Protein AF-0000000072974641 (afdb_homodimer)

Foldseek 3Di:
DPDDCDPVNVVVVVVVVVVVVCVVCVVVLVLQQLLQDAPVCCPDPDDDSDDPRGHNVLLVCLCVLQVLLVLQLVLLQVLLVLLLVLLLVLQLVLLVCLQPPDDPCSVVVLVVLLVVLVPDCVVCLVVLLVVCVVVVNFQHSCLLNVVLSSNLNSVLSVQLNVLLNPPDCVQVVVCVVVVDDPVCCSVPPRCLLCVLSSLVSSLVSSVSSSVPRQVSCVRRHDDQSNHHNVNSLCSCVDPVDRPSSSSSSSVVVSCVVVVVVVVVSVVVSVVSVVVVVPPD/DPDDCDPVNVVVVVVVVVVVVCVVCVVVLVLQQLLQDDPVCCPDPDDDSDDPRGDNVLLVCLCVLQVLLVLQLVLLQVLLVLLLVLLLVLLLVLLVCLQPPDDPCSVVVLVVLLVVLVPDCVVCLVVLLVVCVVVVNFQHSCLLNVVLSSNLNSVLSVQLSVLLNPDDCVQVVVCVVVVDDPVCCSVPPRCLLCVLSSLVSSLVSSVSSSVPRQVSCVRRHDDQSNHHNVNSLCSCVDPVDRPSSSSSSSVVVSCVVVVVVVVVSVVVSVVSVVVVVPPD

pLDDT: mean 79.86, std 13.86, range [29.36, 97.5]

Secondary structure (DSSP, 8-state):
------HHHHHHHHHHHHHHHHHHHHHHHHHHHHHHS-HHHHTPSS--SS-TT--SHHHHHHHHHSTTHHHHHHHHHHHHHHHHHHHHHHHHHHHHHHHH---TTHHHHHHHHHHHHHS-HHHHHHHHHHHHHHTT-TTSTHHHHHHHHHHHHHHHHHHHHHHHTTS-HHHHHHHHHTT--HHHHIIIIIHHHTHHHHHHHHHHHHHHHHHHHHHHHHHH---GGG--HHHHGGGGB-SS-B-HHHHHHHHHHHHHHHHHHHHHHHHHHHHHHHHHHHT-/------HHHHHHHHHHHHHHHHHHHHHHHHHHHHHHS-HHHHTPSS--SS-TT--SHHHHHHHHHSTTHHHHHHHHHHHHHHHHHHHHHHHHHHHHHHHH---TTHHHHHHHHHHHHHS-HHHHHHHHHHHHHHTT-TTSTHHHHHHHHHHHHHHHHHHHHHHHTTS-HHHHHHHHHTT--HHHHIIIIIHHHTHHHHHHHHHHHHHHHHHHHHHHHHHH---GGG--HHHHGGGGB-SS-B-HHHHHHHHHHHHHHHHHHHHHHHHHHHHHHHHHHHT-

Structure (mmCIF, N/CA/C/O backbone):
data_AF-0000000072974641-model_v1
#
loop_
_entity.id
_entity.type
_entity.pdbx_description
1 polymer 'ABC transporter permease protein'
#
loop_
_atom_site.group_PDB
_atom_site.id
_atom_site.type_symbol
_atom_site.label_atom_id
_atom_site.label_alt_id
_atom_site.label_comp_id
_atom_site.label_asym_id
_atom_site.label_entity_id
_atom_site.label_seq_id
_atom_site.pdbx_PDB_ins_code
_atom_site.Cartn_x
_atom_site.Cartn_y
_atom_site.Cartn_z
_atom_site.occupancy
_atom_site.B_iso_or_equiv
_atom_site.auth_seq_id
_atom_site.auth_comp_id
_atom_site.auth_asym_id
_atom_site.auth_atom_id
_atom_site.pdbx_PDB_model_num
ATOM 1 N N . MET A 1 1 ? 22.328 -34.312 -6.199 1 29.36 1 MET A N 1
ATOM 2 C CA . MET A 1 1 ? 23.156 -33.562 -5.27 1 29.36 1 MET A CA 1
ATOM 3 C C . MET A 1 1 ? 23.016 -32.062 -5.516 1 29.36 1 MET A C 1
ATOM 5 O O . MET A 1 1 ? 23.391 -31.578 -6.586 1 29.36 1 MET A O 1
ATOM 9 N N . MET A 1 2 ? 21.906 -31.359 -5.348 1 41.19 2 MET A N 1
ATOM 10 C CA . MET A 1 2 ? 21.422 -29.984 -5.48 1 41.19 2 MET A CA 1
ATOM 11 C C . MET A 1 2 ? 22.531 -28.984 -5.16 1 41.19 2 MET A C 1
ATOM 13 O O . MET A 1 2 ? 23.062 -28.969 -4.051 1 41.19 2 MET A O 1
ATOM 17 N N . ASP A 1 3 ? 23.344 -28.75 -6.031 1 47.78 3 ASP A N 1
ATOM 18 C CA . ASP A 1 3 ? 24.656 -28.141 -5.91 1 47.78 3 ASP A CA 1
ATOM 19 C C . ASP A 1 3 ? 24.625 -26.891 -5.039 1 47.78 3 ASP A C 1
ATOM 21 O O . ASP A 1 3 ? 23.734 -26.062 -5.184 1 47.78 3 ASP A O 1
ATOM 25 N N . ARG A 1 4 ? 25.109 -26.984 -3.738 1 53.5 4 ARG A N 1
ATOM 26 C CA . ARG A 1 4 ? 25.484 -26.312 -2.504 1 53.5 4 ARG A CA 1
ATOM 27 C C . ARG A 1 4 ? 26.109 -24.953 -2.795 1 53.5 4 ARG A C 1
ATOM 29 O O . ARG A 1 4 ? 26.938 -24.828 -3.697 1 53.5 4 ARG A O 1
ATOM 36 N N . TYR A 1 5 ? 25.312 -23.922 -2.74 1 58.34 5 TYR A N 1
ATOM 37 C CA . TYR A 1 5 ? 26.031 -22.656 -2.678 1 58.34 5 TYR A CA 1
ATOM 38 C C . TYR A 1 5 ? 27.453 -22.859 -2.18 1 58.34 5 TYR A C 1
ATOM 40 O O . TYR A 1 5 ? 27.703 -23.719 -1.328 1 58.34 5 TYR A O 1
ATOM 48 N N . THR A 1 6 ? 28.422 -22.578 -3.172 1 62.91 6 THR A N 1
ATOM 49 C CA . THR A 1 6 ? 29.75 -22.594 -2.566 1 62.91 6 THR A CA 1
ATOM 50 C C . THR A 1 6 ? 29.75 -21.844 -1.234 1 62.91 6 THR A C 1
ATOM 52 O O . THR A 1 6 ? 28.844 -21.062 -0.96 1 62.91 6 THR A O 1
ATOM 55 N N . LYS A 1 7 ? 30.469 -22.266 -0.329 1 69.69 7 LYS A N 1
ATOM 56 C CA . LYS A 1 7 ? 30.578 -21.641 0.982 1 69.69 7 LYS A CA 1
ATOM 57 C C . LYS A 1 7 ? 30.656 -20.125 0.854 1 69.69 7 LYS A C 1
ATOM 59 O O . LYS A 1 7 ? 30.047 -19.391 1.643 1 69.69 7 LYS A O 1
ATOM 64 N N . LEU A 1 8 ? 31.375 -19.688 -0.207 1 69.94 8 LEU A N 1
ATOM 65 C CA . LEU A 1 8 ? 31.547 -18.25 -0.391 1 69.94 8 LEU A CA 1
ATOM 66 C C . LEU A 1 8 ? 30.25 -17.594 -0.853 1 69.94 8 LEU A C 1
ATOM 68 O O . LEU A 1 8 ? 29.922 -16.484 -0.418 1 69.94 8 LEU A O 1
ATOM 72 N N . GLN A 1 9 ? 29.562 -18.297 -1.72 1 69.25 9 GLN A N 1
ATOM 73 C CA . GLN A 1 9 ? 28.297 -17.75 -2.203 1 69.25 9 GLN A CA 1
ATOM 74 C C . GLN A 1 9 ? 27.25 -17.734 -1.092 1 69.25 9 GLN A C 1
ATOM 76 O O . GLN A 1 9 ? 26.469 -16.781 -0.992 1 69.25 9 GLN A O 1
ATOM 81 N N . THR A 1 10 ? 27.344 -18.734 -0.339 1 69.12 10 THR A N 1
ATOM 82 C CA . THR A 1 10 ? 26.422 -18.797 0.79 1 69.12 10 THR A CA 1
ATOM 83 C C . THR A 1 10 ? 26.719 -17.688 1.79 1 69.12 10 THR A C 1
ATOM 85 O O . THR A 1 10 ? 25.812 -17.016 2.277 1 69.12 10 THR A O 1
ATOM 88 N N . VAL A 1 11 ? 28 -17.5 2.029 1 73.88 11 VAL A N 1
ATOM 89 C CA . VAL A 1 11 ? 28.406 -16.438 2.955 1 73.88 11 VAL A CA 1
ATOM 90 C C . VAL A 1 11 ? 28.016 -15.078 2.385 1 73.88 11 VAL A C 1
ATOM 92 O O . VAL A 1 11 ? 27.547 -14.203 3.115 1 73.88 11 VAL A O 1
ATOM 95 N N . GLY A 1 12 ? 28.266 -14.961 1.11 1 70.19 12 GLY A N 1
ATOM 96 C CA . GLY A 1 12 ? 27.891 -13.711 0.462 1 70.19 12 GLY A CA 1
ATOM 97 C C . GLY A 1 12 ? 26.406 -13.438 0.509 1 70.19 12 GLY A C 1
ATOM 98 O O . GLY A 1 12 ? 25.984 -12.305 0.76 1 70.19 12 GLY A O 1
ATOM 99 N N . LEU A 1 13 ? 25.734 -14.461 0.334 1 68.19 13 LEU A N 1
ATOM 100 C CA . LEU A 1 13 ? 24.281 -14.32 0.364 1 68.19 13 LEU A CA 1
ATOM 101 C C . LEU A 1 13 ? 23.797 -13.984 1.769 1 68.19 13 LEU A C 1
ATOM 103 O O . LEU A 1 13 ? 22.953 -13.102 1.943 1 68.19 13 LEU A O 1
ATOM 107 N N . TYR A 1 14 ? 24.344 -14.672 2.662 1 70.81 14 TYR A N 1
ATOM 108 C CA . TYR A 1 14 ? 23.969 -14.398 4.043 1 70.81 14 TYR A CA 1
ATOM 109 C C . TYR A 1 14 ? 24.391 -12.992 4.453 1 70.81 14 TYR A C 1
ATOM 111 O O . TYR A 1 14 ? 23.672 -12.305 5.18 1 70.81 14 TYR A O 1
ATOM 119 N N . ALA A 1 15 ? 25.484 -12.609 3.945 1 74.19 15 ALA A N 1
ATOM 120 C CA . ALA A 1 15 ? 25.953 -11.266 4.238 1 74.19 15 ALA A CA 1
ATOM 121 C C . ALA A 1 15 ? 25.047 -10.211 3.609 1 74.19 15 ALA A C 1
ATOM 123 O O . ALA A 1 15 ? 24.719 -9.203 4.242 1 74.19 15 ALA A O 1
ATOM 124 N N . ALA A 1 16 ? 24.625 -10.539 2.477 1 68.5 16 ALA A N 1
ATOM 125 C CA . ALA A 1 16 ? 23.734 -9.609 1.785 1 68.5 16 ALA A CA 1
ATOM 126 C C . ALA A 1 16 ? 22.391 -9.508 2.492 1 68.5 16 ALA A C 1
ATOM 128 O O . ALA A 1 16 ? 21.859 -8.414 2.678 1 68.5 16 ALA A O 1
ATOM 129 N N . ILE A 1 17 ? 21.938 -10.586 2.904 1 68.62 17 ILE A N 1
ATOM 130 C CA . ILE A 1 17 ? 20.672 -10.625 3.625 1 68.62 17 ILE A CA 1
ATOM 131 C C . ILE A 1 17 ? 20.812 -9.898 4.957 1 68.62 17 ILE A C 1
ATOM 133 O O . ILE A 1 17 ? 19.922 -9.148 5.359 1 68.62 17 ILE A O 1
ATOM 137 N N . ALA A 1 18 ? 21.969 -10.102 5.539 1 71.56 18 ALA A N 1
ATOM 138 C CA . ALA A 1 18 ? 22.219 -9.461 6.828 1 71.56 18 ALA A CA 1
ATOM 139 C C . ALA A 1 18 ? 22.281 -7.941 6.68 1 71.56 18 ALA A C 1
ATOM 141 O O . ALA A 1 18 ? 21.688 -7.207 7.473 1 71.56 18 ALA A O 1
ATOM 142 N N . VAL A 1 19 ? 22.969 -7.484 5.707 1 71 19 VAL A N 1
ATOM 143 C CA . VAL A 1 19 ? 23.094 -6.051 5.457 1 71 19 VAL A CA 1
ATOM 144 C C . VAL A 1 19 ? 21.719 -5.461 5.141 1 71 19 VAL A C 1
ATOM 146 O O . VAL A 1 19 ? 21.375 -4.383 5.629 1 71 19 VAL A O 1
ATOM 149 N N . PHE A 1 20 ? 21.062 -6.258 4.43 1 66.56 20 PHE A N 1
ATOM 150 C CA . PHE A 1 20 ? 19.719 -5.82 4.047 1 66.56 20 PHE A CA 1
ATOM 151 C C . PHE A 1 20 ? 18.812 -5.738 5.266 1 66.56 20 PHE A C 1
ATOM 153 O O . PHE A 1 20 ? 18.078 -4.762 5.434 1 66.56 20 PHE A O 1
ATOM 160 N N . LEU A 1 21 ? 18.953 -6.746 6.047 1 67.44 21 LEU A N 1
ATOM 161 C CA . LEU A 1 21 ? 18.156 -6.797 7.27 1 67.44 21 LEU A CA 1
ATOM 162 C C . LEU A 1 21 ? 18.516 -5.641 8.195 1 67.44 21 LEU A C 1
ATOM 164 O O . LEU A 1 21 ? 17.641 -5.027 8.805 1 67.44 21 LEU A O 1
ATOM 168 N N . LEU A 1 22 ? 19.766 -5.395 8.234 1 69.12 22 LEU A N 1
ATOM 169 C CA . LEU A 1 22 ? 20.219 -4.324 9.109 1 69.12 22 LEU A CA 1
ATOM 170 C C . LEU A 1 22 ? 19.719 -2.969 8.625 1 69.12 22 LEU A C 1
ATOM 172 O O . LEU A 1 22 ? 19.281 -2.141 9.43 1 69.12 22 LEU A O 1
ATOM 176 N N . PHE A 1 23 ? 19.797 -2.807 7.391 1 66.88 23 PHE A N 1
ATOM 177 C CA . PHE A 1 23 ? 19.344 -1.539 6.824 1 66.88 23 PHE A CA 1
ATOM 178 C C . PHE A 1 23 ? 17.844 -1.349 7.031 1 66.88 23 PHE A C 1
ATOM 180 O O . PHE A 1 23 ? 17.391 -0.257 7.387 1 66.88 23 PHE A O 1
ATOM 187 N N . MET A 1 24 ? 17.156 -2.381 6.898 1 64.19 24 MET A N 1
ATOM 188 C CA . MET A 1 24 ? 15.703 -2.311 7.012 1 64.19 24 MET A CA 1
ATOM 189 C C . MET A 1 24 ? 15.281 -2.15 8.469 1 64.19 24 MET A C 1
ATOM 191 O O . MET A 1 24 ? 14.258 -1.521 8.758 1 64.19 24 MET A O 1
ATOM 195 N N . LEU A 1 25 ? 16.141 -2.684 9.281 1 69.75 25 LEU A N 1
ATOM 196 C CA . LEU A 1 25 ? 15.766 -2.691 10.695 1 69.75 25 LEU A CA 1
ATOM 197 C C . LEU A 1 25 ? 16.359 -1.484 11.414 1 69.75 25 LEU A C 1
ATOM 199 O O . LEU A 1 25 ? 16.031 -1.235 12.578 1 69.75 25 LEU A O 1
ATOM 203 N N . LEU A 1 26 ? 17.094 -0.744 10.68 1 73.12 26 LEU A N 1
ATOM 204 C CA . LEU A 1 26 ? 17.781 0.377 11.297 1 73.12 26 LEU A CA 1
ATOM 205 C C . LEU A 1 26 ? 16.797 1.336 11.953 1 73.12 26 LEU A C 1
ATOM 207 O O . LEU A 1 26 ? 17.016 1.763 13.094 1 73.12 26 LEU A O 1
ATOM 211 N N . PRO A 1 27 ? 15.742 1.713 11.203 1 69.75 27 PRO A N 1
ATOM 212 C CA . PRO A 1 27 ? 14.789 2.607 11.859 1 69.75 27 PRO A CA 1
ATOM 213 C C . PRO A 1 27 ? 14.164 1.988 13.109 1 69.75 27 PRO A C 1
ATOM 215 O O . PRO A 1 27 ? 13.898 2.695 14.078 1 69.75 27 PRO A O 1
ATOM 218 N N . PHE A 1 28 ? 14.031 0.776 13.07 1 74.38 28 PHE A N 1
ATOM 219 C CA . PHE A 1 28 ? 13.453 0.086 14.219 1 74.38 28 PHE A CA 1
ATOM 220 C C . PHE A 1 28 ? 14.453 0.009 15.367 1 74.38 28 PHE A C 1
ATOM 222 O O . PHE A 1 28 ? 14.078 0.105 16.531 1 74.38 28 PHE A O 1
ATOM 229 N N . LEU A 1 29 ? 15.625 -0.211 14.906 1 76.06 29 LEU A N 1
ATOM 230 C CA . LEU A 1 29 ? 16.672 -0.192 15.922 1 76.06 29 LEU A CA 1
ATOM 231 C C . LEU A 1 29 ? 16.766 1.182 16.578 1 76.06 29 LEU A C 1
ATOM 233 O O . LEU A 1 29 ? 16.922 1.285 17.797 1 76.06 29 LEU A O 1
ATOM 237 N N . GLU A 1 30 ? 16.703 2.145 15.773 1 74.44 30 GLU A N 1
ATOM 238 C CA . GLU A 1 30 ? 16.719 3.506 16.297 1 74.44 30 GLU A CA 1
ATOM 239 C C . GLU A 1 30 ? 15.508 3.766 17.203 1 74.44 30 GLU A C 1
ATOM 241 O O . GLU A 1 30 ? 15.617 4.465 18.203 1 74.44 30 GLU A O 1
ATOM 246 N N . MET A 1 31 ? 14.352 3.285 16.75 1 79.25 31 MET A N 1
ATOM 247 C CA . MET A 1 31 ? 13.156 3.424 17.578 1 79.25 31 MET A CA 1
ATOM 248 C C . MET A 1 31 ? 13.336 2.748 18.922 1 79.25 31 MET A C 1
ATOM 250 O O . MET A 1 31 ? 12.945 3.299 19.953 1 79.25 31 MET A O 1
ATOM 254 N N . PHE A 1 32 ? 13.922 1.623 18.891 1 83.75 32 PHE A N 1
ATOM 255 C CA . PHE A 1 32 ? 14.141 0.865 20.109 1 83.75 32 PHE A CA 1
ATOM 256 C C . PHE A 1 32 ? 15.133 1.578 21.016 1 83.75 32 PHE A C 1
ATOM 258 O O . PHE A 1 32 ? 14.898 1.716 22.219 1 83.75 32 PHE A O 1
ATOM 265 N N . LEU A 1 33 ? 16.203 2.033 20.469 1 82.75 33 LEU A N 1
ATOM 266 C CA . LEU A 1 33 ? 17.203 2.74 21.25 1 82.75 33 LEU A CA 1
ATOM 267 C C . LEU A 1 33 ? 16.641 4.035 21.812 1 82.75 33 LEU A C 1
ATOM 269 O O . LEU A 1 33 ? 16.938 4.395 22.969 1 82.75 33 LEU A O 1
ATOM 273 N N . THR A 1 34 ? 15.875 4.695 21.062 1 81 34 THR A N 1
ATOM 274 C CA . THR A 1 34 ? 15.242 5.93 21.516 1 81 34 THR A CA 1
ATOM 275 C C . THR A 1 34 ? 14.273 5.648 22.656 1 81 34 THR A C 1
ATOM 277 O O . THR A 1 34 ? 14.125 6.461 23.578 1 81 34 THR A O 1
ATOM 280 N N . SER A 1 35 ? 13.602 4.547 22.562 1 87 35 SER A N 1
ATOM 281 C CA . SER A 1 35 ? 12.648 4.199 23.594 1 87 35 SER A CA 1
ATOM 282 C C . SER A 1 35 ? 13.352 3.904 24.922 1 87 35 SER A C 1
ATOM 284 O O . SER A 1 35 ? 12.727 3.934 25.984 1 87 35 SER A O 1
ATOM 286 N N . LEU A 1 36 ? 14.648 3.635 24.844 1 88.56 36 LEU A N 1
ATOM 287 C CA . LEU A 1 36 ? 15.406 3.291 26.047 1 88.56 36 LEU A CA 1
ATOM 288 C C . LEU A 1 36 ? 16.062 4.527 26.656 1 88.56 36 LEU A C 1
ATOM 290 O O . LEU A 1 36 ? 16.578 4.484 27.766 1 88.56 36 LEU A O 1
ATOM 294 N N . ARG A 1 37 ? 16 5.586 25.938 1 82.88 37 ARG A N 1
ATOM 295 C CA . ARG A 1 37 ? 16.688 6.801 26.375 1 82.88 37 ARG A CA 1
ATOM 296 C C . ARG A 1 37 ? 15.727 7.707 27.156 1 82.88 37 ARG A C 1
ATOM 298 O O . ARG A 1 37 ? 14.57 7.863 26.766 1 82.88 37 ARG A O 1
ATOM 305 N N . PRO A 1 38 ? 16.344 8.227 28.297 1 76.94 38 PRO A N 1
ATOM 306 C CA . PRO A 1 38 ? 15.531 9.242 28.969 1 76.94 38 PRO A CA 1
ATOM 307 C C . PRO A 1 38 ? 15.312 10.484 28.094 1 76.94 38 PRO A C 1
ATOM 309 O O . PRO A 1 38 ? 16.141 10.797 27.234 1 76.94 38 PRO A O 1
ATOM 312 N N . LEU A 1 39 ? 14.219 11.078 28.266 1 69.62 39 LEU A N 1
ATOM 313 C CA . LEU A 1 39 ? 13.797 12.211 27.453 1 69.62 39 LEU A CA 1
ATOM 314 C C . LEU A 1 39 ? 14.852 13.312 27.469 1 69.62 39 LEU A C 1
ATOM 316 O O . LEU A 1 39 ? 15.094 13.961 26.453 1 69.62 39 LEU A O 1
ATOM 320 N N . GLN A 1 40 ? 15.445 13.516 28.578 1 64.44 40 GLN A N 1
ATOM 321 C CA . GLN A 1 40 ? 16.406 14.609 28.75 1 64.44 40 GLN A CA 1
ATOM 322 C C . GLN A 1 40 ? 17.641 14.398 27.891 1 64.44 40 GLN A C 1
ATOM 324 O O . GLN A 1 40 ? 18.312 15.367 27.516 1 64.44 40 GLN A O 1
ATOM 329 N N . HIS A 1 41 ? 17.906 13.164 27.516 1 57.97 41 HIS A N 1
ATOM 330 C CA . HIS A 1 41 ? 19.125 12.867 26.797 1 57.97 41 HIS A CA 1
ATOM 331 C C . HIS A 1 41 ? 18.859 12.672 25.312 1 57.97 41 HIS A C 1
ATOM 333 O O . HIS A 1 41 ? 19.781 12.438 24.531 1 57.97 41 HIS A O 1
ATOM 339 N N . LEU A 1 42 ? 17.641 12.648 24.891 1 55.75 42 LEU A N 1
ATOM 340 C CA . LEU A 1 42 ? 17.312 12.375 23.484 1 55.75 42 LEU A CA 1
ATOM 341 C C . LEU A 1 42 ? 17.797 13.508 22.594 1 55.75 42 LEU A C 1
ATOM 343 O O . LEU A 1 42 ? 18.109 13.281 21.422 1 55.75 42 LEU A O 1
ATOM 347 N N . PHE A 1 43 ? 17.922 14.703 23.234 1 54.75 43 PHE A N 1
ATOM 348 C CA . PHE A 1 43 ? 18.328 15.836 22.406 1 54.75 43 PHE A CA 1
ATOM 349 C C . PHE A 1 43 ? 19.766 16.234 22.719 1 54.75 43 PHE A C 1
ATOM 351 O O . PHE A 1 43 ? 20.172 17.375 22.469 1 54.75 43 PHE A O 1
ATOM 358 N N . ARG A 1 44 ? 20.484 15.375 23.453 1 51.75 44 ARG A N 1
ATOM 359 C CA . ARG A 1 44 ? 21.891 15.695 23.688 1 51.75 44 ARG A CA 1
ATOM 360 C C . ARG A 1 44 ? 22.719 15.57 22.406 1 51.75 44 ARG A C 1
ATOM 362 O O . ARG A 1 44 ? 22.453 14.688 21.594 1 51.75 44 ARG A O 1
ATOM 369 N N . ARG A 1 45 ? 23.328 16.672 22 1 53.38 45 ARG A N 1
ATOM 370 C CA . ARG A 1 45 ? 24.344 16.734 20.953 1 53.38 45 ARG A CA 1
ATOM 371 C C . ARG A 1 45 ? 25.656 16.125 21.406 1 53.38 45 ARG A C 1
ATOM 373 O O . ARG A 1 45 ? 26.109 16.375 22.531 1 53.38 45 ARG A O 1
ATOM 380 N N . PRO A 1 46 ? 26.359 15.141 20.688 1 51.69 46 PRO A N 1
ATOM 381 C CA . PRO A 1 46 ? 26.234 14.328 19.484 1 51.69 46 PRO A CA 1
ATOM 382 C C . PRO A 1 46 ? 25.328 13.109 19.672 1 51.69 46 PRO A C 1
ATOM 384 O O . PRO A 1 46 ? 25.141 12.656 20.797 1 51.69 46 PRO A O 1
ATOM 387 N N . TYR A 1 47 ? 24.734 12.789 18.672 1 53.34 47 TYR A N 1
ATOM 388 C CA . TYR A 1 47 ? 23.859 11.617 18.625 1 53.34 47 TYR A CA 1
ATOM 389 C C . TYR A 1 47 ? 24.594 10.383 19.156 1 53.34 47 TYR A C 1
ATOM 391 O O . TYR A 1 47 ? 25.672 10.039 18.672 1 53.34 47 TYR A O 1
ATOM 399 N N . GLN A 1 48 ? 24.484 9.969 20.422 1 57 48 GLN A N 1
ATOM 400 C CA . GLN A 1 48 ? 25.109 8.75 20.953 1 57 48 GLN A CA 1
ATOM 401 C C . GLN A 1 48 ? 24.156 7.559 20.828 1 57 48 GLN A C 1
ATOM 403 O O . GLN A 1 48 ? 23.016 7.617 21.266 1 57 48 GLN A O 1
ATOM 408 N N . PHE A 1 49 ? 24.453 6.676 20.047 1 59.66 49 PHE A N 1
ATOM 409 C CA . PHE A 1 49 ? 23.734 5.43 19.844 1 59.66 49 PHE A CA 1
ATOM 410 C C . PHE A 1 49 ? 23.578 4.676 21.156 1 59.66 49 PHE A C 1
ATOM 412 O O . PHE A 1 49 ? 22.531 4.055 21.391 1 59.66 49 PHE A O 1
ATOM 419 N N . TRP A 1 50 ? 24.562 4.684 22 1 61.12 50 TRP A N 1
ATOM 420 C CA . TRP A 1 50 ? 24.562 3.982 23.281 1 61.12 50 TRP A CA 1
ATOM 421 C C . TRP A 1 50 ? 24.688 4.965 24.438 1 61.12 50 TRP A C 1
ATOM 423 O O . TRP A 1 50 ? 25.453 5.93 24.375 1 61.12 50 TRP A O 1
ATOM 433 N N . SER A 1 51 ? 23.656 5.047 25.219 1 65.44 51 SER A N 1
ATOM 434 C CA . SER A 1 51 ? 23.812 5.906 26.391 1 65.44 51 SER A CA 1
ATOM 435 C C . SER A 1 51 ? 23.766 5.098 27.672 1 65.44 51 SER A C 1
ATOM 437 O O . SER A 1 51 ? 23.156 4.027 27.719 1 65.44 51 SER A O 1
ATOM 439 N N . GLU A 1 52 ? 24.516 5.402 28.594 1 68.31 52 GLU A N 1
ATOM 440 C CA . GLU A 1 52 ? 24.609 4.738 29.891 1 68.31 52 GLU A CA 1
ATOM 441 C C . GLU A 1 52 ? 23.297 4.82 30.656 1 68.31 52 GLU A C 1
ATOM 443 O O . GLU A 1 52 ? 23.047 4.023 31.562 1 68.31 52 GLU A O 1
ATOM 448 N N . ASP A 1 53 ? 22.406 5.543 30.156 1 77.44 53 ASP A N 1
ATOM 449 C CA . ASP A 1 53 ? 21.188 5.73 30.953 1 77.44 53 ASP A CA 1
ATOM 450 C C . ASP A 1 53 ? 20 5.027 30.297 1 77.44 53 ASP A C 1
ATOM 452 O O . ASP A 1 53 ? 18.844 5.457 30.469 1 77.44 53 ASP A O 1
ATOM 456 N N . PHE A 1 54 ? 20.328 3.998 29.719 1 83.38 54 PHE A N 1
ATOM 457 C CA . PHE A 1 54 ? 19.266 3.203 29.125 1 83.38 54 PHE A CA 1
ATOM 458 C C . PHE A 1 54 ? 18.359 2.629 30.203 1 83.38 54 PHE A C 1
ATOM 460 O O . PHE A 1 54 ? 18.828 2.207 31.266 1 83.38 54 PHE A O 1
ATOM 467 N N . SER A 1 55 ? 17.078 2.863 30.047 1 85.88 55 SER A N 1
ATOM 468 C CA . SER A 1 55 ? 16.094 2.285 30.953 1 85.88 55 SER A CA 1
ATOM 469 C C . SER A 1 55 ? 14.828 1.871 30.203 1 85.88 55 SER A C 1
ATOM 471 O O . SER A 1 55 ? 14.602 2.289 29.062 1 85.88 55 SER A O 1
ATOM 473 N N . PHE A 1 56 ? 14.07 0.971 30.859 1 91.12 56 PHE A N 1
ATOM 474 C CA . PHE A 1 56 ? 12.805 0.523 30.297 1 91.12 56 PHE A CA 1
ATOM 475 C C . PHE A 1 56 ? 11.641 1.309 30.875 1 91.12 56 PHE A C 1
ATOM 477 O O . PHE A 1 56 ? 10.484 0.895 30.75 1 91.12 56 PHE A O 1
ATOM 484 N N . ASP A 1 57 ? 11.852 2.459 31.422 1 91.25 57 ASP A N 1
ATOM 485 C CA . ASP A 1 57 ? 10.836 3.271 32.094 1 91.25 57 ASP A CA 1
ATOM 486 C C . ASP A 1 57 ? 9.758 3.711 31.094 1 91.25 57 ASP A C 1
ATOM 488 O O . ASP A 1 57 ? 8.578 3.799 31.453 1 91.25 57 ASP A O 1
ATOM 492 N N . ALA A 1 58 ? 10.234 3.926 29.906 1 91.44 58 ALA A N 1
ATOM 493 C CA . ALA A 1 58 ? 9.297 4.367 28.875 1 91.44 58 ALA A CA 1
ATOM 494 C C . ALA A 1 58 ? 8.203 3.33 28.656 1 91.44 58 ALA A C 1
ATOM 496 O O . ALA A 1 58 ? 7.055 3.686 28.375 1 91.44 58 ALA A O 1
ATOM 497 N N . TYR A 1 59 ? 8.523 2.041 28.875 1 93.81 59 TYR A N 1
ATOM 498 C CA . TYR A 1 59 ? 7.586 0.953 28.625 1 93.81 59 TYR A CA 1
ATOM 499 C C . TYR A 1 59 ? 6.547 0.855 29.734 1 93.81 59 TYR A C 1
ATOM 501 O O . TYR A 1 59 ? 5.488 0.245 29.547 1 93.81 59 TYR A O 1
ATOM 509 N N . SER A 1 60 ? 6.797 1.454 30.797 1 93.25 60 SER A N 1
ATOM 510 C CA . SER A 1 60 ? 5.82 1.531 31.875 1 93.25 60 SER A CA 1
ATOM 511 C C . SER A 1 60 ? 5.07 2.859 31.844 1 93.25 60 SER A C 1
ATOM 513 O O . SER A 1 60 ? 3.85 2.891 32 1 93.25 60 SER A O 1
ATOM 515 N N . ASP A 1 61 ? 5.738 3.936 31.625 1 93.31 61 ASP A N 1
ATOM 516 C CA . ASP A 1 61 ? 5.203 5.293 31.688 1 93.31 61 ASP A CA 1
ATOM 517 C C . ASP A 1 61 ? 4.223 5.559 30.547 1 93.31 61 ASP A C 1
ATOM 519 O O . ASP A 1 61 ? 3.301 6.363 30.703 1 93.31 61 ASP A O 1
ATOM 523 N N . MET A 1 62 ? 4.438 4.852 29.438 1 93.06 62 MET A N 1
ATOM 524 C CA . MET A 1 62 ? 3.631 5.129 28.25 1 93.06 62 MET A CA 1
ATOM 525 C C . MET A 1 62 ? 2.154 4.871 28.516 1 93.06 62 MET A C 1
ATOM 527 O O . MET A 1 62 ? 1.286 5.559 27.984 1 93.06 62 MET A O 1
ATOM 531 N N . TRP A 1 63 ? 1.881 3.932 29.469 1 94.56 63 TRP A N 1
ATOM 532 C CA . TRP A 1 63 ? 0.498 3.574 29.766 1 94.56 63 TRP A CA 1
ATOM 533 C C . TRP A 1 63 ? -0.161 4.633 30.656 1 94.56 63 TRP A C 1
ATOM 535 O O . TRP A 1 63 ? -1.39 4.73 30.703 1 94.56 63 TRP A O 1
ATOM 545 N N . VAL A 1 64 ? 0.62 5.398 31.375 1 93.62 64 VAL A N 1
ATOM 546 C CA . VAL A 1 64 ? 0.128 6.461 32.25 1 93.62 64 VAL A CA 1
ATOM 547 C C . VAL A 1 64 ? -0.02 7.754 31.438 1 93.62 64 VAL A C 1
ATOM 549 O O . VAL A 1 64 ? -1.01 8.477 31.594 1 93.62 64 VAL A O 1
ATOM 552 N N . THR A 1 65 ? 0.946 8.047 30.641 1 91.12 65 THR A N 1
ATOM 553 C CA . THR A 1 65 ? 0.943 9.258 29.828 1 91.12 65 THR A CA 1
ATOM 554 C C . THR A 1 65 ? -0.247 9.266 28.875 1 91.12 65 THR A C 1
ATOM 556 O O . THR A 1 65 ? -0.882 10.297 28.672 1 91.12 65 THR A O 1
ATOM 559 N N . VAL A 1 66 ? -0.507 8.125 28.297 1 93.75 66 VAL A N 1
ATOM 560 C CA . VAL A 1 66 ? -1.651 7.965 27.391 1 93.75 66 VAL A CA 1
ATOM 561 C C . VAL A 1 66 ? -2.52 6.801 27.875 1 93.75 66 VAL A C 1
ATOM 563 O O . VAL A 1 66 ? -2.344 5.664 27.422 1 93.75 66 VAL A O 1
ATOM 566 N N . PRO A 1 67 ? -3.447 7.109 28.641 1 94.75 67 PRO A N 1
ATOM 567 C CA . PRO A 1 67 ? -4.254 6.055 29.266 1 94.75 67 PRO A CA 1
ATOM 568 C C . PRO A 1 67 ? -5.051 5.242 28.234 1 94.75 67 PRO A C 1
ATOM 570 O O . PRO A 1 67 ? -5.367 4.074 28.5 1 94.75 67 PRO A O 1
ATOM 573 N N . LEU A 1 68 ? -5.352 5.754 27.125 1 95.88 68 LEU A N 1
ATOM 574 C CA . LEU A 1 68 ? -6.168 5.078 26.125 1 95.88 68 LEU A CA 1
ATOM 575 C C . LEU A 1 68 ? -5.297 4.262 25.188 1 95.88 68 LEU A C 1
ATOM 577 O O . LEU A 1 68 ? -5.793 3.719 24.188 1 95.88 68 LEU A O 1
ATOM 581 N N . LEU A 1 69 ? -4.094 4.082 25.5 1 94.94 69 LEU A N 1
ATOM 582 C CA . LEU A 1 69 ? -3.148 3.408 24.625 1 94.94 69 LEU A CA 1
ATOM 583 C C . LEU A 1 69 ? -3.621 1.994 24.297 1 94.94 69 LEU A C 1
ATOM 585 O O . LEU A 1 69 ? -3.586 1.573 23.141 1 94.94 69 LEU A O 1
ATOM 589 N N . GLY A 1 70 ? -4.082 1.291 25.297 1 95.06 70 GLY A N 1
ATOM 590 C CA . GLY A 1 70 ? -4.602 -0.046 25.062 1 95.06 70 GLY A CA 1
ATOM 591 C C . GLY A 1 70 ? -5.766 -0.072 24.094 1 95.06 70 GLY A C 1
ATOM 592 O O . GLY A 1 70 ? -5.859 -0.967 23.25 1 95.06 70 GLY A O 1
ATOM 593 N N . ARG A 1 71 ? -6.594 0.86 24.266 1 96 71 ARG A N 1
ATOM 594 C CA . ARG A 1 71 ? -7.738 0.964 23.359 1 96 71 ARG A CA 1
ATOM 595 C C . ARG A 1 71 ? -7.293 1.301 21.953 1 96 71 ARG A C 1
ATOM 597 O O . ARG A 1 71 ? -7.855 0.792 20.969 1 96 71 ARG A O 1
ATOM 604 N N . TYR A 1 72 ? -6.301 2.105 21.812 1 94.94 72 TYR A N 1
ATOM 605 C CA . TYR A 1 72 ? -5.781 2.469 20.5 1 94.94 72 TYR A CA 1
ATOM 606 C C . TYR A 1 72 ? -5.195 1.254 19.797 1 94.94 72 TYR A C 1
ATOM 608 O O . TYR A 1 72 ? -5.379 1.082 18.594 1 94.94 72 TYR A O 1
ATOM 616 N N . ILE A 1 73 ? -4.574 0.433 20.562 1 93.44 73 ILE A N 1
ATOM 617 C CA . ILE A 1 73 ? -4.012 -0.794 20.016 1 93.44 73 ILE A CA 1
ATOM 618 C C . ILE A 1 73 ? -5.137 -1.715 19.547 1 93.44 73 ILE A C 1
ATOM 620 O O . ILE A 1 73 ? -5.094 -2.242 18.438 1 93.44 73 ILE A O 1
ATOM 624 N N . PHE A 1 74 ? -6.102 -1.809 20.328 1 95.25 74 PHE A N 1
ATOM 625 C CA . PHE A 1 74 ? -7.25 -2.637 19.984 1 95.25 74 PHE A CA 1
ATOM 626 C C . PHE A 1 74 ? -7.957 -2.09 18.734 1 95.25 74 PHE A C 1
ATOM 628 O O . PHE A 1 74 ? -8.312 -2.848 17.844 1 95.25 74 PHE A O 1
ATOM 635 N N . ASN A 1 75 ? -8.164 -0.807 18.734 1 96.19 75 ASN A N 1
ATOM 636 C CA . ASN A 1 75 ? -8.812 -0.171 17.594 1 96.19 75 ASN A CA 1
ATOM 637 C C . ASN A 1 75 ? -8.062 -0.439 16.281 1 96.19 75 ASN A C 1
ATOM 639 O O . ASN A 1 75 ? -8.68 -0.686 15.25 1 96.19 75 ASN A O 1
ATOM 643 N N . SER A 1 76 ? -6.809 -0.376 16.344 1 93.25 76 SER A N 1
ATOM 644 C CA . SER A 1 76 ? -5.996 -0.608 15.156 1 93.25 76 SER A CA 1
ATOM 645 C C . SER A 1 76 ? -6.199 -2.02 14.609 1 93.25 76 SER A C 1
ATOM 647 O O . SER A 1 76 ? -6.355 -2.209 13.406 1 93.25 76 SER A O 1
ATOM 649 N N . ILE A 1 77 ? -6.195 -2.957 15.516 1 92.81 77 ILE A N 1
ATOM 650 C CA . ILE A 1 77 ? -6.363 -4.352 15.117 1 92.81 77 ILE A CA 1
ATOM 651 C C . ILE A 1 77 ? -7.785 -4.574 14.609 1 92.81 77 ILE A C 1
ATOM 653 O O . ILE A 1 77 ? -7.988 -5.234 13.586 1 92.81 77 ILE A O 1
ATOM 657 N N . PHE A 1 78 ? -8.719 -4.008 15.289 1 96.25 78 PHE A N 1
ATOM 658 C CA . PHE A 1 78 ? -10.117 -4.156 14.922 1 96.25 78 PHE A CA 1
ATOM 659 C C . PHE A 1 78 ? -10.383 -3.561 13.539 1 96.25 78 PHE A C 1
ATOM 661 O O . PHE A 1 78 ? -10.992 -4.203 12.688 1 96.25 78 PHE A O 1
ATOM 668 N N . ILE A 1 79 ? -9.906 -2.365 13.305 1 96.31 79 ILE A N 1
ATOM 669 C CA . ILE A 1 79 ? -10.125 -1.673 12.039 1 96.31 79 ILE A CA 1
ATOM 670 C C . ILE A 1 79 ? -9.438 -2.436 10.906 1 96.31 79 ILE A C 1
ATOM 672 O O . ILE A 1 79 ? -10.047 -2.701 9.867 1 96.31 79 ILE A O 1
ATOM 676 N N . ALA A 1 80 ? -8.188 -2.789 11.102 1 93.88 80 ALA A N 1
ATOM 677 C CA . ALA A 1 80 ? -7.438 -3.488 10.062 1 93.88 80 ALA A CA 1
ATOM 678 C C . ALA A 1 80 ? -8.078 -4.832 9.734 1 93.88 80 ALA A C 1
ATOM 680 O O . ALA A 1 80 ? -8.156 -5.223 8.57 1 93.88 80 ALA A O 1
ATOM 681 N N . THR A 1 81 ? -8.523 -5.547 10.773 1 94.94 81 THR A N 1
ATOM 682 C CA . THR A 1 81 ? -9.164 -6.836 10.578 1 94.94 81 THR A CA 1
ATOM 683 C C . THR A 1 81 ? -10.492 -6.672 9.844 1 94.94 81 THR A C 1
ATOM 685 O O . THR A 1 81 ? -10.805 -7.441 8.93 1 94.94 81 THR A O 1
ATOM 688 N N . SER A 1 82 ? -11.25 -5.715 10.266 1 97.5 82 SER A N 1
ATOM 689 C CA . SER A 1 82 ? -12.539 -5.453 9.625 1 97.5 82 SER A CA 1
ATOM 690 C C . SER A 1 82 ? -12.352 -5.07 8.156 1 97.5 82 SER A C 1
ATOM 692 O O . SER A 1 82 ? -13.062 -5.578 7.285 1 97.5 82 SER A O 1
ATOM 694 N N . VAL A 1 83 ? -11.391 -4.176 7.906 1 96.31 83 VAL A N 1
ATOM 695 C CA . VAL A 1 83 ? -11.102 -3.756 6.535 1 96.31 83 VAL A CA 1
ATOM 696 C C . VAL A 1 83 ? -10.68 -4.961 5.703 1 96.31 83 VAL A C 1
ATOM 698 O O . VAL A 1 83 ? -11.133 -5.133 4.57 1 96.31 83 VAL A O 1
ATOM 701 N N . THR A 1 84 ? -9.836 -5.781 6.266 1 95.56 84 THR A N 1
ATOM 702 C CA . THR A 1 84 ? -9.344 -6.953 5.551 1 95.56 84 THR A CA 1
ATOM 703 C C . THR A 1 84 ? -10.492 -7.906 5.223 1 95.56 84 THR A C 1
ATOM 705 O O . THR A 1 84 ? -10.625 -8.344 4.078 1 95.56 84 THR A O 1
ATOM 708 N N . PHE A 1 85 ? -11.266 -8.195 6.199 1 96.88 85 PHE A N 1
ATOM 709 C CA . PHE A 1 85 ? -12.375 -9.125 6.035 1 96.88 85 PHE A CA 1
ATOM 710 C C . PHE A 1 85 ? -13.344 -8.625 4.969 1 96.88 85 PHE A C 1
ATOM 712 O O . PHE A 1 85 ? -13.703 -9.367 4.055 1 96.88 85 PHE A O 1
ATOM 719 N N . LEU A 1 86 ? -13.773 -7.434 5.066 1 95.81 86 LEU A N 1
ATOM 720 C CA . LEU A 1 86 ? -14.727 -6.859 4.125 1 95.81 86 LEU A CA 1
ATOM 721 C C . LEU A 1 86 ? -14.117 -6.754 2.73 1 95.81 86 LEU A C 1
ATOM 723 O O . LEU A 1 86 ? -14.797 -7.008 1.731 1 95.81 86 LEU A O 1
ATOM 727 N N . THR A 1 87 ? -12.852 -6.328 2.672 1 94.81 87 THR A N 1
ATOM 728 C CA . THR A 1 87 ? -12.172 -6.238 1.383 1 94.81 87 THR A CA 1
ATOM 729 C C . THR A 1 87 ? -12.141 -7.598 0.691 1 94.81 87 THR A C 1
ATOM 731 O O . THR A 1 87 ? -12.461 -7.707 -0.494 1 94.81 87 THR A O 1
ATOM 734 N N . MET A 1 88 ? -11.836 -8.641 1.501 1 94.12 88 MET A N 1
ATOM 735 C CA . MET A 1 88 ? -11.711 -9.977 0.918 1 94.12 88 MET A CA 1
ATOM 736 C C . MET A 1 88 ? -13.062 -10.492 0.44 1 94.12 88 MET A C 1
ATOM 738 O O . MET A 1 88 ? -13.141 -11.211 -0.554 1 94.12 88 MET A O 1
ATOM 742 N N . ILE A 1 89 ? -14.102 -10.109 1.082 1 92.06 89 ILE A N 1
ATOM 743 C CA . ILE A 1 89 ? -15.453 -10.516 0.688 1 92.06 89 ILE A CA 1
ATOM 744 C C . ILE A 1 89 ? -15.758 -9.984 -0.712 1 92.06 89 ILE A C 1
ATOM 746 O O . ILE A 1 89 ? -16.391 -10.68 -1.518 1 92.06 89 ILE A O 1
ATOM 750 N N . PHE A 1 90 ? -15.273 -8.836 -1.009 1 88.5 90 PHE A N 1
ATOM 751 C CA . PHE A 1 90 ? -15.539 -8.242 -2.311 1 88.5 90 PHE A CA 1
ATOM 752 C C . PHE A 1 90 ? -14.484 -8.656 -3.324 1 88.5 90 PHE A C 1
ATOM 754 O O . PHE A 1 90 ? -14.781 -8.828 -4.508 1 88.5 90 PHE A O 1
ATOM 761 N N . VAL A 1 91 ? -13.289 -8.797 -2.895 1 91.56 91 VAL A N 1
ATOM 762 C CA . VAL A 1 91 ? -12.156 -9.055 -3.779 1 91.56 91 VAL A CA 1
ATOM 763 C C . VAL A 1 91 ? -12.25 -10.469 -4.352 1 91.56 91 VAL A C 1
ATOM 765 O O . VAL A 1 91 ? -11.969 -10.688 -5.531 1 91.56 91 VAL A O 1
ATOM 768 N N . VAL A 1 92 ? -12.664 -11.445 -3.551 1 90.38 92 VAL A N 1
ATOM 769 C CA . VAL A 1 92 ? -12.648 -12.844 -3.963 1 90.38 92 VAL A CA 1
ATOM 770 C C . VAL A 1 92 ? -13.562 -13.039 -5.172 1 90.38 92 VAL A C 1
ATOM 772 O O . VAL A 1 92 ? -13.117 -13.492 -6.23 1 90.38 92 VAL A O 1
ATOM 775 N N . PRO A 1 93 ? -14.812 -12.641 -5.066 1 85.5 93 PRO A N 1
ATOM 776 C CA . PRO A 1 93 ? -15.656 -12.82 -6.25 1 85.5 93 PRO A CA 1
ATOM 777 C C . PRO A 1 93 ? -15.227 -11.938 -7.418 1 85.5 93 PRO A C 1
ATOM 779 O O . PRO A 1 93 ? -15.328 -12.344 -8.578 1 85.5 93 PRO A O 1
ATOM 782 N N . ALA A 1 94 ? -14.781 -10.727 -7.152 1 85.94 94 ALA A N 1
ATOM 783 C CA . ALA A 1 94 ? -14.359 -9.828 -8.219 1 85.94 94 ALA A CA 1
ATOM 784 C C . ALA A 1 94 ? -13.125 -10.367 -8.938 1 85.94 94 ALA A C 1
ATOM 786 O O . ALA A 1 94 ? -13.047 -10.328 -10.164 1 85.94 94 ALA A O 1
ATOM 787 N N . ALA A 1 95 ? -12.18 -10.797 -8.172 1 89.25 95 ALA A N 1
ATOM 788 C CA . ALA A 1 95 ? -10.969 -11.359 -8.758 1 89.25 95 ALA A CA 1
ATOM 789 C C . ALA A 1 95 ? -11.297 -12.594 -9.602 1 89.25 95 ALA A C 1
ATOM 791 O O . ALA A 1 95 ? -10.672 -12.828 -10.641 1 89.25 95 ALA A O 1
ATOM 792 N N . TYR A 1 96 ? -12.227 -13.414 -9.125 1 86.94 96 TYR A N 1
ATOM 793 C CA . TYR A 1 96 ? -12.664 -14.578 -9.883 1 86.94 96 TYR A CA 1
ATOM 794 C C . TYR A 1 96 ? -13.273 -14.156 -11.219 1 86.94 96 TYR A C 1
ATOM 796 O O . TYR A 1 96 ? -12.992 -14.758 -12.258 1 86.94 96 TYR A O 1
ATOM 804 N N . ALA A 1 97 ? -14.133 -13.18 -11.141 1 82.31 97 ALA A N 1
ATOM 805 C CA . ALA A 1 97 ? -14.75 -12.672 -12.367 1 82.31 97 ALA A CA 1
ATOM 806 C C . ALA A 1 97 ? -13.695 -12.164 -13.344 1 82.31 97 ALA A C 1
ATOM 808 O O . ALA A 1 97 ? -13.75 -12.453 -14.539 1 82.31 97 ALA A O 1
ATOM 809 N N . TYR A 1 98 ? -12.734 -11.477 -12.867 1 84.12 98 TYR A N 1
ATOM 810 C CA . TYR A 1 98 ? -11.688 -10.914 -13.719 1 84.12 98 TYR A CA 1
ATOM 811 C C . TYR A 1 98 ? -10.781 -12.016 -14.266 1 84.12 98 TYR A C 1
ATOM 813 O O . TYR A 1 98 ? -10.219 -11.875 -15.352 1 84.12 98 TYR A O 1
ATOM 821 N N . ALA A 1 99 ? -10.68 -13.086 -13.555 1 85.06 99 ALA A N 1
ATOM 822 C CA . ALA A 1 99 ? -9.797 -14.18 -13.969 1 85.06 99 ALA A CA 1
ATOM 823 C C . ALA A 1 99 ? -10.484 -15.094 -14.977 1 85.06 99 ALA A C 1
ATOM 825 O O . ALA A 1 99 ? -9.836 -15.664 -15.852 1 85.06 99 ALA A O 1
ATOM 826 N N . ARG A 1 100 ? -11.766 -15.219 -14.844 1 81.75 100 ARG A N 1
ATOM 827 C CA . ARG A 1 100 ? -12.43 -16.297 -15.594 1 81.75 100 ARG A CA 1
ATOM 828 C C . ARG A 1 100 ? -13.391 -15.719 -16.625 1 81.75 100 ARG A C 1
ATOM 830 O O . ARG A 1 100 ? -13.672 -16.359 -17.641 1 81.75 100 ARG A O 1
ATOM 837 N N . LEU A 1 101 ? -13.859 -14.594 -16.328 1 78.25 101 LEU A N 1
ATOM 838 C CA . LEU A 1 101 ? -14.867 -14.055 -17.234 1 78.25 101 LEU A CA 1
ATOM 839 C C . LEU A 1 101 ? -14.234 -13.094 -18.234 1 78.25 101 LEU A C 1
ATOM 841 O O . LEU A 1 101 ? -13.227 -12.453 -17.938 1 78.25 101 LEU A O 1
ATOM 845 N N . ASP A 1 102 ? -14.836 -13.188 -19.422 1 75.12 102 ASP A N 1
ATOM 846 C CA . ASP A 1 102 ? -14.422 -12.242 -20.453 1 75.12 102 ASP A CA 1
ATOM 847 C C . ASP A 1 102 ? -15.484 -11.172 -20.688 1 75.12 102 ASP A C 1
ATOM 849 O O . ASP A 1 102 ? -16.594 -11.477 -21.125 1 75.12 102 ASP A O 1
ATOM 853 N N . PHE A 1 103 ? -15.273 -10.062 -20.109 1 74.12 103 PHE A N 1
ATOM 854 C CA . PHE A 1 103 ? -16.219 -8.969 -20.312 1 74.12 103 PHE A CA 1
ATOM 855 C C . PHE A 1 103 ? -15.531 -7.758 -20.922 1 74.12 103 PHE A C 1
ATOM 857 O O . PHE A 1 103 ? -14.297 -7.652 -20.891 1 74.12 103 PHE A O 1
ATOM 864 N N . PRO A 1 104 ? -16.359 -6.922 -21.547 1 73.5 104 PRO A N 1
ATOM 865 C CA . PRO A 1 104 ? -15.75 -5.766 -22.219 1 73.5 104 PRO A CA 1
ATOM 866 C C . PRO A 1 104 ? -15.039 -4.824 -21.25 1 73.5 104 PRO A C 1
ATOM 868 O O . PRO A 1 104 ? -15.5 -4.633 -20.125 1 73.5 104 PRO A O 1
ATOM 871 N N . PHE A 1 105 ? -13.938 -4.23 -21.609 1 74.44 105 PHE A N 1
ATOM 872 C CA . PHE A 1 105 ? -13.141 -3.244 -20.891 1 74.44 105 PHE A CA 1
ATOM 873 C C . PHE A 1 105 ? -12.586 -3.838 -19.609 1 74.44 105 PHE A C 1
ATOM 875 O O . PHE A 1 105 ? -12.43 -3.133 -18.609 1 74.44 105 PHE A O 1
ATOM 882 N N . LYS A 1 106 ? -12.43 -5.113 -19.594 1 78.31 106 LYS A N 1
ATOM 883 C CA . LYS A 1 106 ? -11.922 -5.828 -18.438 1 78.31 106 LYS A CA 1
ATOM 884 C C . LYS A 1 106 ? -10.594 -5.238 -17.969 1 78.31 106 LYS A C 1
ATOM 886 O O . LYS A 1 106 ? -10.461 -4.836 -16.812 1 78.31 106 LYS A O 1
ATOM 891 N N . SER A 1 107 ? -9.711 -5.066 -18.891 1 75.06 107 SER A N 1
ATOM 892 C CA . SER A 1 107 ? -8.375 -4.57 -18.547 1 75.06 107 SER A CA 1
ATOM 893 C C . SER A 1 107 ? -8.406 -3.08 -18.219 1 75.06 107 SER A C 1
ATOM 895 O O . SER A 1 107 ? -7.738 -2.633 -17.297 1 75.06 107 SER A O 1
ATOM 897 N N . ALA A 1 108 ? -9.227 -2.443 -18.891 1 74.88 108 ALA A N 1
ATOM 898 C CA . ALA A 1 108 ? -9.32 -1 -18.688 1 74.88 108 ALA A CA 1
ATOM 899 C C . ALA A 1 108 ? -9.953 -0.681 -17.344 1 74.88 108 ALA A C 1
ATOM 901 O O . ALA A 1 108 ? -9.539 0.268 -16.656 1 74.88 108 ALA A O 1
ATOM 902 N N . SER A 1 109 ? -10.922 -1.449 -17.031 1 78.19 109 SER A N 1
ATOM 903 C CA . SER A 1 109 ? -11.586 -1.198 -15.75 1 78.19 109 SER A CA 1
ATOM 904 C C . SER A 1 109 ? -10.648 -1.471 -14.578 1 78.19 109 SER A C 1
ATOM 906 O O . SER A 1 109 ? -10.602 -0.7 -13.617 1 78.19 109 SER A O 1
ATOM 908 N N . LEU A 1 110 ? -9.906 -2.475 -14.695 1 78.12 110 LEU A N 1
ATOM 909 C CA . LEU A 1 110 ? -8.969 -2.787 -13.625 1 78.12 110 LEU A CA 1
ATOM 910 C C . LEU A 1 110 ? -7.871 -1.729 -13.539 1 78.12 110 LEU A C 1
ATOM 912 O O . LEU A 1 110 ? -7.484 -1.32 -12.445 1 78.12 110 LEU A O 1
ATOM 916 N N . ALA A 1 111 ? -7.441 -1.245 -14.656 1 75.25 111 ALA A N 1
ATOM 917 C CA . ALA A 1 111 ? -6.449 -0.174 -14.688 1 75.25 111 ALA A CA 1
ATOM 918 C C . ALA A 1 111 ? -6.988 1.094 -14.031 1 75.25 111 ALA A C 1
ATOM 920 O O . ALA A 1 111 ? -6.27 1.775 -13.297 1 75.25 111 ALA A O 1
ATOM 921 N N . GLY A 1 112 ? -8.211 1.307 -14.297 1 74.81 112 GLY A N 1
ATOM 922 C CA . GLY A 1 112 ? -8.852 2.455 -13.68 1 74.81 112 GLY A CA 1
ATOM 923 C C . GLY A 1 112 ? -8.922 2.355 -12.164 1 74.81 112 GLY A C 1
ATOM 924 O O . GLY A 1 112 ? -8.648 3.328 -11.461 1 74.81 112 GLY A O 1
ATOM 925 N N . PHE A 1 113 ? -9.156 1.153 -11.742 1 74.75 113 PHE A N 1
ATOM 926 C CA . PHE A 1 113 ? -9.219 0.907 -10.305 1 74.75 113 PHE A CA 1
ATOM 927 C C . PHE A 1 113 ? -7.859 1.117 -9.656 1 74.75 113 PHE A C 1
ATOM 929 O O . PHE A 1 113 ? -7.762 1.718 -8.586 1 74.75 113 PHE A O 1
ATOM 936 N N . LEU A 1 114 ? -6.906 0.703 -10.32 1 75.94 114 LEU A N 1
ATOM 937 C CA . LEU A 1 114 ? -5.559 0.793 -9.766 1 75.94 114 LEU A CA 1
ATOM 938 C C . LEU A 1 114 ? -5.062 2.234 -9.781 1 75.94 114 LEU A C 1
ATOM 940 O O . LEU A 1 114 ? -4.34 2.656 -8.875 1 75.94 114 LEU A O 1
ATOM 944 N N . ALA A 1 115 ? -5.508 2.949 -10.75 1 74.31 115 ALA A N 1
ATOM 945 C CA . ALA A 1 115 ? -5.137 4.359 -10.852 1 74.31 115 ALA A CA 1
ATOM 946 C C . ALA A 1 115 ? -5.703 5.16 -9.68 1 74.31 115 ALA A C 1
ATOM 948 O O . ALA A 1 115 ? -5.078 6.113 -9.211 1 74.31 115 ALA A O 1
ATOM 949 N N . VAL A 1 116 ? -6.785 4.688 -9.25 1 69.25 116 VAL A N 1
ATOM 950 C CA . VAL A 1 116 ? -7.414 5.355 -8.117 1 69.25 116 VAL A CA 1
ATOM 951 C C . VAL A 1 116 ? -6.504 5.277 -6.898 1 69.25 116 VAL A C 1
ATOM 953 O O . VAL A 1 116 ? -6.414 6.227 -6.117 1 69.25 116 VAL A O 1
ATOM 956 N N . ASN A 1 117 ? -5.777 4.238 -6.781 1 72 117 ASN A N 1
ATOM 957 C CA . ASN A 1 117 ? -4.895 4.035 -5.641 1 72 117 ASN A CA 1
ATOM 958 C C . ASN A 1 117 ? -3.66 4.934 -5.719 1 72 117 ASN A C 1
ATOM 960 O O . ASN A 1 117 ? -2.971 5.137 -4.719 1 72 117 ASN A O 1
ATOM 964 N N . MET A 1 118 ? -3.461 5.367 -6.934 1 69.75 118 MET A N 1
ATOM 965 C CA . MET A 1 118 ? -2.281 6.207 -7.129 1 69.75 118 MET A CA 1
ATOM 966 C C . MET A 1 118 ? -2.516 7.609 -6.574 1 69.75 118 MET A C 1
ATOM 968 O O . MET A 1 118 ? -1.563 8.352 -6.328 1 69.75 118 MET A O 1
ATOM 972 N N . PHE A 1 119 ? -3.814 7.922 -6.59 1 65 119 PHE A N 1
ATOM 973 C CA . PHE A 1 119 ? -4.098 9.227 -6 1 65 119 PHE A CA 1
ATOM 974 C C . PHE A 1 119 ? -3.701 9.25 -4.531 1 65 119 PHE A C 1
ATOM 976 O O . PHE A 1 119 ? -3.992 8.312 -3.787 1 65 119 PHE A O 1
ATOM 983 N N . ALA A 1 120 ? -2.721 10.086 -4.332 1 57.25 120 ALA A N 1
ATOM 984 C CA . ALA A 1 120 ? -2.338 10.25 -2.934 1 57.25 120 ALA A CA 1
ATOM 985 C C . ALA A 1 120 ? -3.564 10.43 -2.045 1 57.25 120 ALA A C 1
ATOM 987 O O . ALA A 1 120 ? -4.531 11.086 -2.436 1 57.25 120 ALA A O 1
ATOM 988 N N . GLY A 1 121 ? -3.688 9.547 -1.114 1 58.84 121 GLY A N 1
ATOM 989 C CA . GLY A 1 121 ? -4.77 9.633 -0.145 1 58.84 121 GLY A CA 1
ATOM 990 C C . GLY A 1 121 ? -5.148 11.055 0.198 1 58.84 121 GLY A C 1
ATOM 991 O O . GLY A 1 121 ? -6.332 11.367 0.347 1 58.84 121 GLY A O 1
ATOM 992 N N . ALA A 1 122 ? -4.23 11.953 -0.036 1 61.16 122 ALA A N 1
ATOM 993 C CA . ALA A 1 122 ? -4.496 13.305 0.436 1 61.16 122 ALA A CA 1
ATOM 994 C C . ALA A 1 122 ? -5.473 14.031 -0.488 1 61.16 122 ALA A C 1
ATOM 996 O O . ALA A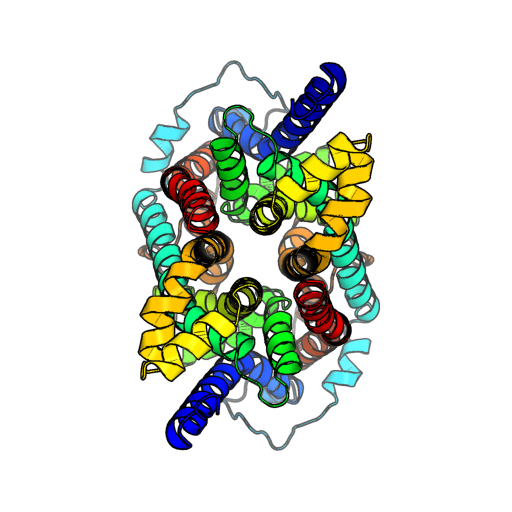 1 122 ? -6.348 14.766 -0.024 1 61.16 122 ALA A O 1
ATOM 997 N N . VAL A 1 123 ? -5.367 13.727 -1.754 1 65.31 123 VAL A N 1
ATOM 998 C CA . VAL A 1 123 ? -6.199 14.445 -2.709 1 65.31 123 VAL A CA 1
ATOM 999 C C . VAL A 1 123 ? -7.633 13.938 -2.635 1 65.31 123 VAL A C 1
ATOM 1001 O O . VAL A 1 123 ? -8.586 14.703 -2.826 1 65.31 123 VAL A O 1
ATOM 1004 N N . LEU A 1 124 ? -7.699 12.688 -2.266 1 73.31 124 LEU A N 1
ATOM 1005 C CA . LEU A 1 124 ? -9.031 12.094 -2.254 1 73.31 124 LEU A CA 1
ATOM 1006 C C . LEU A 1 124 ? -9.688 12.25 -0.884 1 73.31 124 LEU A C 1
ATOM 1008 O O . LEU A 1 124 ? -10.859 11.914 -0.708 1 73.31 124 LEU A O 1
ATOM 1012 N N . LEU A 1 125 ? -8.93 12.883 0.001 1 75.88 125 LEU A N 1
ATOM 1013 C CA . LEU A 1 125 ? -9.438 12.953 1.366 1 75.88 125 LEU A CA 1
ATOM 1014 C C . LEU A 1 125 ? -10.594 13.945 1.464 1 75.88 125 LEU A C 1
ATOM 1016 O O . LEU A 1 125 ? -11.555 13.719 2.205 1 75.88 125 LEU A O 1
ATOM 1020 N N . ILE A 1 126 ? -10.461 14.945 0.62 1 72.5 126 ILE A N 1
ATOM 1021 C CA . ILE A 1 126 ? -11.469 16 0.717 1 72.5 126 ILE A CA 1
ATOM 1022 C C . ILE A 1 126 ? -12.797 15.492 0.155 1 72.5 126 ILE A C 1
ATOM 1024 O O . ILE A 1 126 ? -13.82 15.531 0.84 1 72.5 126 ILE A O 1
ATOM 1028 N N . PRO A 1 127 ? -12.758 14.969 -1.08 1 75.56 127 PRO A N 1
ATOM 1029 C CA . PRO A 1 127 ? -14.023 14.422 -1.576 1 75.56 127 PRO A CA 1
ATOM 1030 C C . PRO A 1 127 ? -14.547 13.281 -0.707 1 75.56 127 PRO A C 1
ATOM 1032 O O . PRO A 1 127 ? -15.766 13.133 -0.547 1 75.56 127 PRO A O 1
ATOM 1035 N N . LEU A 1 128 ? -13.719 12.562 -0.144 1 80.69 128 LEU A N 1
ATOM 1036 C CA . LEU A 1 128 ? -14.141 11.461 0.718 1 80.69 128 LEU A CA 1
ATOM 1037 C C . LEU A 1 128 ? -14.766 11.992 2.002 1 80.69 128 LEU A C 1
ATOM 1039 O O . LEU A 1 128 ? -15.727 11.406 2.512 1 80.69 128 LEU A O 1
ATOM 1043 N N . TYR A 1 129 ? -14.195 13.031 2.514 1 83.44 129 TYR A N 1
ATOM 1044 C CA . TYR A 1 129 ? -14.75 13.656 3.709 1 83.44 129 TYR A CA 1
ATOM 1045 C C . TYR A 1 129 ? -16.188 14.102 3.477 1 83.44 129 TYR A C 1
ATOM 1047 O O . TYR A 1 129 ? -17.062 13.859 4.316 1 83.44 129 TYR A O 1
ATOM 1055 N N . ARG A 1 130 ? -16.344 14.672 2.303 1 77.25 130 ARG A N 1
ATOM 1056 C CA . ARG A 1 130 ? -17.672 15.172 1.965 1 77.25 130 ARG A CA 1
ATOM 1057 C C . ARG A 1 130 ? -18.672 14.031 1.842 1 77.25 130 ARG A C 1
ATOM 1059 O O . ARG A 1 130 ? -19.797 14.133 2.324 1 77.25 130 ARG A O 1
ATOM 1066 N N . VAL A 1 131 ? -18.281 12.977 1.226 1 79.31 131 VAL A N 1
ATOM 1067 C CA . VAL A 1 131 ? -19.156 11.82 1.034 1 79.31 131 VAL A CA 1
ATOM 1068 C C . VAL A 1 131 ? -19.469 11.18 2.385 1 79.31 131 VAL A C 1
ATOM 1070 O O . VAL A 1 131 ? -20.625 10.867 2.674 1 79.31 131 VAL A O 1
ATOM 1073 N N . LEU A 1 132 ? -18.469 11.047 3.219 1 87.75 132 LEU A N 1
ATOM 1074 C CA . LEU A 1 132 ? -18.672 10.422 4.523 1 87.75 132 LEU A CA 1
ATOM 1075 C C . LEU A 1 132 ? -19.531 11.305 5.422 1 87.75 132 LEU A C 1
ATOM 1077 O O . LEU A 1 132 ? -20.328 10.797 6.219 1 87.75 132 LEU A O 1
ATOM 1081 N N . ARG A 1 133 ? -19.297 12.57 5.277 1 87.62 133 ARG A N 1
ATOM 1082 C CA . ARG A 1 133 ? -20.109 13.516 6.027 1 87.62 133 ARG A CA 1
ATOM 1083 C C . ARG A 1 133 ? -21.578 13.406 5.625 1 87.62 133 ARG A C 1
ATOM 1085 O O . ARG A 1 133 ? -22.469 13.383 6.484 1 87.62 133 ARG A O 1
ATOM 1092 N N . MET A 1 134 ? -21.828 13.312 4.328 1 84.12 134 MET A N 1
ATOM 1093 C CA . MET A 1 134 ? -23.188 13.195 3.805 1 84.12 134 MET A CA 1
ATOM 1094 C C . MET A 1 134 ? -23.844 11.914 4.297 1 84.12 134 MET A C 1
ATOM 1096 O O . MET A 1 134 ? -25.047 11.891 4.551 1 84.12 134 MET A O 1
ATOM 1100 N N . MET A 1 135 ? -23.094 10.914 4.473 1 89 135 MET A N 1
ATOM 1101 C CA . MET A 1 135 ? -23.625 9.625 4.898 1 89 135 MET A CA 1
ATOM 1102 C C . MET A 1 135 ? -23.703 9.547 6.418 1 89 135 MET A C 1
ATOM 1104 O O . MET A 1 135 ? -24.203 8.562 6.965 1 89 135 MET A O 1
ATOM 1108 N N . GLY A 1 136 ? -23.188 10.508 7.102 1 92.88 136 GLY A N 1
ATOM 1109 C CA . GLY A 1 136 ? -23.203 10.531 8.555 1 92.88 136 GLY A CA 1
ATOM 1110 C C . GLY A 1 136 ? -22.25 9.523 9.18 1 92.88 136 GLY A C 1
ATOM 1111 O O . GLY A 1 136 ? -22.516 9 10.258 1 92.88 136 GLY A O 1
ATOM 1112 N N . LEU A 1 137 ? -21.188 9.266 8.5 1 94.81 137 LEU A N 1
ATOM 1113 C CA . LEU A 1 137 ? -20.297 8.211 8.953 1 94.81 137 LEU A CA 1
ATOM 1114 C C . LEU A 1 137 ? -19.078 8.797 9.656 1 94.81 137 LEU A C 1
ATOM 1116 O O . LEU A 1 137 ? -18.281 8.062 10.25 1 94.81 137 LEU A O 1
ATOM 1120 N N . LEU A 1 138 ? -18.969 10.117 9.672 1 94.62 138 LEU A N 1
ATOM 1121 C CA . LEU A 1 138 ? -17.812 10.719 10.32 1 94.62 138 LEU A CA 1
ATOM 1122 C C . LEU A 1 138 ? -17.797 10.398 11.812 1 94.62 138 LEU A C 1
ATOM 1124 O O . LEU A 1 138 ? -18.844 10.156 12.406 1 94.62 138 LEU A O 1
ATOM 1128 N N . ASN A 1 139 ? -16.641 10.297 12.391 1 96.75 139 ASN A N 1
ATOM 1129 C CA . ASN A 1 139 ? -16.453 10.078 13.82 1 96.75 139 ASN A CA 1
ATOM 1130 C C . ASN A 1 139 ? -17.031 8.734 14.266 1 96.75 139 ASN A C 1
ATOM 1132 O O . ASN A 1 139 ? -17.641 8.641 15.328 1 96.75 139 ASN A O 1
ATOM 1136 N N . THR A 1 140 ? -16.969 7.801 13.344 1 96.75 140 THR A N 1
ATOM 1137 C CA . THR A 1 140 ? -17.266 6.398 13.617 1 96.75 140 THR A CA 1
ATOM 1138 C C . THR A 1 140 ? -16.156 5.496 13.086 1 96.75 140 THR A C 1
ATOM 1140 O O . THR A 1 140 ? -15.281 5.949 12.359 1 96.75 140 THR A O 1
ATOM 1143 N N . TYR A 1 141 ? -16.234 4.227 13.547 1 96.75 141 TYR A N 1
ATOM 1144 C CA . TYR A 1 141 ? -15.273 3.268 13.008 1 96.75 141 TYR A CA 1
ATOM 1145 C C . TYR A 1 141 ? -15.414 3.146 11.492 1 96.75 141 TYR A C 1
ATOM 1147 O O . TYR A 1 141 ? -14.422 2.918 10.789 1 96.75 141 TYR A O 1
ATOM 1155 N N . TRP A 1 142 ? -16.578 3.4 10.984 1 95.5 142 TRP A N 1
ATOM 1156 C CA . TRP A 1 142 ? -16.859 3.217 9.562 1 95.5 142 TRP A CA 1
ATOM 1157 C C . TRP A 1 142 ? -16.156 4.281 8.727 1 95.5 142 TRP A C 1
ATOM 1159 O O . TRP A 1 142 ? -15.859 4.055 7.551 1 95.5 142 TRP A O 1
ATOM 1169 N N . ALA A 1 143 ? -15.859 5.41 9.375 1 94.62 143 ALA A N 1
ATOM 1170 C CA . ALA A 1 143 ? -15.156 6.488 8.672 1 94.62 143 ALA A CA 1
ATOM 1171 C C . ALA A 1 143 ? -13.75 6.055 8.266 1 94.62 143 ALA A C 1
ATOM 1173 O O . ALA A 1 143 ? -13.188 6.598 7.312 1 94.62 143 ALA A O 1
ATOM 1174 N N . MET A 1 144 ? -13.289 5.07 8.961 1 94.25 144 MET A N 1
ATOM 1175 C CA . MET A 1 144 ? -11.961 4.551 8.648 1 94.25 144 MET A CA 1
ATOM 1176 C C . MET A 1 144 ? -12.055 3.23 7.895 1 94.25 144 MET A C 1
ATOM 1178 O O . MET A 1 144 ? -11.234 2.953 7.016 1 94.25 144 MET A O 1
ATOM 1182 N N . ILE A 1 145 ? -13.07 2.486 8.109 1 95.81 145 ILE A N 1
ATOM 1183 C CA . ILE A 1 145 ? -13.203 1.149 7.543 1 95.81 145 ILE A CA 1
ATOM 1184 C C . ILE A 1 145 ? -13.633 1.248 6.082 1 95.81 145 ILE A C 1
ATOM 1186 O O . ILE A 1 145 ? -13.047 0.608 5.207 1 95.81 145 ILE A O 1
ATOM 1190 N N . VAL A 1 146 ? -14.555 2.088 5.777 1 91.12 146 VAL A N 1
ATOM 1191 C CA . VAL A 1 146 ? -15.141 2.162 4.445 1 91.12 146 VAL A CA 1
ATOM 1192 C C . VAL A 1 146 ? -14.094 2.617 3.438 1 91.12 146 VAL A C 1
ATOM 1194 O O . VAL A 1 146 ? -13.867 1.956 2.42 1 91.12 146 VAL A O 1
ATOM 1197 N N . PRO A 1 147 ? -13.406 3.74 3.721 1 88.44 147 PRO A N 1
ATOM 1198 C CA . PRO A 1 147 ? -12.359 4.121 2.766 1 88.44 147 PRO A CA 1
ATOM 1199 C C . PRO A 1 147 ? -11.242 3.088 2.67 1 88.44 147 PRO A C 1
ATOM 1201 O O . PRO A 1 147 ? -10.688 2.873 1.589 1 88.44 147 PRO A O 1
ATOM 1204 N N . GLY A 1 148 ? -10.906 2.473 3.795 1 89.88 148 GLY A N 1
ATOM 1205 C CA . GLY A 1 148 ? -9.906 1.416 3.773 1 89.88 148 GLY A CA 1
ATOM 1206 C C . GLY A 1 148 ? -10.258 0.278 2.836 1 89.88 148 GLY A C 1
ATOM 1207 O O . GLY A 1 148 ? -9.414 -0.199 2.08 1 89.88 148 GLY A O 1
ATOM 1208 N N . VAL A 1 149 ? -11.484 -0.091 2.893 1 91.06 149 VAL A N 1
ATOM 1209 C CA . VAL A 1 149 ? -11.969 -1.164 2.031 1 91.06 149 VAL A CA 1
ATOM 1210 C C . VAL A 1 149 ? -11.945 -0.709 0.573 1 91.06 149 VAL A C 1
ATOM 1212 O O . VAL A 1 149 ? -11.422 -1.416 -0.294 1 91.06 149 VAL A O 1
ATOM 1215 N N . ALA A 1 150 ? -12.453 0.437 0.378 1 84.44 150 ALA A N 1
ATOM 1216 C CA . ALA A 1 150 ? -12.594 0.961 -0.979 1 84.44 150 ALA A CA 1
ATOM 1217 C C . ALA A 1 150 ? -11.234 1.076 -1.666 1 84.44 150 ALA A C 1
ATOM 1219 O O . ALA A 1 150 ? -11.102 0.742 -2.846 1 84.44 150 ALA A O 1
ATOM 1220 N N . PHE A 1 151 ? -10.227 1.436 -0.929 1 85.44 151 PHE A N 1
ATOM 1221 C CA . PHE A 1 151 ? -8.922 1.715 -1.529 1 85.44 151 PHE A CA 1
ATOM 1222 C C . PHE A 1 151 ? -8.117 0.433 -1.688 1 85.44 151 PHE A C 1
ATOM 1224 O O . PHE A 1 151 ? -7.152 0.393 -2.455 1 85.44 151 PHE A O 1
ATOM 1231 N N . LEU A 1 152 ? -8.484 -0.606 -1.038 1 90.5 152 LEU A N 1
ATOM 1232 C CA . LEU A 1 152 ? -7.684 -1.824 -1.084 1 90.5 152 LEU A CA 1
ATOM 1233 C C . LEU A 1 152 ? -8.297 -2.842 -2.041 1 90.5 152 LEU A C 1
ATOM 1235 O O . LEU A 1 152 ? -7.633 -3.803 -2.439 1 90.5 152 LEU A O 1
ATOM 1239 N N . ILE A 1 153 ? -9.523 -2.615 -2.482 1 89.06 153 ILE A N 1
ATOM 1240 C CA . ILE A 1 153 ? -10.219 -3.564 -3.342 1 89.06 153 ILE A CA 1
ATOM 1241 C C . ILE A 1 153 ? -9.477 -3.707 -4.668 1 89.06 153 ILE A C 1
ATOM 1243 O O . ILE A 1 153 ? -9.18 -4.82 -5.105 1 89.06 153 ILE A O 1
ATOM 1247 N N . PRO A 1 154 ? -9.062 -2.592 -5.262 1 85.94 154 PRO A N 1
ATOM 1248 C CA . PRO A 1 154 ? -8.391 -2.73 -6.559 1 85.94 154 PRO A CA 1
ATOM 1249 C C . PRO A 1 154 ? -7.082 -3.514 -6.469 1 85.94 154 PRO A C 1
ATOM 1251 O O . PRO A 1 154 ? -6.832 -4.402 -7.285 1 85.94 154 PRO A O 1
ATOM 1254 N N . THR A 1 155 ? -6.359 -3.197 -5.516 1 88.94 155 THR A N 1
ATOM 1255 C CA . THR A 1 155 ? -5.098 -3.906 -5.336 1 88.94 155 THR A CA 1
ATOM 1256 C C . THR A 1 155 ? -5.344 -5.375 -5.008 1 88.94 155 THR A C 1
ATOM 1258 O O . THR A 1 155 ? -4.637 -6.254 -5.5 1 88.94 155 THR A O 1
ATOM 1261 N N . GLY A 1 156 ? -6.316 -5.598 -4.184 1 92.94 156 GLY A N 1
ATOM 1262 C CA . GLY A 1 156 ? -6.68 -6.973 -3.875 1 92.94 156 GLY A CA 1
ATOM 1263 C C . GLY A 1 156 ? -7.098 -7.77 -5.098 1 92.94 156 GLY A C 1
ATOM 1264 O O . GLY A 1 156 ? -6.676 -8.914 -5.273 1 92.94 156 GLY A O 1
ATOM 1265 N N . ILE A 1 157 ? -7.859 -7.148 -5.922 1 89.88 157 ILE A N 1
ATOM 1266 C CA . ILE A 1 157 ? -8.305 -7.809 -7.145 1 89.88 157 ILE A CA 1
ATOM 1267 C C . ILE A 1 157 ? -7.109 -8.094 -8.047 1 89.88 157 ILE A C 1
ATOM 1269 O O . ILE A 1 157 ? -6.973 -9.195 -8.578 1 89.88 157 ILE A O 1
ATOM 1273 N N . TRP A 1 158 ? -6.32 -7.113 -8.125 1 87.44 158 TRP A N 1
ATOM 1274 C CA . TRP A 1 158 ? -5.137 -7.219 -8.969 1 87.44 158 TRP A CA 1
ATOM 1275 C C . TRP A 1 158 ? -4.258 -8.391 -8.539 1 87.44 158 TRP A C 1
ATOM 1277 O O . TRP A 1 158 ? -3.85 -9.203 -9.367 1 87.44 158 TRP A O 1
ATOM 1287 N N . LEU A 1 159 ? -4.074 -8.539 -7.375 1 91 159 LEU A N 1
ATOM 1288 C CA . LEU A 1 159 ? -3.18 -9.57 -6.855 1 91 159 LEU A CA 1
ATOM 1289 C C . LEU A 1 159 ? -3.836 -10.945 -6.914 1 91 159 LEU A C 1
ATOM 1291 O O . LEU A 1 159 ? -3.229 -11.906 -7.391 1 91 159 LEU A O 1
ATOM 1295 N N . LEU A 1 160 ? -5.035 -10.977 -6.496 1 92 160 LEU A N 1
ATOM 1296 C CA . LEU A 1 160 ? -5.688 -12.273 -6.426 1 92 160 LEU A CA 1
ATOM 1297 C C . LEU A 1 160 ? -6.016 -12.797 -7.82 1 92 160 LEU A C 1
ATOM 1299 O O . LEU A 1 160 ? -5.945 -14 -8.07 1 92 160 LEU A O 1
ATOM 1303 N N . ARG A 1 161 ? -6.383 -11.906 -8.648 1 89.25 161 ARG A N 1
ATOM 1304 C CA . ARG A 1 161 ? -6.637 -12.305 -10.031 1 89.25 161 ARG A CA 1
ATOM 1305 C C . ARG A 1 161 ? -5.414 -12.992 -10.633 1 89.25 161 ARG A C 1
ATOM 1307 O O . ARG A 1 161 ? -5.547 -14.016 -11.312 1 89.25 161 ARG A O 1
ATOM 1314 N N . SER A 1 162 ? -4.301 -12.414 -10.391 1 84.81 162 SER A N 1
ATOM 1315 C CA . SER A 1 162 ? -3.064 -12.969 -10.93 1 84.81 162 SER A CA 1
ATOM 1316 C C . SER A 1 162 ? -2.791 -14.359 -10.383 1 84.81 162 SER A C 1
ATOM 1318 O O . SER A 1 162 ? -2.25 -15.219 -11.094 1 84.81 162 SER A O 1
ATOM 1320 N N . TYR A 1 163 ? -3.203 -14.625 -9.188 1 84.5 163 TYR A N 1
ATOM 1321 C CA . TYR A 1 163 ? -3.051 -15.945 -8.586 1 84.5 163 TYR A CA 1
ATOM 1322 C C . TYR A 1 163 ? -4.059 -16.922 -9.172 1 84.5 163 TYR A C 1
ATOM 1324 O O . TYR A 1 163 ? -3.717 -18.078 -9.453 1 84.5 163 TYR A O 1
ATOM 1332 N N . LEU A 1 164 ? -5.23 -16.484 -9.367 1 87.69 164 LEU A N 1
ATOM 1333 C CA . LEU A 1 164 ? -6.301 -17.344 -9.852 1 87.69 164 LEU A CA 1
ATOM 1334 C C . LEU A 1 164 ? -6.059 -17.75 -11.305 1 87.69 164 LEU A C 1
ATOM 1336 O O . LEU A 1 164 ? -6.422 -18.859 -11.719 1 87.69 164 LEU A O 1
ATOM 1340 N N . GLU A 1 165 ? -5.469 -16.891 -12 1 85.62 165 GLU A N 1
ATOM 1341 C CA . GLU A 1 165 ? -5.195 -17.156 -13.406 1 85.62 165 GLU A CA 1
ATOM 1342 C C . GLU A 1 165 ? -4.199 -18.297 -13.57 1 85.62 165 GLU A C 1
ATOM 1344 O O . GLU A 1 165 ? -4.145 -18.938 -14.625 1 85.62 165 GLU A O 1
ATOM 1349 N N . LYS A 1 166 ? -3.504 -18.609 -12.555 1 82 166 LYS A N 1
ATOM 1350 C CA . LYS A 1 166 ? -2.52 -19.688 -12.609 1 82 166 LYS A CA 1
ATOM 1351 C C . LYS A 1 166 ? -3.176 -21.047 -12.375 1 82 166 LYS A C 1
ATOM 1353 O O . LYS A 1 166 ? -2.576 -22.094 -12.648 1 82 166 LYS A O 1
ATOM 1358 N N . ILE A 1 167 ? -4.367 -20.984 -11.836 1 82.81 167 ILE A N 1
ATOM 1359 C CA . ILE A 1 167 ? -5.113 -22.219 -11.648 1 82.81 167 ILE A CA 1
ATOM 1360 C C . ILE A 1 167 ? -5.75 -22.641 -12.977 1 82.81 167 ILE A C 1
ATOM 1362 O O . ILE A 1 167 ? -6.52 -21.891 -13.57 1 82.81 167 ILE A O 1
ATOM 1366 N N . PRO A 1 168 ? -5.414 -23.844 -13.422 1 85.75 168 PRO A N 1
ATOM 1367 C CA . PRO A 1 168 ? -5.926 -24.297 -14.719 1 85.75 168 PRO A CA 1
ATOM 1368 C C . PRO A 1 168 ? -7.453 -24.281 -14.789 1 85.75 168 PRO A C 1
ATOM 1370 O O . PRO A 1 168 ? -8.117 -24.766 -13.867 1 85.75 168 PRO A O 1
ATOM 1373 N N . ARG A 1 169 ? -7.902 -23.828 -15.828 1 85 169 ARG A N 1
ATOM 1374 C CA . ARG A 1 169 ? -9.344 -23.75 -16.047 1 85 169 ARG A CA 1
ATOM 1375 C C . ARG A 1 169 ? -9.961 -25.125 -16.172 1 85 169 ARG A C 1
ATOM 1377 O O . ARG A 1 169 ? -11.156 -25.312 -15.922 1 85 169 ARG A O 1
ATOM 1384 N N . GLU A 1 170 ? -9.109 -26.047 -16.578 1 86 170 GLU A N 1
ATOM 1385 C CA . GLU A 1 170 ? -9.562 -27.422 -16.797 1 86 170 GLU A CA 1
ATOM 1386 C C . GLU A 1 170 ? -10.156 -28.016 -15.531 1 86 170 GLU A C 1
ATOM 1388 O O . GLU A 1 170 ? -11.07 -28.844 -15.602 1 86 170 GLU A O 1
ATOM 1393 N N . LEU A 1 171 ? -9.625 -27.547 -14.477 1 82.56 171 LEU A N 1
ATOM 1394 C CA . LEU A 1 171 ? -10.133 -28.047 -13.211 1 82.56 171 LEU A CA 1
ATOM 1395 C C . LEU A 1 171 ? -11.57 -27.594 -12.977 1 82.56 171 LEU A C 1
ATOM 1397 O O . LEU A 1 171 ? -12.375 -28.344 -12.414 1 82.56 171 LEU A O 1
ATOM 1401 N N . GLU A 1 172 ? -11.812 -26.438 -13.398 1 84.44 172 GLU A N 1
ATOM 1402 C CA . GLU A 1 172 ? -13.164 -25.906 -13.266 1 84.44 172 GLU A CA 1
ATOM 1403 C C . GLU A 1 172 ? -14.102 -26.531 -14.297 1 84.44 172 GLU A C 1
ATOM 1405 O O . GLU A 1 172 ? -15.266 -26.812 -13.992 1 84.44 172 GLU A O 1
ATOM 1410 N N . GLU A 1 173 ? -13.648 -26.734 -15.438 1 83.88 173 GLU A N 1
ATOM 1411 C CA . GLU A 1 173 ? -14.438 -27.359 -16.484 1 83.88 173 GLU A CA 1
ATOM 1412 C C . GLU A 1 173 ? -14.844 -28.781 -16.109 1 83.88 173 GLU A C 1
ATOM 1414 O O . GLU A 1 173 ? -15.961 -29.219 -16.406 1 83.88 173 GLU A O 1
ATOM 1419 N N . ALA A 1 174 ? -13.906 -29.438 -15.508 1 85.5 174 ALA A N 1
ATOM 1420 C CA . ALA A 1 174 ? -14.195 -30.797 -15.062 1 85.5 174 ALA A CA 1
ATOM 1421 C C . ALA A 1 174 ? -15.312 -30.828 -14.031 1 85.5 174 ALA A C 1
ATOM 1423 O O . ALA A 1 174 ? -16.172 -31.703 -14.055 1 85.5 174 ALA A O 1
ATOM 1424 N N . ALA A 1 175 ? -15.336 -29.906 -13.211 1 84.31 175 ALA A N 1
ATOM 1425 C CA . ALA A 1 175 ? -16.391 -29.797 -12.195 1 84.31 175 ALA A CA 1
ATOM 1426 C C . ALA A 1 175 ? -17.734 -29.469 -12.828 1 84.31 175 ALA A C 1
ATOM 1428 O O . ALA A 1 175 ? -18.766 -30 -12.406 1 84.31 175 ALA A O 1
ATOM 1429 N N . PHE A 1 176 ? -17.641 -28.703 -13.836 1 81.94 176 PHE A N 1
ATOM 1430 C CA . PHE A 1 176 ? -18.859 -28.328 -14.539 1 81.94 176 PHE A CA 1
ATOM 1431 C C . PHE A 1 176 ? -19.453 -29.531 -15.266 1 81.94 176 PHE A C 1
ATOM 1433 O O . PHE A 1 176 ? -20.672 -29.703 -15.312 1 81.94 176 PHE A O 1
ATOM 1440 N N . VAL A 1 177 ? -18.594 -30.297 -15.797 1 84.94 177 VAL A N 1
ATOM 1441 C CA . VAL A 1 177 ? -19.031 -31.5 -16.5 1 84.94 177 VAL A CA 1
ATOM 1442 C C . VAL A 1 177 ? -19.703 -32.469 -15.523 1 84.94 177 VAL A C 1
ATOM 1444 O O . VAL A 1 177 ? -20.656 -33.156 -15.875 1 84.94 177 VAL A O 1
ATOM 1447 N N . ASP A 1 178 ? -19.312 -32.406 -14.297 1 86.88 178 ASP A N 1
ATOM 1448 C CA . ASP A 1 178 ? -19.875 -33.25 -13.258 1 86.88 178 ASP A CA 1
ATOM 1449 C C . ASP A 1 178 ? -21.156 -32.656 -12.695 1 86.88 178 ASP A C 1
ATOM 1451 O O . ASP A 1 178 ? -21.781 -33.219 -11.789 1 86.88 178 ASP A O 1
ATOM 1455 N N . GLY A 1 179 ? -21.547 -31.547 -13.203 1 82.5 179 GLY A N 1
ATOM 1456 C CA . GLY A 1 179 ? -22.828 -30.969 -12.836 1 82.5 179 GLY A CA 1
ATOM 1457 C C . GLY A 1 179 ? -22.719 -29.953 -11.711 1 82.5 179 GLY A C 1
ATOM 1458 O O . GLY A 1 179 ? -23.734 -29.531 -11.156 1 82.5 179 GLY A O 1
ATOM 1459 N N . ALA A 1 180 ? -21.531 -29.641 -11.375 1 82.31 180 ALA A N 1
ATOM 1460 C CA . ALA A 1 180 ? -21.359 -28.703 -10.266 1 82.31 180 ALA A CA 1
ATOM 1461 C C . ALA A 1 180 ? -21.703 -27.281 -10.68 1 82.31 180 ALA A C 1
ATOM 1463 O O . ALA A 1 180 ? -21.5 -26.891 -11.836 1 82.31 180 ALA A O 1
ATOM 1464 N N . SER A 1 181 ? -22.297 -26.516 -9.688 1 81.88 181 SER A N 1
ATOM 1465 C CA . SER A 1 181 ? -22.609 -25.109 -9.93 1 81.88 181 SER A CA 1
ATOM 1466 C C . SER A 1 181 ? -21.359 -24.25 -9.836 1 81.88 181 SER A C 1
ATOM 1468 O O . SER A 1 181 ? -20.328 -24.688 -9.32 1 81.88 181 SER A O 1
ATOM 1470 N N . ARG A 1 182 ? -21.406 -23.078 -10.328 1 76.25 182 ARG A N 1
ATOM 1471 C CA . ARG A 1 182 ? -20.281 -22.156 -10.328 1 76.25 182 ARG A CA 1
ATOM 1472 C C . ARG A 1 182 ? -19.875 -21.781 -8.906 1 76.25 182 ARG A C 1
ATOM 1474 O O . ARG A 1 182 ? -18.688 -21.703 -8.602 1 76.25 182 ARG A O 1
ATOM 1481 N N . MET A 1 183 ? -20.938 -21.562 -8.195 1 78.62 183 MET A N 1
ATOM 1482 C CA . MET A 1 183 ? -20.641 -21.188 -6.812 1 78.62 183 MET A CA 1
ATOM 1483 C C . MET A 1 183 ? -20 -22.359 -6.066 1 78.62 183 MET A C 1
ATOM 1485 O O . MET A 1 183 ? -19.094 -22.172 -5.254 1 78.62 183 MET A O 1
ATOM 1489 N N . TYR A 1 184 ? -20.5 -23.516 -6.391 1 81.81 184 TYR A N 1
ATOM 1490 C CA . TYR A 1 184 ? -19.906 -24.719 -5.809 1 81.81 184 TYR A CA 1
ATOM 1491 C C . TYR A 1 184 ? -18.453 -24.875 -6.266 1 81.81 184 TYR A C 1
ATOM 1493 O O . TYR A 1 184 ? -17.578 -25.188 -5.461 1 81.81 184 TYR A O 1
ATOM 1501 N N . THR A 1 185 ? -18.266 -24.672 -7.539 1 83.69 185 THR A N 1
ATOM 1502 C CA . THR A 1 185 ? -16.922 -24.812 -8.102 1 83.69 185 THR A CA 1
ATOM 1503 C C . THR A 1 185 ? -15.969 -23.781 -7.512 1 83.69 185 THR A C 1
ATOM 1505 O O . THR A 1 185 ? -14.812 -24.109 -7.207 1 83.69 185 THR A O 1
ATOM 1508 N N . LEU A 1 186 ? -16.5 -22.594 -7.324 1 83.81 186 LEU A N 1
ATOM 1509 C CA . LEU A 1 186 ? -15.672 -21.547 -6.73 1 83.81 186 LEU A CA 1
ATOM 1510 C C . LEU A 1 186 ? -15.305 -21.891 -5.293 1 83.81 186 LEU A C 1
ATOM 1512 O O . LEU A 1 186 ? -14.133 -21.859 -4.922 1 83.81 186 LEU A O 1
ATOM 1516 N N . ARG A 1 187 ? -16.25 -22.281 -4.555 1 84.81 187 ARG A N 1
ATOM 1517 C CA . ARG A 1 187 ? -16.078 -22.484 -3.119 1 84.81 187 ARG A CA 1
ATOM 1518 C C . ARG A 1 187 ? -15.336 -23.781 -2.836 1 84.81 187 ARG A C 1
ATOM 1520 O O . ARG A 1 187 ? -14.531 -23.859 -1.904 1 84.81 187 ARG A O 1
ATOM 1527 N N . ARG A 1 188 ? -15.508 -24.828 -3.68 1 86.75 188 ARG A N 1
ATOM 1528 C CA . ARG A 1 188 ? -15.023 -26.156 -3.326 1 86.75 188 ARG A CA 1
ATOM 1529 C C . ARG A 1 188 ? -13.844 -26.547 -4.203 1 86.75 188 ARG A C 1
ATOM 1531 O O . ARG A 1 188 ? -13.102 -27.484 -3.869 1 86.75 188 ARG A O 1
ATOM 1538 N N . VAL A 1 189 ? -13.672 -25.891 -5.273 1 85.38 189 VAL A N 1
ATOM 1539 C CA . VAL A 1 189 ? -12.586 -26.281 -6.164 1 85.38 189 VAL A CA 1
ATOM 1540 C C . VAL A 1 189 ? -11.555 -25.156 -6.25 1 85.38 189 VAL A C 1
ATOM 1542 O O . VAL A 1 189 ? -10.398 -25.344 -5.855 1 85.38 189 VAL A O 1
ATOM 1545 N N . VAL A 1 190 ? -12.031 -24 -6.566 1 87 190 VAL A N 1
ATOM 1546 C CA . VAL A 1 190 ? -11.109 -22.922 -6.891 1 87 190 VAL A CA 1
ATOM 1547 C C . VAL A 1 190 ? -10.523 -22.328 -5.605 1 87 190 VAL A C 1
ATOM 1549 O O . VAL A 1 190 ? -9.305 -22.203 -5.477 1 87 190 VAL A O 1
ATOM 1552 N N . LEU A 1 191 ? -11.336 -22.062 -4.582 1 87.25 191 LEU A N 1
ATOM 1553 C CA . LEU A 1 191 ? -10.891 -21.359 -3.381 1 87.25 191 LEU A CA 1
ATOM 1554 C C . LEU A 1 191 ? -9.922 -22.203 -2.578 1 87.25 191 LEU A C 1
ATOM 1556 O O . LEU A 1 191 ? -8.898 -21.703 -2.092 1 87.25 191 LEU A O 1
ATOM 1560 N N . PRO A 1 192 ? -10.219 -23.469 -2.484 1 87.25 192 PRO A N 1
ATOM 1561 C CA . PRO A 1 192 ? -9.234 -24.297 -1.786 1 87.25 192 PRO A CA 1
ATOM 1562 C C . PRO A 1 192 ? -7.883 -24.328 -2.492 1 87.25 192 PRO A C 1
ATOM 1564 O O . PRO A 1 192 ? -6.836 -24.344 -1.835 1 87.25 192 PRO A O 1
ATOM 1567 N N . LEU A 1 193 ? -7.914 -24.359 -3.791 1 84.69 193 LEU A N 1
ATOM 1568 C CA . LEU A 1 193 ? -6.676 -24.375 -4.562 1 84.69 193 LEU A CA 1
ATOM 1569 C C . LEU A 1 193 ? -5.98 -23.016 -4.484 1 84.69 193 LEU A C 1
ATOM 1571 O O . LEU A 1 193 ? -4.758 -22.938 -4.648 1 84.69 193 LEU A O 1
ATOM 1575 N N . ALA A 1 194 ? -6.781 -22.016 -4.16 1 88.06 194 ALA A N 1
ATOM 1576 C CA . ALA A 1 194 ? -6.254 -20.641 -4.148 1 88.06 194 ALA A CA 1
ATOM 1577 C C . ALA A 1 194 ? -5.891 -20.219 -2.73 1 88.06 194 ALA A C 1
ATOM 1579 O O . ALA A 1 194 ? -5.574 -19.047 -2.494 1 88.06 194 ALA A O 1
ATOM 1580 N N . THR A 1 195 ? -5.918 -21.062 -1.781 1 87.38 195 THR A N 1
ATOM 1581 C CA . THR A 1 195 ? -5.707 -20.734 -0.375 1 87.38 195 THR A CA 1
ATOM 1582 C C . THR A 1 195 ? -4.383 -20 -0.184 1 87.38 195 THR A C 1
ATOM 1584 O O . THR A 1 195 ? -4.332 -18.984 0.504 1 87.38 195 THR A O 1
ATOM 1587 N N . PRO A 1 196 ? -3.281 -20.406 -0.822 1 84.12 196 PRO A N 1
ATOM 1588 C CA . PRO A 1 196 ? -2.037 -19.641 -0.66 1 84.12 196 PRO A CA 1
ATOM 1589 C C . PRO A 1 196 ? -2.152 -18.203 -1.165 1 84.12 196 PRO A C 1
ATOM 1591 O O . PRO A 1 196 ? -1.627 -17.281 -0.537 1 84.12 196 PRO A O 1
ATOM 1594 N N . GLY A 1 197 ? -2.828 -18.172 -2.316 1 87.81 197 GLY A N 1
ATOM 1595 C CA . GLY A 1 197 ? -3.059 -16.828 -2.842 1 87.81 197 GLY A CA 1
ATOM 1596 C C . GLY A 1 197 ? -3.928 -15.977 -1.938 1 87.81 197 GLY A C 1
ATOM 1597 O O . GLY A 1 197 ? -3.672 -14.781 -1.772 1 87.81 197 GLY A O 1
ATOM 1598 N N . LEU A 1 198 ? -4.965 -16.641 -1.315 1 91.25 198 LEU A N 1
ATOM 1599 C CA . LEU A 1 198 ? -5.852 -15.93 -0.399 1 91.25 198 LEU A CA 1
ATOM 1600 C C . LEU A 1 198 ? -5.094 -15.438 0.829 1 91.25 198 LEU A C 1
ATOM 1602 O O . LEU A 1 198 ? -5.32 -14.32 1.301 1 91.25 198 LEU A O 1
ATOM 1606 N N . ILE A 1 199 ? -4.176 -16.172 1.253 1 88 199 ILE A N 1
ATOM 1607 C CA . ILE A 1 199 ? -3.383 -15.82 2.424 1 88 199 ILE A CA 1
ATOM 1608 C C . ILE A 1 199 ? -2.443 -14.664 2.08 1 88 199 ILE A C 1
ATOM 1610 O O . ILE A 1 199 ? -2.344 -13.695 2.83 1 88 199 ILE A O 1
ATOM 1614 N N . VAL A 1 200 ? -1.776 -14.789 0.944 1 87.31 200 VAL A N 1
ATOM 1615 C CA . VAL A 1 200 ? -0.818 -13.773 0.525 1 87.31 200 VAL A CA 1
ATOM 1616 C C . VAL A 1 200 ? -1.532 -12.438 0.334 1 87.31 200 VAL A C 1
ATOM 1618 O O . VAL A 1 200 ? -1.07 -11.398 0.822 1 87.31 200 VAL A O 1
ATOM 1621 N N . VAL A 1 201 ? -2.648 -12.492 -0.342 1 92 201 VAL A N 1
ATOM 1622 C CA . VAL A 1 201 ? -3.402 -11.273 -0.611 1 92 201 VAL A CA 1
ATOM 1623 C C . VAL A 1 201 ? -4.02 -10.75 0.684 1 92 201 VAL A C 1
ATOM 1625 O O . VAL A 1 201 ? -4.004 -9.547 0.943 1 92 201 VAL A O 1
ATOM 1628 N N . GLY A 1 202 ? -4.535 -11.648 1.485 1 92.06 202 GLY A N 1
ATOM 1629 C CA . GLY A 1 202 ? -5.109 -11.25 2.76 1 92.06 202 GLY A CA 1
ATOM 1630 C C . GLY A 1 202 ? -4.117 -10.555 3.67 1 92.06 202 GLY A C 1
ATOM 1631 O O . GLY A 1 202 ? -4.445 -9.539 4.289 1 92.06 202 GLY A O 1
ATOM 1632 N N . VAL A 1 203 ? -2.959 -11.062 3.764 1 87.81 203 VAL A N 1
ATOM 1633 C CA . VAL A 1 203 ? -1.91 -10.469 4.586 1 87.81 203 VAL A CA 1
ATOM 1634 C C . VAL A 1 203 ? -1.518 -9.109 4.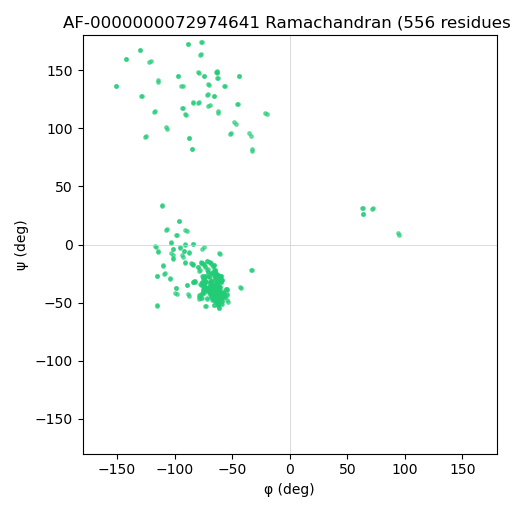027 1 87.81 203 VAL A C 1
ATOM 1636 O O . VAL A 1 203 ? -1.336 -8.148 4.785 1 87.81 203 VAL A O 1
ATOM 1639 N N . THR A 1 204 ? -1.352 -9.125 2.764 1 88.81 204 THR A N 1
ATOM 1640 C CA . THR A 1 204 ? -1.006 -7.867 2.115 1 88.81 204 THR A CA 1
ATOM 1641 C C . THR A 1 204 ? -2.064 -6.805 2.398 1 88.81 204 THR A C 1
ATOM 1643 O O . THR A 1 204 ? -1.734 -5.66 2.715 1 88.81 204 THR A O 1
ATOM 1646 N N . VAL A 1 205 ? -3.311 -7.168 2.291 1 92.25 205 VAL A N 1
ATOM 1647 C CA . VAL A 1 205 ? -4.422 -6.254 2.541 1 92.25 205 VAL A CA 1
ATOM 1648 C C . VAL A 1 205 ? -4.406 -5.809 4 1 92.25 205 VAL A C 1
ATOM 1650 O O . VAL A 1 205 ? -4.617 -4.629 4.301 1 92.25 205 VAL A O 1
ATOM 1653 N N . PHE A 1 206 ? -4.16 -6.68 4.859 1 90.75 206 PHE A N 1
ATOM 1654 C CA . PHE A 1 206 ? -4.133 -6.371 6.285 1 90.75 206 PHE A CA 1
ATOM 1655 C C . PHE A 1 206 ? -3.043 -5.355 6.598 1 90.75 206 PHE A C 1
ATOM 1657 O O . PHE A 1 206 ? -3.293 -4.355 7.277 1 90.75 206 PHE A O 1
ATOM 1664 N N . ILE A 1 207 ? -1.912 -5.645 6.152 1 87.19 207 ILE A N 1
ATOM 1665 C CA . ILE A 1 207 ? -0.774 -4.77 6.418 1 87.19 207 ILE A CA 1
ATOM 1666 C C . ILE A 1 207 ? -1.038 -3.385 5.832 1 87.19 207 ILE A C 1
ATOM 1668 O O . ILE A 1 207 ? -0.742 -2.369 6.469 1 87.19 207 ILE A O 1
ATOM 1672 N N . SER A 1 208 ? -1.58 -3.391 4.652 1 87.5 208 SER A N 1
ATOM 1673 C CA . SER A 1 208 ? -1.902 -2.119 4.012 1 87.5 208 SER A CA 1
ATOM 1674 C C . SER A 1 208 ? -2.975 -1.365 4.793 1 87.5 208 SER A C 1
ATOM 1676 O O . SER A 1 208 ? -2.895 -0.144 4.945 1 87.5 208 SER A O 1
ATOM 1678 N N . ALA A 1 209 ? -3.961 -2.086 5.223 1 90.75 209 ALA A N 1
ATOM 1679 C CA . ALA A 1 209 ? -5.027 -1.479 6.016 1 90.75 209 ALA A CA 1
ATOM 1680 C C . ALA A 1 209 ? -4.477 -0.862 7.297 1 90.75 209 ALA A C 1
ATOM 1682 O O . ALA A 1 209 ? -4.879 0.235 7.688 1 90.75 209 ALA A O 1
ATOM 1683 N N . TYR A 1 210 ? -3.609 -1.585 7.848 1 87.88 210 TYR A N 1
ATOM 1684 C CA . TYR A 1 210 ? -3.006 -1.109 9.086 1 87.88 210 TYR A CA 1
ATOM 1685 C C . TYR A 1 210 ? -2.207 0.167 8.852 1 87.88 210 TYR A C 1
ATOM 1687 O O . TYR A 1 210 ? -2.289 1.113 9.633 1 87.88 210 TYR A O 1
ATOM 1695 N N . SER A 1 211 ? -1.538 0.222 7.82 1 82.44 211 SER A N 1
ATOM 1696 C CA . SER A 1 211 ? -0.646 1.334 7.508 1 82.44 211 SER A CA 1
ATOM 1697 C C . SER A 1 211 ? -1.431 2.578 7.105 1 82.44 211 SER A C 1
ATOM 1699 O O . SER A 1 211 ? -0.979 3.703 7.328 1 82.44 211 SER A O 1
ATOM 1701 N N . GLN A 1 212 ? -2.561 2.418 6.586 1 82.44 212 GLN A N 1
ATOM 1702 C CA . GLN A 1 212 ? -3.307 3.533 6.016 1 82.44 212 GLN A CA 1
ATOM 1703 C C . GLN A 1 212 ? -4.234 4.164 7.051 1 82.44 212 GLN A C 1
ATOM 1705 O O . GLN A 1 212 ? -4.82 5.219 6.805 1 82.44 212 GLN A O 1
ATOM 1710 N N . GLN A 1 213 ? -4.324 3.613 8.172 1 86.94 213 GLN A N 1
ATOM 1711 C CA . GLN A 1 213 ? -5.309 4.055 9.156 1 86.94 213 GLN A CA 1
ATOM 1712 C C . GLN A 1 213 ? -5.016 5.477 9.625 1 86.94 213 GLN A C 1
ATOM 1714 O O . GLN A 1 213 ? -5.934 6.223 9.969 1 86.94 213 GLN A O 1
ATOM 1719 N N . PHE A 1 214 ? -3.832 5.855 9.594 1 84.38 214 PHE A N 1
ATOM 1720 C CA . PHE A 1 214 ? -3.447 7.148 10.156 1 84.38 214 PHE A CA 1
ATOM 1721 C C . PHE A 1 214 ? -4.137 8.289 9.414 1 84.38 214 PHE A C 1
ATOM 1723 O O . PHE A 1 214 ? -4.789 9.133 10.031 1 84.38 214 PHE A O 1
ATOM 1730 N N . ILE A 1 215 ? -4.016 8.273 8.148 1 81.31 215 ILE A N 1
ATOM 1731 C CA . ILE A 1 215 ? -4.52 9.391 7.355 1 81.31 215 ILE A CA 1
ATOM 1732 C C . ILE A 1 215 ? -6.043 9.445 7.453 1 81.31 215 ILE A C 1
ATOM 1734 O O . ILE A 1 215 ? -6.625 10.531 7.504 1 81.31 215 ILE A O 1
ATOM 1738 N N . PHE A 1 216 ? -6.68 8.344 7.535 1 88.81 216 PHE A N 1
ATOM 1739 C CA . PHE A 1 216 ? -8.133 8.32 7.637 1 88.81 216 PHE A CA 1
ATOM 1740 C C . PHE A 1 216 ? -8.586 8.773 9.016 1 88.81 216 PHE A C 1
ATOM 1742 O O . PHE A 1 216 ? -9.562 9.523 9.141 1 88.81 216 PHE A O 1
ATOM 1749 N N . ALA A 1 217 ? -7.832 8.359 9.977 1 91.44 217 ALA A N 1
ATOM 1750 C CA . ALA A 1 217 ? -8.195 8.688 11.352 1 91.44 217 ALA A CA 1
ATOM 1751 C C . ALA A 1 217 ? -8.094 10.188 11.602 1 91.44 217 ALA A C 1
ATOM 1753 O O . ALA A 1 217 ? -9.008 10.797 12.156 1 91.44 217 ALA A O 1
ATOM 1754 N N . ILE A 1 218 ? -7.023 10.758 11.164 1 86.31 218 ILE A N 1
ATOM 1755 C CA . ILE A 1 218 ? -6.797 12.164 11.469 1 86.31 218 ILE A CA 1
ATOM 1756 C C . ILE A 1 218 ? -7.715 13.039 10.609 1 86.31 218 ILE A C 1
ATOM 1758 O O . ILE A 1 218 ? -7.941 14.203 10.922 1 86.31 218 ILE A O 1
ATOM 1762 N N . THR A 1 219 ? -8.242 12.5 9.594 1 85.44 219 THR A N 1
ATOM 1763 C CA . THR A 1 219 ? -9.062 13.281 8.68 1 85.44 219 THR A CA 1
ATOM 1764 C C . THR A 1 219 ? -10.547 13.086 8.977 1 85.44 219 THR A C 1
ATOM 1766 O O . THR A 1 219 ? -11.336 14.031 8.922 1 85.44 219 THR A O 1
ATOM 1769 N N . PHE A 1 220 ? -10.938 11.859 9.344 1 93.38 220 PHE A N 1
ATOM 1770 C CA . PHE A 1 220 ? -12.359 11.555 9.352 1 93.38 220 PHE A CA 1
ATOM 1771 C C . PHE A 1 220 ? -12.852 11.281 10.766 1 93.38 220 PHE A C 1
ATOM 1773 O O . PHE A 1 220 ? -14.047 11.086 10.992 1 93.38 220 PHE A O 1
ATOM 1780 N N . ASN A 1 221 ? -11.93 11.25 11.695 1 93.81 221 ASN A N 1
ATOM 1781 C CA . ASN A 1 221 ? -12.312 10.922 13.07 1 93.81 221 ASN A CA 1
ATOM 1782 C C . ASN A 1 221 ? -11.773 11.953 14.055 1 93.81 221 ASN A C 1
ATOM 1784 O O . ASN A 1 221 ? -10.594 12.281 14.039 1 93.81 221 ASN A O 1
ATOM 1788 N N . GLN A 1 222 ? -12.672 12.469 14.875 1 92.5 222 GLN A N 1
ATOM 1789 C CA . GLN A 1 222 ? -12.281 13.414 15.922 1 92.5 222 GLN A CA 1
ATOM 1790 C C . GLN A 1 222 ? -12.562 12.852 17.312 1 92.5 222 GLN A C 1
ATOM 1792 O O . GLN A 1 222 ? -12.273 13.5 18.312 1 92.5 222 GLN A O 1
ATOM 1797 N N . THR A 1 223 ? -13.109 11.688 17.359 1 95 223 THR A N 1
ATOM 1798 C CA . THR A 1 223 ? -13.398 11.039 18.625 1 95 223 THR A CA 1
ATOM 1799 C C . THR A 1 223 ? -12.164 10.305 19.141 1 95 223 THR A C 1
ATOM 1801 O O . THR A 1 223 ? -11.688 9.352 18.516 1 95 223 THR A O 1
ATOM 1804 N N . ARG A 1 224 ? -11.781 10.656 20.281 1 93.75 224 ARG A N 1
ATOM 1805 C CA . ARG A 1 224 ? -10.539 10.164 20.859 1 93.75 224 ARG A CA 1
ATOM 1806 C C . ARG A 1 224 ? -10.594 8.648 21.062 1 93.75 224 ARG A C 1
ATOM 1808 O O . ARG A 1 224 ? -9.641 7.938 20.734 1 93.75 224 ARG A O 1
ATOM 1815 N N . GLU A 1 225 ? -11.68 8.164 21.516 1 96 225 GLU A N 1
ATOM 1816 C CA . GLU A 1 225 ? -11.836 6.758 21.891 1 96 225 GLU A CA 1
ATOM 1817 C C . GLU A 1 225 ? -11.82 5.859 20.656 1 96 225 GLU A C 1
ATOM 1819 O O . GLU A 1 225 ? -11.609 4.648 20.766 1 96 225 GLU A O 1
ATOM 1824 N N . LEU A 1 226 ? -11.977 6.441 19.5 1 96.62 226 LEU A N 1
ATOM 1825 C CA . LEU A 1 226 ? -12.07 5.641 18.281 1 96.62 226 LEU A CA 1
ATOM 1826 C C . LEU A 1 226 ? -10.766 5.672 17.5 1 96.62 226 LEU A C 1
ATOM 1828 O O . LEU A 1 226 ? -10.633 5.016 16.469 1 96.62 226 LEU A O 1
ATOM 1832 N N . GLN A 1 227 ? -9.781 6.352 18.062 1 95.19 227 GLN A N 1
ATOM 1833 C CA . GLN A 1 227 ? -8.523 6.512 17.344 1 95.19 227 GLN A CA 1
ATOM 1834 C C . GLN A 1 227 ? -7.758 5.191 17.281 1 95.19 227 GLN A C 1
ATOM 1836 O O . GLN A 1 227 ? -7.742 4.43 18.25 1 95.19 227 GLN A O 1
ATOM 184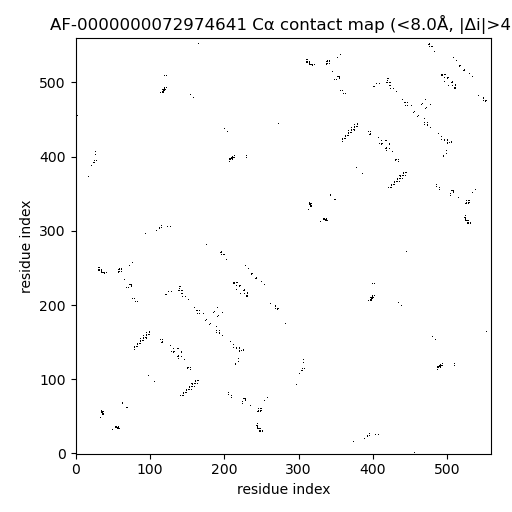1 N N . PRO A 1 228 ? -7.156 4.906 16.031 1 94.5 228 PRO A N 1
ATOM 1842 C CA . PRO A 1 228 ? -6.195 3.803 15.977 1 94.5 228 PRO A CA 1
ATOM 1843 C C . PRO A 1 228 ? -4.836 4.176 16.562 1 94.5 228 PRO A C 1
ATOM 1845 O O . PRO A 1 228 ? -4.613 5.332 16.922 1 94.5 228 PRO A O 1
ATOM 1848 N N . LEU A 1 229 ? -4.008 3.229 16.641 1 90.69 229 LEU A N 1
ATOM 1849 C CA . LEU A 1 229 ? -2.721 3.387 17.312 1 90.69 229 LEU A CA 1
ATOM 1850 C C . LEU A 1 229 ? -1.901 4.492 16.656 1 90.69 229 LEU A C 1
ATOM 1852 O O . LEU A 1 229 ? -1.385 5.379 17.344 1 90.69 229 LEU A O 1
ATOM 1856 N N . PRO A 1 230 ? -1.826 4.52 15.328 1 86.5 230 PRO A N 1
ATOM 1857 C CA . PRO A 1 230 ? -0.975 5.555 14.734 1 86.5 230 PRO A CA 1
ATOM 1858 C C . PRO A 1 230 ? -1.449 6.969 15.055 1 86.5 230 PRO A C 1
ATOM 1860 O O . PRO A 1 230 ? -0.629 7.871 15.242 1 86.5 230 PRO A O 1
ATOM 1863 N N . ALA A 1 231 ? -2.691 7.16 15.094 1 87.25 231 ALA A N 1
ATOM 1864 C CA . ALA A 1 231 ? -3.225 8.469 15.461 1 87.25 231 ALA A CA 1
ATOM 1865 C C . ALA A 1 231 ? -3.088 8.727 16.953 1 87.25 231 ALA A C 1
ATOM 1867 O O . ALA A 1 231 ? -2.807 9.852 17.375 1 87.25 231 ALA A O 1
ATOM 1868 N N . GLY A 1 232 ? -3.283 7.711 17.703 1 88.88 232 GLY A N 1
ATOM 1869 C CA . GLY A 1 232 ? -3.172 7.836 19.141 1 88.88 232 GLY A CA 1
ATOM 1870 C C . GLY A 1 232 ? -1.762 8.148 19.609 1 88.88 232 GLY A C 1
ATOM 1871 O O . GLY A 1 232 ? -1.572 8.766 20.656 1 88.88 232 GLY A O 1
ATOM 1872 N N . LEU A 1 233 ? -0.776 7.785 18.859 1 87.5 233 LEU A N 1
ATOM 1873 C CA . LEU A 1 233 ? 0.619 8.047 19.203 1 87.5 233 LEU A CA 1
ATOM 1874 C C . LEU A 1 233 ? 0.907 9.539 19.219 1 87.5 233 LEU A C 1
ATOM 1876 O O . LEU A 1 233 ? 1.85 9.992 19.875 1 87.5 233 LEU A O 1
ATOM 1880 N N . TYR A 1 234 ? 0.107 10.234 18.547 1 83.62 234 TYR A N 1
ATOM 1881 C CA . TYR A 1 234 ? 0.311 11.68 18.484 1 83.62 234 TYR A CA 1
ATOM 1882 C C . TYR A 1 234 ? -0.047 12.336 19.812 1 83.62 234 TYR A C 1
ATOM 1884 O O . TYR A 1 234 ? 0.29 13.5 20.031 1 83.62 234 TYR A O 1
ATOM 1892 N N . GLU A 1 235 ? -0.697 11.656 20.641 1 86 235 GLU A N 1
ATOM 1893 C CA . GLU A 1 235 ? -0.995 12.188 21.969 1 86 235 GLU A CA 1
ATOM 1894 C C . GLU A 1 235 ? 0.273 12.312 22.812 1 86 235 GLU A C 1
ATOM 1896 O O . GLU A 1 235 ? 0.276 12.992 23.844 1 86 235 GLU A O 1
ATOM 1901 N N . PHE A 1 236 ? 1.284 11.641 22.359 1 87.81 236 PHE A N 1
ATOM 1902 C CA . PHE A 1 236 ? 2.561 11.781 23.047 1 87.81 236 PHE A CA 1
ATOM 1903 C C . PHE A 1 236 ? 3.221 13.109 22.703 1 87.81 236 PHE A C 1
ATOM 1905 O O . PHE A 1 236 ? 4.215 13.5 23.312 1 87.81 236 PHE A O 1
ATOM 1912 N N . ILE A 1 237 ? 2.684 13.68 21.625 1 78.12 237 ILE A N 1
ATOM 1913 C CA . ILE A 1 237 ? 3.145 15.016 21.25 1 78.12 237 ILE A CA 1
ATOM 1914 C C . ILE A 1 237 ? 2.311 16.062 21.984 1 78.12 237 ILE A C 1
ATOM 1916 O O . ILE A 1 237 ? 1.125 16.234 21.688 1 78.12 237 ILE A O 1
ATOM 1920 N N . GLY A 1 238 ? 2.686 16.531 23.125 1 66.94 238 GLY A N 1
ATOM 1921 C CA . GLY A 1 238 ? 1.969 17.516 23.906 1 66.94 238 GLY A CA 1
ATOM 1922 C C . GLY A 1 238 ? 2.338 18.953 23.547 1 66.94 238 GLY A C 1
ATOM 1923 O O . GLY A 1 238 ? 3.111 19.188 22.625 1 66.94 238 GLY A O 1
ATOM 1924 N N . TYR A 1 239 ? 1.529 19.859 24.188 1 56.88 239 TYR A N 1
ATOM 1925 C CA . TYR A 1 239 ? 1.718 21.281 23.969 1 56.88 239 TYR A CA 1
ATOM 1926 C C . TYR A 1 239 ? 3.131 21.719 24.344 1 56.88 239 TYR A C 1
ATOM 1928 O O . TYR A 1 239 ? 3.758 22.5 23.641 1 56.88 239 TYR A O 1
ATOM 1936 N N . GLN A 1 240 ? 3.621 21.156 25.438 1 56.22 240 GLN A N 1
ATOM 1937 C CA . GLN A 1 240 ? 4.891 21.703 25.906 1 56.22 240 GLN A CA 1
ATOM 1938 C C . GLN A 1 240 ? 6.031 20.719 25.688 1 56.22 240 GLN A C 1
ATOM 1940 O O . GLN A 1 240 ? 7.195 21.109 25.609 1 56.22 240 GLN A O 1
ATOM 1945 N N . SER A 1 241 ? 5.758 19.406 25.625 1 67 241 SER A N 1
ATOM 1946 C CA . SER A 1 241 ? 6.867 18.469 25.5 1 67 241 SER A CA 1
ATOM 1947 C C . SER A 1 241 ? 6.445 17.203 24.75 1 67 241 SER A C 1
ATOM 1949 O O . SER A 1 241 ? 5.27 16.844 24.75 1 67 241 SER A O 1
ATOM 1951 N N . VAL A 1 242 ? 7.348 16.906 23.938 1 70.75 242 VAL A N 1
ATOM 1952 C CA . VAL A 1 242 ? 7.176 15.648 23.234 1 70.75 242 VAL A CA 1
ATOM 1953 C C . VAL A 1 242 ? 7.902 14.531 23.984 1 70.75 242 VAL A C 1
ATOM 1955 O O . VAL A 1 242 ? 9.078 14.672 24.328 1 70.75 242 VAL A O 1
ATOM 1958 N N . THR A 1 243 ? 7.094 13.516 24.469 1 83.69 243 THR A N 1
ATOM 1959 C CA . THR A 1 243 ? 7.691 12.336 25.094 1 83.69 243 THR A CA 1
ATOM 1960 C C . THR A 1 243 ? 8.07 11.305 24.031 1 83.69 243 THR A C 1
ATOM 1962 O O . THR A 1 243 ? 7.449 10.234 23.938 1 83.69 243 THR A O 1
ATOM 1965 N N . TRP A 1 244 ? 9.148 11.555 23.5 1 79.75 244 TRP A N 1
ATOM 1966 C CA . TRP A 1 244 ? 9.594 10.805 22.328 1 79.75 244 TRP A CA 1
ATOM 1967 C C . TRP A 1 244 ? 9.891 9.352 22.688 1 79.75 244 TRP A C 1
ATOM 1969 O O . TRP A 1 244 ? 9.555 8.43 21.938 1 79.75 244 TRP A O 1
ATOM 1979 N N . ASN A 1 245 ? 10.5 9.188 23.766 1 86.12 245 ASN A N 1
ATOM 1980 C CA . ASN A 1 245 ? 10.867 7.836 24.172 1 86.12 245 ASN A CA 1
ATOM 1981 C C . ASN A 1 245 ? 9.641 6.969 24.406 1 86.12 245 ASN A C 1
ATOM 1983 O O . ASN A 1 245 ? 9.594 5.816 23.984 1 86.12 245 ASN A O 1
ATOM 1987 N N . GLU A 1 246 ? 8.625 7.609 25.016 1 88.56 246 GLU A N 1
ATOM 1988 C CA . GLU A 1 246 ? 7.395 6.871 25.266 1 88.56 246 GLU A CA 1
ATOM 1989 C C . GLU A 1 246 ? 6.641 6.605 23.953 1 88.56 246 GLU A C 1
ATOM 1991 O O . GLU A 1 246 ? 6.031 5.551 23.797 1 88.56 246 GLU A O 1
ATOM 1996 N N . MET A 1 247 ? 6.691 7.555 23.125 1 87.12 247 MET A N 1
ATOM 1997 C CA . MET A 1 247 ? 6.043 7.387 21.828 1 87.12 247 MET A CA 1
ATOM 1998 C C . MET A 1 247 ? 6.656 6.219 21.062 1 87.12 247 MET A C 1
ATOM 2000 O O . MET A 1 247 ? 5.938 5.414 20.469 1 87.12 247 MET A O 1
ATOM 2004 N N . MET A 1 248 ? 7.973 6.16 21.094 1 85.25 248 MET A N 1
ATOM 2005 C CA . MET A 1 248 ? 8.672 5.078 20.391 1 85.25 248 MET A CA 1
ATOM 2006 C C . MET A 1 248 ? 8.375 3.732 21.047 1 85.25 248 MET A C 1
ATOM 2008 O O . MET A 1 248 ? 8.164 2.736 20.359 1 85.25 248 MET A O 1
ATOM 2012 N N . ALA A 1 249 ? 8.352 3.717 22.281 1 89.5 249 ALA A N 1
ATOM 2013 C CA . ALA A 1 249 ? 8.008 2.496 23.016 1 89.5 249 ALA A CA 1
ATOM 2014 C C . ALA A 1 249 ? 6.594 2.035 22.672 1 89.5 249 ALA A C 1
ATOM 2016 O O . ALA A 1 249 ? 6.363 0.846 22.438 1 89.5 249 ALA A O 1
ATOM 2017 N N . ALA A 1 250 ? 5.711 2.969 22.703 1 90.12 250 ALA A N 1
ATOM 2018 C CA . ALA A 1 250 ? 4.316 2.662 22.391 1 90.12 250 ALA A CA 1
ATOM 2019 C C . ALA A 1 250 ? 4.164 2.125 20.969 1 90.12 250 ALA A C 1
ATOM 2021 O O . ALA A 1 250 ? 3.385 1.201 20.734 1 90.12 250 ALA A O 1
ATOM 2022 N N . ALA A 1 251 ? 4.863 2.725 20.062 1 86.5 251 ALA A N 1
ATOM 2023 C CA . ALA A 1 251 ? 4.836 2.27 18.688 1 86.5 251 ALA A CA 1
ATOM 2024 C C . ALA A 1 251 ? 5.34 0.835 18.562 1 86.5 251 ALA A C 1
ATOM 2026 O O . ALA A 1 251 ? 4.758 0.021 17.844 1 86.5 251 ALA A O 1
ATOM 2027 N N . LEU A 1 252 ? 6.387 0.503 19.25 1 85.19 252 LEU A N 1
ATOM 2028 C CA . LEU A 1 252 ? 6.977 -0.832 19.219 1 85.19 252 LEU A CA 1
ATOM 2029 C C . LEU A 1 252 ? 6.039 -1.856 19.844 1 85.19 252 LEU A C 1
ATOM 2031 O O . LEU A 1 252 ? 5.816 -2.93 19.281 1 85.19 252 LEU A O 1
ATOM 2035 N N . VAL A 1 253 ? 5.449 -1.487 20.906 1 87.81 253 VAL A N 1
ATOM 2036 C CA . VAL A 1 253 ? 4.547 -2.395 21.609 1 87.81 253 VAL A CA 1
ATOM 2037 C C . VAL A 1 253 ? 3.27 -2.59 20.781 1 87.81 253 VAL A C 1
ATOM 2039 O O . VAL A 1 253 ? 2.707 -3.686 20.766 1 87.81 253 VAL A O 1
ATOM 2042 N N . GLY A 1 254 ? 2.824 -1.543 20.219 1 86.12 254 GLY A N 1
ATOM 2043 C CA . GLY A 1 254 ? 1.584 -1.577 19.453 1 86.12 254 GLY A CA 1
ATOM 2044 C C . GLY A 1 254 ? 1.651 -2.49 18.25 1 86.12 254 GLY A C 1
ATOM 2045 O O . GLY A 1 254 ? 0.633 -3.037 17.812 1 86.12 254 GLY A O 1
ATOM 2046 N N . VAL A 1 255 ? 2.809 -2.709 17.734 1 80.5 255 VAL A N 1
ATOM 2047 C CA . VAL A 1 255 ? 2.961 -3.502 16.516 1 80.5 255 VAL A CA 1
ATOM 2048 C C . VAL A 1 255 ? 3.16 -4.973 16.891 1 80.5 255 VAL A C 1
ATOM 2050 O O . VAL A 1 255 ? 2.955 -5.859 16.047 1 80.5 255 VAL A O 1
ATOM 2053 N N . LEU A 1 256 ? 3.469 -5.316 18.078 1 82.25 256 LEU A N 1
ATOM 2054 C CA . LEU A 1 256 ? 3.838 -6.652 18.531 1 82.25 256 LEU A CA 1
ATOM 2055 C C . LEU A 1 256 ? 2.689 -7.637 18.312 1 82.25 256 LEU A C 1
ATOM 2057 O O . LEU A 1 256 ? 2.9 -8.742 17.812 1 82.25 256 LEU A O 1
ATOM 2061 N N . PRO A 1 257 ? 1.477 -7.246 18.609 1 80.69 257 PRO A N 1
ATOM 2062 C CA . PRO A 1 257 ? 0.396 -8.211 18.422 1 80.69 257 PRO A CA 1
ATOM 2063 C C . PRO A 1 257 ? 0.239 -8.641 16.969 1 80.69 257 PRO A C 1
ATOM 2065 O O . PRO A 1 257 ? -0.008 -9.812 16.688 1 80.69 257 PRO A O 1
ATOM 2068 N N . VAL A 1 258 ? 0.402 -7.75 16.156 1 77.06 258 VAL A N 1
ATOM 2069 C CA . VAL A 1 258 ? 0.254 -8.047 14.734 1 77.06 258 VAL A CA 1
ATOM 2070 C C . VAL A 1 258 ? 1.407 -8.93 14.266 1 77.06 258 VAL A C 1
ATOM 2072 O O . VAL A 1 258 ? 1.209 -9.852 13.469 1 77.06 258 VAL A O 1
ATOM 2075 N N . MET A 1 259 ? 2.549 -8.68 14.781 1 76 259 MET A N 1
ATOM 2076 C CA . MET A 1 259 ? 3.709 -9.5 14.445 1 76 259 MET A CA 1
ATOM 2077 C C . MET A 1 259 ? 3.502 -10.945 14.891 1 76 259 MET A C 1
ATOM 2079 O O . MET A 1 259 ? 3.861 -11.883 14.18 1 76 259 MET A O 1
ATOM 2083 N N . VAL A 1 260 ? 2.953 -11.086 15.945 1 75.31 260 VAL A N 1
ATOM 2084 C CA . VAL A 1 260 ? 2.723 -12.422 16.5 1 75.31 260 VAL A CA 1
ATOM 2085 C C . VAL A 1 260 ? 1.713 -13.172 15.633 1 75.31 260 VAL A C 1
ATOM 2087 O O . VAL A 1 260 ? 1.903 -14.352 15.328 1 75.31 260 VAL A O 1
ATOM 2090 N N . VAL A 1 261 ? 0.723 -12.508 15.195 1 70.44 261 VAL A N 1
ATOM 2091 C CA . VAL A 1 261 ? -0.292 -13.125 14.352 1 70.44 261 VAL A CA 1
ATOM 2092 C C . VAL A 1 261 ? 0.325 -13.531 13.016 1 70.44 261 VAL A C 1
ATOM 2094 O O . VAL A 1 261 ? 0.053 -14.617 12.5 1 70.44 261 VAL A O 1
ATOM 2097 N N . PHE A 1 262 ? 1.106 -12.703 12.484 1 71.06 262 PHE A N 1
ATOM 2098 C CA . PHE A 1 262 ? 1.759 -13 11.219 1 71.06 262 PHE A CA 1
ATOM 2099 C C . PHE A 1 262 ? 2.654 -14.227 11.344 1 71.06 262 PHE A C 1
ATOM 2101 O O . PHE A 1 262 ? 2.688 -15.07 10.438 1 71.06 262 PHE A O 1
ATOM 2108 N N . LEU A 1 263 ? 3.355 -14.312 12.422 1 70.44 263 LEU A N 1
ATOM 2109 C CA . LEU A 1 263 ? 4.258 -15.438 12.633 1 70.44 263 LEU A CA 1
ATOM 2110 C C . LEU A 1 263 ? 3.486 -16.75 12.695 1 70.44 263 LEU A C 1
ATOM 2112 O O . LEU A 1 263 ? 3.973 -17.781 12.234 1 70.44 263 LEU A O 1
ATOM 2116 N N . PHE A 1 264 ? 2.316 -16.609 13.078 1 67.56 264 PHE A N 1
ATOM 2117 C CA . PHE A 1 264 ? 1.496 -17.812 13.164 1 67.56 264 PHE A CA 1
ATOM 2118 C C . PHE A 1 264 ? 0.887 -18.156 11.812 1 67.56 264 PHE A C 1
ATOM 2120 O O . PHE A 1 264 ? 0.721 -19.328 11.477 1 67.56 264 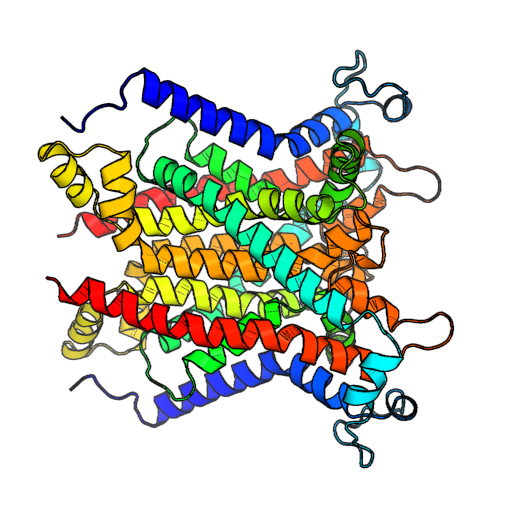PHE A O 1
ATOM 2127 N N . LEU A 1 265 ? 0.594 -17.172 11 1 65.31 265 LEU A N 1
ATOM 2128 C CA . LEU A 1 265 ? -0.043 -17.391 9.703 1 65.31 265 LEU A CA 1
ATOM 2129 C C . LEU A 1 265 ? 0.959 -17.922 8.688 1 65.31 265 LEU A C 1
ATOM 2131 O O . LEU A 1 265 ? 0.584 -18.656 7.766 1 65.31 265 LEU A O 1
ATOM 2135 N N . GLN A 1 266 ? 2.1 -17.5 8.797 1 63.19 266 GLN A N 1
ATOM 2136 C CA . GLN A 1 266 ? 3.131 -17.906 7.848 1 63.19 266 GLN A CA 1
ATOM 2137 C C . GLN A 1 266 ? 3.322 -19.422 7.859 1 63.19 266 GLN A C 1
ATOM 2139 O O . GLN A 1 266 ? 3.742 -20 6.859 1 63.19 266 GLN A O 1
ATOM 2144 N N . LYS A 1 267 ? 3.084 -20 8.945 1 61.59 267 LYS A N 1
ATOM 2145 C CA . LYS A 1 267 ? 3.195 -21.453 9 1 61.59 267 LYS A CA 1
ATOM 2146 C C . LYS A 1 267 ? 2.225 -22.125 8.031 1 61.59 267 LYS A C 1
ATOM 2148 O O . LYS A 1 267 ? 2.502 -23.203 7.508 1 61.59 267 LYS A O 1
ATOM 2153 N N . TYR A 1 268 ? 1.242 -21.422 7.832 1 56.75 268 TYR A N 1
ATOM 2154 C CA . TYR A 1 268 ? 0.253 -21.984 6.918 1 56.75 268 TYR A CA 1
ATOM 2155 C C . TYR A 1 268 ? 0.652 -21.734 5.465 1 56.75 268 TYR A C 1
ATOM 2157 O O . TYR A 1 268 ? 0.246 -22.484 4.57 1 56.75 268 TYR A O 1
ATOM 2165 N N . LEU A 1 269 ? 1.286 -20.672 5.246 1 56.91 269 LEU A N 1
ATOM 2166 C CA . LEU A 1 269 ? 1.752 -20.391 3.891 1 56.91 269 LEU A CA 1
ATOM 2167 C C . LEU A 1 269 ? 2.693 -21.5 3.404 1 56.91 269 LEU A C 1
ATOM 2169 O O . LEU A 1 269 ? 2.645 -21.891 2.236 1 56.91 269 LEU A O 1
ATOM 2173 N N . VAL A 1 270 ? 3.561 -21.875 4.258 1 52.47 270 VAL A N 1
ATOM 2174 C CA . VAL A 1 270 ? 4.535 -22.891 3.902 1 52.47 270 VAL A CA 1
ATOM 2175 C C . VAL A 1 270 ? 3.824 -24.234 3.701 1 52.47 270 VAL A C 1
ATOM 2177 O O . VAL A 1 270 ? 4.141 -24.984 2.77 1 52.47 270 VAL A O 1
ATOM 2180 N N . ALA A 1 271 ? 2.875 -24.453 4.5 1 49.31 271 ALA A N 1
ATOM 2181 C CA . ALA A 1 271 ? 2.221 -25.766 4.441 1 49.31 271 ALA A CA 1
ATOM 2182 C C . ALA A 1 271 ? 1.296 -25.859 3.232 1 49.31 271 ALA A C 1
ATOM 2184 O O . ALA A 1 271 ? 1.183 -26.922 2.613 1 49.31 271 ALA A O 1
ATOM 2185 N N . GLY A 1 272 ? 0.568 -24.875 2.938 1 46.81 272 GLY A N 1
ATOM 2186 C CA . GLY A 1 272 ? -0.393 -24.938 1.848 1 46.81 272 GLY A CA 1
ATOM 2187 C C . GLY A 1 272 ? 0.257 -25.094 0.486 1 46.81 272 GLY A C 1
ATOM 2188 O O . GLY A 1 272 ? -0.294 -25.75 -0.397 1 46.81 272 GLY A O 1
ATOM 2189 N N . LEU A 1 273 ? 1.408 -24.484 0.261 1 47 273 LEU A N 1
ATOM 2190 C CA . LEU A 1 273 ? 2.123 -24.609 -1.004 1 47 273 LEU A CA 1
ATOM 2191 C C . LEU A 1 273 ? 2.629 -26.047 -1.202 1 47 273 LEU A C 1
ATOM 2193 O O . LEU A 1 273 ? 2.674 -26.531 -2.33 1 47 273 LEU A O 1
ATOM 2197 N N . THR A 1 274 ? 3.029 -26.656 -0.112 1 45.31 274 THR A N 1
ATOM 2198 C CA . THR A 1 274 ? 3.557 -28 -0.195 1 45.31 274 THR A CA 1
ATOM 2199 C C . THR A 1 274 ? 2.434 -29.016 -0.433 1 45.31 274 THR A C 1
ATOM 2201 O O . THR A 1 274 ? 2.633 -30.031 -1.101 1 45.31 274 THR A O 1
ATOM 2204 N N . ALA A 1 275 ? 1.33 -28.812 0.075 1 45.5 275 ALA A N 1
ATOM 2205 C CA . ALA A 1 275 ? 0.265 -29.812 -0.045 1 45.5 275 ALA A CA 1
ATOM 2206 C C . ALA A 1 275 ? -0.287 -29.859 -1.467 1 45.5 275 ALA A C 1
ATOM 2208 O O . ALA A 1 275 ? -0.682 -30.922 -1.954 1 45.5 275 ALA A O 1
ATOM 2209 N N . GLY A 1 276 ? -0.415 -28.734 -2.131 1 42.97 276 GLY A N 1
ATOM 2210 C CA . GLY A 1 276 ? -0.937 -28.766 -3.486 1 42.97 276 GLY A CA 1
ATOM 2211 C C . GLY A 1 276 ? 0.01 -29.438 -4.469 1 42.97 276 GLY A C 1
ATOM 2212 O O . GLY A 1 276 ? -0.397 -29.828 -5.566 1 42.97 276 GLY A O 1
ATOM 2213 N N . ALA A 1 277 ? 1.326 -29.391 -4.359 1 42.25 277 ALA A N 1
ATOM 2214 C CA . ALA A 1 277 ? 2.289 -30.031 -5.246 1 42.25 277 ALA A CA 1
ATOM 2215 C C . ALA A 1 277 ? 2.232 -31.547 -5.098 1 42.25 277 ALA A C 1
ATOM 2217 O O . ALA A 1 277 ? 2.512 -32.281 -6.051 1 42.25 277 ALA A O 1
ATOM 2218 N N . VAL A 1 278 ? 1.965 -32.031 -3.934 1 38.94 278 VAL A N 1
ATOM 2219 C CA . VAL A 1 278 ? 2.123 -33.469 -3.773 1 38.94 278 VAL A CA 1
ATOM 2220 C C . VAL A 1 278 ? 0.904 -34.188 -4.344 1 38.94 278 VAL A C 1
ATOM 2222 O O . VAL A 1 278 ? 0.932 -35.406 -4.547 1 38.94 278 VAL A O 1
ATOM 2225 N N . LYS A 1 279 ? -0.222 -33.625 -4.543 1 38.31 279 LYS A N 1
ATOM 2226 C CA . LYS A 1 279 ? -1.233 -34.594 -4.949 1 38.31 279 LYS A CA 1
ATOM 2227 C C . LYS A 1 279 ? -1.046 -35 -6.41 1 38.31 279 LYS A C 1
ATOM 2229 O O . LYS A 1 279 ? -1.88 -35.719 -6.973 1 38.31 279 LYS A O 1
ATOM 2234 N N . GLU A 1 280 ? -0.098 -34.469 -7.281 1 35.25 280 GLU A N 1
ATOM 2235 C CA . GLU A 1 280 ? -0.052 -35.344 -8.438 1 35.25 280 GLU A CA 1
ATOM 2236 C C . GLU A 1 280 ? 0.755 -36.625 -8.141 1 35.25 280 GLU A C 1
ATOM 2238 O O . GLU A 1 280 ? 1.741 -36.562 -7.402 1 35.25 280 GLU A O 1
ATOM 2243 N N . MET B 1 1 ? -18.812 -27.391 -23.984 1 30.19 1 MET B N 1
ATOM 2244 C CA . MET B 1 1 ? -19.781 -26.297 -23.938 1 30.19 1 MET B CA 1
ATOM 2245 C C . MET B 1 1 ? -19.797 -25.625 -22.562 1 30.19 1 MET B C 1
ATOM 2247 O O . MET B 1 1 ? -20.203 -26.234 -21.578 1 30.19 1 MET B O 1
ATOM 2251 N N . MET B 1 2 ? -18.766 -25.016 -22 1 41.16 2 MET B N 1
ATOM 2252 C CA . MET B 1 2 ? -18.406 -24.281 -20.781 1 41.16 2 MET B CA 1
ATOM 2253 C C . MET B 1 2 ? -19.594 -23.484 -20.25 1 41.16 2 MET B C 1
ATOM 2255 O O . MET B 1 2 ? -20.125 -22.609 -20.938 1 41.16 2 MET B O 1
ATOM 2259 N N . ASP B 1 3 ? -20.391 -24.094 -19.578 1 47.59 3 ASP B N 1
ATOM 2260 C CA . ASP B 1 3 ? -21.766 -23.75 -19.266 1 47.59 3 ASP B CA 1
ATOM 2261 C C . ASP B 1 3 ? -21.875 -22.297 -18.797 1 47.59 3 ASP B C 1
ATOM 2263 O O . ASP B 1 3 ? -21.047 -21.828 -18.031 1 47.59 3 ASP B O 1
ATOM 2267 N N . ARG B 1 4 ? -22.406 -21.375 -19.688 1 53.62 4 ARG B N 1
ATOM 2268 C CA . ARG B 1 4 ? -22.906 -20.031 -19.938 1 53.62 4 ARG B CA 1
ATOM 2269 C C . ARG B 1 4 ? -23.625 -19.469 -18.719 1 53.62 4 ARG B C 1
ATOM 2271 O O . ARG B 1 4 ? -24.438 -20.156 -18.094 1 53.62 4 ARG B O 1
ATOM 2278 N N . TYR B 1 5 ? -22.891 -18.75 -17.906 1 58.5 5 TYR B N 1
ATOM 2279 C CA . TYR B 1 5 ? -23.688 -17.969 -16.984 1 58.5 5 TYR B CA 1
ATOM 2280 C C . TYR B 1 5 ? -25.109 -17.797 -17.5 1 58.5 5 TYR B C 1
ATOM 2282 O O . TYR B 1 5 ? -25.328 -17.672 -18.719 1 58.5 5 TYR B O 1
ATOM 2290 N N . THR B 1 6 ? -26.062 -18.484 -16.703 1 63.09 6 THR B N 1
ATOM 2291 C CA . THR B 1 6 ? -27.406 -18.109 -17.156 1 63.09 6 THR B CA 1
ATOM 2292 C C . THR B 1 6 ? -27.5 -16.609 -17.391 1 63.09 6 THR B C 1
ATOM 2294 O O . THR B 1 6 ? -26.672 -15.844 -16.906 1 63.09 6 THR B O 1
ATOM 2297 N N . LYS B 1 7 ? -28.219 -16.219 -18.328 1 69.62 7 LYS B N 1
ATOM 2298 C CA . LYS B 1 7 ? -28.406 -14.805 -18.641 1 69.62 7 LYS B CA 1
ATOM 2299 C C . LYS B 1 7 ? -28.609 -13.977 -17.375 1 69.62 7 LYS B C 1
ATOM 2301 O O . LYS B 1 7 ? -28.078 -12.867 -17.266 1 69.62 7 LYS B O 1
ATOM 2306 N N . LEU B 1 8 ? -29.328 -14.594 -16.406 1 70.19 8 LEU B N 1
ATOM 2307 C CA . LEU B 1 8 ? -29.609 -13.867 -15.18 1 70.19 8 LEU B CA 1
ATOM 2308 C C . LEU B 1 8 ? -28.344 -13.734 -14.32 1 70.19 8 LEU B C 1
ATOM 2310 O O . LEU B 1 8 ? -28.125 -12.688 -13.711 1 70.19 8 LEU B O 1
ATOM 2314 N N . GLN B 1 9 ? -27.578 -14.797 -14.305 1 69.44 9 GLN B N 1
ATOM 2315 C CA . GLN B 1 9 ? -26.344 -14.75 -13.531 1 69.44 9 GLN B CA 1
ATOM 2316 C C . GLN B 1 9 ? -25.344 -13.789 -14.156 1 69.44 9 GLN B C 1
ATOM 2318 O O . GLN B 1 9 ? -24.641 -13.07 -13.445 1 69.44 9 GLN B O 1
ATOM 2323 N N . THR B 1 10 ? -25.375 -13.836 -15.422 1 69.5 10 THR B N 1
ATOM 2324 C CA . THR B 1 10 ? -24.484 -12.914 -16.125 1 69.5 10 THR B CA 1
ATOM 2325 C C . THR B 1 10 ? -24.906 -11.469 -15.883 1 69.5 10 THR B C 1
ATOM 2327 O O . THR B 1 10 ? -24.062 -10.609 -15.633 1 69.5 10 THR B O 1
ATOM 2330 N N . VAL B 1 11 ? -26.203 -11.25 -15.945 1 73.88 11 VAL B N 1
ATOM 2331 C CA . VAL B 1 11 ? -26.719 -9.906 -15.711 1 73.88 11 VAL B CA 1
ATOM 2332 C C . VAL B 1 11 ? -26.406 -9.484 -14.273 1 73.88 11 VAL B C 1
ATOM 2334 O O . VAL B 1 11 ? -26.031 -8.344 -14.023 1 73.88 11 VAL B O 1
ATOM 2337 N N . GLY B 1 12 ? -26.625 -10.43 -13.398 1 70.38 12 GLY B N 1
ATOM 2338 C CA . GLY B 1 12 ? -26.328 -10.141 -12.008 1 70.38 12 GLY B CA 1
ATOM 2339 C C . GLY B 1 12 ? -24.859 -9.828 -11.758 1 70.38 12 GLY B C 1
ATOM 2340 O O . GLY B 1 12 ? -24.531 -8.898 -11.016 1 70.38 12 GLY B O 1
ATOM 2341 N N . LEU B 1 13 ? -24.109 -10.555 -12.43 1 68.5 13 LEU B N 1
ATOM 2342 C CA . LEU B 1 13 ? -22.672 -10.344 -12.281 1 68.5 13 LEU B CA 1
ATOM 2343 C C . LEU B 1 13 ? -22.266 -9 -12.867 1 68.5 13 LEU B C 1
ATOM 2345 O O . LEU B 1 13 ? -21.484 -8.258 -12.258 1 68.5 13 LEU B O 1
ATOM 2349 N N . TYR B 1 14 ? -22.781 -8.766 -13.992 1 70.88 14 TYR B N 1
ATOM 2350 C CA . TYR B 1 14 ? -22.469 -7.484 -14.617 1 70.88 14 TYR B CA 1
ATOM 2351 C C . TYR B 1 14 ? -23 -6.328 -13.789 1 70.88 14 TYR B C 1
ATOM 2353 O O . TYR B 1 14 ? -22.359 -5.285 -13.672 1 70.88 14 TYR B O 1
ATOM 2361 N N . ALA B 1 15 ? -24.109 -6.559 -13.219 1 74.56 15 ALA B N 1
ATOM 2362 C CA . ALA B 1 15 ? -24.688 -5.531 -12.359 1 74.56 15 ALA B CA 1
ATOM 2363 C C . ALA B 1 15 ? -23.844 -5.312 -11.109 1 74.56 15 ALA B C 1
ATOM 2365 O O . ALA B 1 15 ? -23.609 -4.172 -10.703 1 74.56 15 ALA B O 1
ATOM 2366 N N . ALA B 1 16 ? -23.359 -6.371 -10.648 1 69 16 ALA B N 1
ATOM 2367 C CA . ALA B 1 16 ? -22.531 -6.281 -9.453 1 69 16 ALA B CA 1
ATOM 2368 C C . ALA B 1 16 ? -21.203 -5.574 -9.766 1 69 16 ALA B C 1
ATOM 2370 O O . ALA B 1 16 ? -20.766 -4.719 -9 1 69 16 ALA B O 1
ATOM 2371 N N . ILE B 1 17 ? -20.703 -5.887 -10.852 1 68.75 17 ILE B N 1
ATOM 2372 C CA . ILE B 1 17 ? -19.453 -5.262 -11.281 1 68.75 17 ILE B CA 1
ATOM 2373 C C . ILE B 1 17 ? -19.688 -3.773 -11.539 1 68.75 17 ILE B C 1
ATOM 2375 O O . ILE B 1 17 ? -18.859 -2.938 -11.164 1 68.75 17 ILE B O 1
ATOM 2379 N N . ALA B 1 18 ? -20.828 -3.52 -12.109 1 71.81 18 ALA B N 1
ATOM 2380 C CA . ALA B 1 18 ? -21.156 -2.129 -12.422 1 71.81 18 ALA B CA 1
ATOM 2381 C C . ALA B 1 18 ? -21.328 -1.313 -11.141 1 71.81 18 ALA B C 1
ATOM 2383 O O . ALA B 1 18 ? -20.812 -0.197 -11.039 1 71.81 18 ALA B O 1
ATOM 2384 N N . VAL B 1 19 ? -22.031 -1.838 -10.211 1 71.38 19 VAL B N 1
ATOM 2385 C CA . VAL B 1 19 ? -22.25 -1.155 -8.945 1 71.38 19 VAL B CA 1
ATOM 2386 C C . VAL B 1 19 ? -20.922 -0.949 -8.227 1 71.38 19 VAL B C 1
ATOM 2388 O O . VAL B 1 19 ? -20.672 0.123 -7.668 1 71.38 19 VAL B O 1
ATOM 2391 N N . PHE B 1 20 ? -20.188 -1.951 -8.383 1 66.75 20 PHE B N 1
ATOM 2392 C CA . PHE B 1 20 ? -18.875 -1.889 -7.746 1 66.75 20 PHE B CA 1
ATOM 2393 C C . PHE B 1 20 ? -18.016 -0.822 -8.398 1 66.75 20 PHE B C 1
ATOM 2395 O O . PHE B 1 20 ? -17.359 -0.038 -7.711 1 66.75 20 PHE B O 1
ATOM 2402 N N . LEU B 1 21 ? -18.094 -0.844 -9.688 1 67.5 21 LEU B N 1
ATOM 2403 C CA . LEU B 1 21 ? -17.328 0.137 -10.453 1 67.5 21 LEU B CA 1
ATOM 2404 C C . LEU B 1 21 ? -17.797 1.554 -10.141 1 67.5 21 LEU B C 1
ATOM 2406 O O . LEU B 1 21 ? -16.984 2.465 -10 1 67.5 21 LEU B O 1
ATOM 2410 N N . LEU B 1 22 ? -19.047 1.658 -10.031 1 69.12 22 LEU B N 1
ATOM 2411 C CA . LEU B 1 22 ? -19.625 2.975 -9.75 1 69.12 22 LEU B CA 1
ATOM 2412 C C . LEU B 1 22 ? -19.203 3.465 -8.367 1 69.12 22 LEU B C 1
ATOM 2414 O O . LEU B 1 22 ? -18.844 4.633 -8.195 1 69.12 22 LEU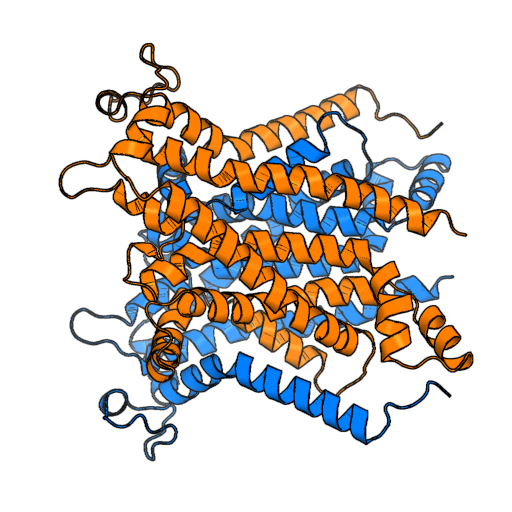 B O 1
ATOM 2418 N N . PHE B 1 23 ? -19.25 2.59 -7.477 1 67 23 PHE B N 1
ATOM 2419 C CA . PHE B 1 23 ? -18.891 2.959 -6.109 1 67 23 PHE B CA 1
ATOM 2420 C C . PHE B 1 23 ? -17.406 3.338 -6.027 1 67 23 PHE B C 1
ATOM 2422 O O . PHE B 1 23 ? -17.047 4.316 -5.367 1 67 23 PHE B O 1
ATOM 2429 N N . MET B 1 24 ? -16.656 2.646 -6.719 1 64.12 24 MET B N 1
ATOM 2430 C CA . MET B 1 24 ? -15.211 2.873 -6.672 1 64.12 24 MET B CA 1
ATOM 2431 C C . MET B 1 24 ? -14.836 4.141 -7.43 1 64.12 24 MET B C 1
ATOM 2433 O O . MET B 1 24 ? -13.867 4.82 -7.07 1 64.12 24 MET B O 1
ATOM 2437 N N . LEU B 1 25 ? -15.656 4.398 -8.391 1 69.69 25 LEU B N 1
ATOM 2438 C CA . LEU B 1 25 ? -15.32 5.527 -9.25 1 69.69 25 LEU B CA 1
ATOM 2439 C C . LEU B 1 25 ? -16.031 6.797 -8.781 1 69.69 25 LEU B C 1
ATOM 2441 O O . LEU B 1 25 ? -15.766 7.883 -9.305 1 69.69 25 LEU B O 1
ATOM 2445 N N . LEU B 1 26 ? -16.797 6.645 -7.777 1 73.06 26 LEU B N 1
ATOM 2446 C CA . LEU B 1 26 ? -17.594 7.77 -7.309 1 73.06 26 LEU B CA 1
ATOM 2447 C C . LEU B 1 26 ? -16.703 8.945 -6.93 1 73.06 26 LEU B C 1
ATOM 2449 O O . LEU B 1 26 ? -16.984 10.086 -7.309 1 73.06 26 LEU B O 1
ATOM 2453 N N . PRO B 1 27 ? -15.656 8.672 -6.125 1 69.44 27 PRO B N 1
ATOM 2454 C CA . PRO B 1 27 ? -14.789 9.805 -5.793 1 69.44 27 PRO B CA 1
ATOM 2455 C C . PRO B 1 27 ? -14.164 10.453 -7.031 1 69.44 27 PRO B C 1
ATOM 2457 O O . PRO B 1 27 ? -13.984 11.672 -7.07 1 69.44 27 PRO B O 1
ATOM 2460 N N . PHE B 1 28 ? -13.93 9.688 -7.961 1 74.19 28 PHE B N 1
ATOM 2461 C CA . PHE B 1 28 ? -13.344 10.203 -9.195 1 74.19 28 PHE B CA 1
ATOM 2462 C C . PHE B 1 28 ? -14.383 10.984 -9.992 1 74.19 28 PHE B C 1
ATOM 2464 O O . PHE B 1 28 ? -14.055 11.984 -10.633 1 74.19 28 PHE B O 1
ATOM 2471 N N . LEU B 1 29 ? -15.508 10.398 -9.93 1 76 29 LEU B N 1
ATOM 2472 C CA . LEU B 1 29 ? -16.594 11.133 -10.586 1 76 29 LEU B CA 1
ATOM 2473 C C . LEU B 1 29 ? -16.812 12.484 -9.922 1 76 29 LEU B C 1
ATOM 2475 O O . LEU B 1 29 ? -17 13.492 -10.602 1 76 29 LEU B O 1
ATOM 2479 N N . GLU B 1 30 ? -16.781 12.453 -8.672 1 74.25 30 GLU B N 1
ATOM 2480 C CA . GLU B 1 30 ? -16.922 13.703 -7.93 1 74.25 30 GLU B CA 1
ATOM 2481 C C . GLU B 1 30 ? -15.758 14.656 -8.234 1 74.25 30 GLU B C 1
ATOM 2483 O O . GLU B 1 30 ? -15.953 15.867 -8.32 1 74.25 30 GLU B O 1
ATOM 2488 N N . MET B 1 31 ? -14.57 14.094 -8.297 1 79.12 31 MET B N 1
ATOM 2489 C CA . MET B 1 31 ? -13.414 14.906 -8.648 1 79.12 31 MET B CA 1
ATOM 2490 C C . MET B 1 31 ? -13.594 15.539 -10.023 1 79.12 31 MET B C 1
ATOM 2492 O O . MET B 1 31 ? -13.281 16.719 -10.219 1 79.12 31 MET B O 1
ATOM 2496 N N . PHE B 1 32 ? -14.078 14.773 -10.898 1 83.62 32 PHE B N 1
ATOM 2497 C CA . PHE B 1 32 ? -14.289 15.25 -12.266 1 83.62 32 PHE B CA 1
ATOM 2498 C C . PHE B 1 32 ? -15.359 16.328 -12.305 1 83.62 32 PHE B C 1
ATOM 2500 O O . PHE B 1 32 ? -15.18 17.375 -12.93 1 83.62 32 PHE B O 1
ATOM 2507 N N . LEU B 1 33 ? -16.438 16.094 -11.641 1 82.75 33 LEU B N 1
ATOM 2508 C CA . LEU B 1 33 ? -17.516 17.078 -11.602 1 82.75 33 LEU B CA 1
ATOM 2509 C C . LEU B 1 33 ? -17.078 18.359 -10.922 1 82.75 33 LEU B C 1
ATOM 2511 O O . LEU B 1 33 ? -17.422 19.453 -11.367 1 82.75 33 LEU B O 1
ATOM 2515 N N . THR B 1 34 ? -16.328 18.234 -9.906 1 80.88 34 THR B N 1
ATOM 2516 C CA . THR B 1 34 ? -15.797 19.406 -9.203 1 80.88 34 THR B CA 1
ATOM 2517 C C . THR B 1 34 ? -14.852 20.203 -10.094 1 80.88 34 THR B C 1
ATOM 2519 O O . THR B 1 34 ? -14.797 21.422 -10.023 1 80.88 34 THR B O 1
ATOM 2522 N N . SER B 1 35 ? -14.102 19.484 -10.867 1 87 35 SER B N 1
ATOM 2523 C CA . SER B 1 35 ? -13.164 20.156 -11.758 1 87 35 SER B CA 1
ATOM 2524 C C . SER B 1 35 ? -13.898 20.953 -12.828 1 87 35 SER B C 1
ATOM 2526 O O . SER B 1 35 ? -13.32 21.859 -13.438 1 87 35 SER B O 1
ATOM 2528 N N . LEU B 1 36 ? -15.164 20.641 -13.047 1 88.56 36 LEU B N 1
ATOM 2529 C CA . LEU B 1 36 ? -15.945 21.312 -14.078 1 88.56 36 LEU B CA 1
ATOM 2530 C C . LEU B 1 36 ? -16.703 22.5 -13.508 1 88.56 36 LEU B C 1
ATOM 2532 O O . LEU B 1 36 ? -17.25 23.312 -14.25 1 88.56 36 LEU B O 1
ATOM 2536 N N . ARG B 1 37 ? -16.703 22.578 -12.234 1 82.81 37 ARG B N 1
ATOM 2537 C CA . ARG B 1 37 ? -17.469 23.625 -11.578 1 82.81 37 ARG B CA 1
ATOM 2538 C C . ARG B 1 37 ? -16.609 24.859 -11.312 1 82.81 37 ARG B C 1
ATOM 2540 O O . ARG B 1 37 ? -15.461 24.75 -10.906 1 82.81 37 ARG B O 1
ATOM 2547 N N . PRO B 1 38 ? -17.297 26.031 -11.641 1 76.88 38 PRO B N 1
ATOM 2548 C CA . PRO B 1 38 ? -16.594 27.25 -11.234 1 76.88 38 PRO B CA 1
ATOM 2549 C C . PRO B 1 38 ? -16.422 27.359 -9.719 1 76.88 38 PRO B C 1
ATOM 2551 O O . PRO B 1 38 ? -17.25 26.828 -8.969 1 76.88 38 PRO B O 1
ATOM 2554 N N . LEU B 1 39 ? -15.383 27.938 -9.32 1 69.62 39 LEU B N 1
ATOM 2555 C CA . LEU B 1 39 ? -15.016 28.047 -7.914 1 69.62 39 LEU B CA 1
ATOM 2556 C C . LEU B 1 39 ? -16.141 28.672 -7.102 1 69.62 39 LEU B C 1
ATOM 2558 O O . LEU B 1 39 ? -16.406 28.25 -5.969 1 69.62 39 LEU B O 1
ATOM 2562 N N . GLN B 1 40 ? -16.781 29.625 -7.652 1 64.19 40 GLN B N 1
ATOM 2563 C CA . GL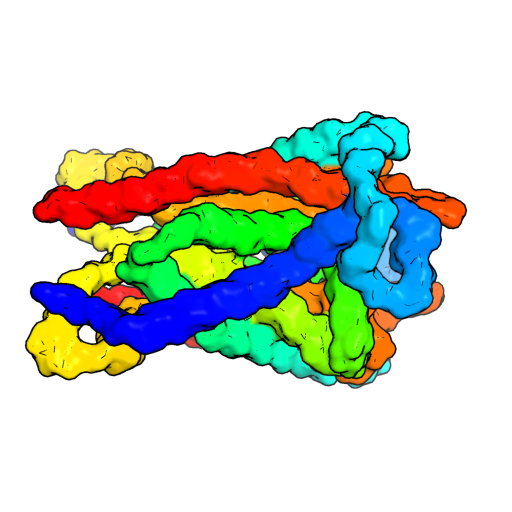N B 1 40 ? -17.812 30.359 -6.941 1 64.19 40 GLN B CA 1
ATOM 2564 C C . GLN B 1 40 ? -19 29.469 -6.605 1 64.19 40 GLN B C 1
ATOM 2566 O O . GLN B 1 40 ? -19.734 29.734 -5.641 1 64.19 40 GLN B O 1
ATOM 2571 N N . HIS B 1 41 ? -19.172 28.406 -7.355 1 58.06 41 HIS B N 1
ATOM 2572 C CA . HIS B 1 41 ? -20.344 27.562 -7.18 1 58.06 41 HIS B CA 1
ATOM 2573 C C . HIS B 1 41 ? -20.016 26.312 -6.387 1 58.06 41 HIS B C 1
ATOM 2575 O O . HIS B 1 41 ? -20.906 25.5 -6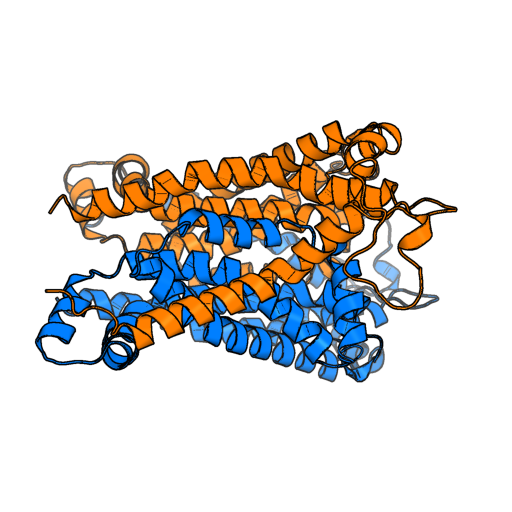.098 1 58.06 41 HIS B O 1
ATOM 2581 N N . LEU B 1 42 ? -18.797 26.031 -6.113 1 55.66 42 LEU B N 1
ATOM 2582 C CA . LEU B 1 42 ? -18.391 24.797 -5.441 1 55.66 42 LEU B CA 1
ATOM 2583 C C . LEU B 1 42 ? -18.922 24.766 -4.012 1 55.66 42 LEU B C 1
ATOM 2585 O O . LEU B 1 42 ? -19.203 23.688 -3.473 1 55.66 42 LEU B O 1
ATOM 2589 N N . PHE B 1 43 ? -19.141 26 -3.477 1 54.25 43 PHE B N 1
ATOM 2590 C CA . PHE B 1 43 ? -19.609 26.031 -2.096 1 54.25 43 PHE B CA 1
ATOM 2591 C C . PHE B 1 43 ? -21.094 26.422 -2.035 1 54.25 43 PHE B C 1
ATOM 2593 O O . PHE B 1 43 ? -21.562 26.906 -1.005 1 54.25 43 PHE B O 1
ATOM 2600 N N . ARG B 1 44 ? -21.75 26.391 -3.191 1 51.47 44 ARG B N 1
ATOM 2601 C CA . ARG B 1 44 ? -23.188 26.688 -3.146 1 51.47 44 ARG B CA 1
ATOM 2602 C C . ARG B 1 44 ? -23.953 25.547 -2.48 1 51.47 44 ARG B C 1
ATOM 2604 O O . ARG B 1 44 ? -23.594 24.375 -2.648 1 51.47 44 ARG B O 1
ATOM 2611 N N . ARG B 1 45 ? -24.625 25.859 -1.383 1 53.09 45 ARG B N 1
ATOM 2612 C CA . ARG B 1 45 ? -25.609 25 -0.715 1 53.09 45 ARG B CA 1
ATOM 2613 C C . ARG B 1 45 ? -26.891 24.891 -1.532 1 53.09 45 ARG B C 1
ATOM 2615 O O . ARG B 1 45 ? -27.391 25.891 -2.055 1 53.09 45 ARG B O 1
ATOM 2622 N N . PRO B 1 46 ? -27.5 23.641 -1.863 1 51.91 46 PRO B N 1
ATOM 2623 C CA . PRO B 1 46 ? -27.281 22.203 -1.742 1 51.91 46 PRO B CA 1
ATOM 2624 C C . PRO B 1 46 ? -26.297 21.656 -2.785 1 51.91 46 PRO B C 1
ATOM 2626 O O . PRO B 1 46 ? -26.109 22.281 -3.84 1 51.91 46 PRO B O 1
ATOM 2629 N N . TYR B 1 47 ? -25.641 20.719 -2.391 1 53.16 47 TYR B N 1
ATOM 2630 C CA . TYR B 1 47 ? -24.688 20.031 -3.254 1 53.16 47 TYR B CA 1
ATOM 2631 C C . TYR B 1 47 ? -25.344 19.609 -4.566 1 53.16 47 TYR B C 1
ATOM 2633 O O . TYR B 1 47 ? -26.391 18.953 -4.57 1 53.16 47 TYR B O 1
ATOM 2641 N N . GLN B 1 48 ? -25.266 20.359 -5.68 1 56.97 48 GLN B N 1
ATOM 2642 C CA . GLN B 1 48 ? -25.828 19.984 -6.973 1 56.97 48 GLN B CA 1
ATOM 2643 C C . GLN B 1 48 ? -24.797 19.203 -7.801 1 56.97 48 GLN B C 1
ATOM 2645 O O . GLN B 1 48 ? -23.672 19.672 -7.988 1 56.97 48 GLN B O 1
ATOM 2650 N N . PHE B 1 49 ? -25.016 18.016 -8.008 1 59.66 49 PHE B N 1
ATOM 2651 C CA . PHE B 1 49 ? -24.188 17.125 -8.828 1 59.66 49 PHE B CA 1
ATOM 2652 C C . PHE B 1 49 ? -24.016 17.703 -10.234 1 59.66 49 PHE B C 1
ATOM 2654 O O . PHE B 1 49 ? -22.953 17.594 -10.828 1 59.66 49 PHE B O 1
ATOM 2661 N N . TRP B 1 50 ? -25.047 18.312 -10.789 1 61.22 50 TRP B N 1
ATOM 2662 C CA . TRP B 1 50 ? -25.031 18.891 -12.133 1 61.22 50 TRP B CA 1
ATOM 2663 C C . TRP B 1 50 ? -25.25 20.406 -12.086 1 61.22 50 TRP B C 1
ATOM 2665 O O . TRP B 1 50 ? -26.078 20.891 -11.305 1 61.22 50 TRP B O 1
ATOM 2675 N N . SER B 1 51 ? -24.25 21.141 -12.484 1 65.5 51 SER B N 1
ATOM 2676 C CA . SER B 1 51 ? -24.484 22.578 -12.531 1 65.5 51 SER B CA 1
ATOM 2677 C C . SER B 1 51 ? -24.438 23.094 -13.969 1 65.5 51 SER B C 1
ATOM 2679 O O . SER B 1 51 ? -23.766 22.516 -14.82 1 65.5 51 SER B O 1
ATOM 2681 N N . GLU B 1 52 ? -25.266 23.938 -14.305 1 68.25 52 GLU B N 1
ATOM 2682 C CA . GLU B 1 52 ? -25.359 24.547 -15.633 1 68.25 52 GLU B CA 1
ATOM 2683 C C . GLU B 1 52 ? -24.094 25.281 -16 1 68.25 52 GLU B C 1
ATOM 2685 O O . GLU B 1 52 ? -23.828 25.531 -17.172 1 68.25 52 GLU B O 1
ATOM 2690 N N . ASP B 1 53 ? -23.219 25.422 -15.109 1 77.5 53 ASP B N 1
ATOM 2691 C CA . ASP B 1 53 ? -22.062 26.234 -15.414 1 77.5 53 ASP B CA 1
ATOM 2692 C C . ASP B 1 53 ? -20.797 25.391 -15.523 1 77.5 53 ASP B C 1
ATOM 2694 O O . ASP B 1 53 ? -19.688 25.859 -15.25 1 77.5 53 ASP B O 1
ATOM 2698 N N . PHE B 1 54 ? -21.031 24.266 -15.984 1 83.25 54 PHE B N 1
ATOM 2699 C CA . PHE B 1 54 ? -19.891 23.391 -16.203 1 83.25 54 PHE B CA 1
ATOM 2700 C C . PHE B 1 54 ? -18.984 23.953 -17.297 1 83.25 54 PHE B C 1
ATOM 2702 O O . PHE B 1 54 ? -19.453 24.484 -18.297 1 83.25 54 PHE B O 1
ATOM 2709 N N . SER B 1 55 ? -17.703 24.062 -16.953 1 85.81 55 SER B N 1
ATOM 2710 C CA . SER B 1 55 ? -16.719 24.484 -17.922 1 85.81 55 SER B CA 1
ATOM 2711 C C . SER B 1 55 ? -15.398 23.734 -17.75 1 85.81 55 SER B C 1
ATOM 2713 O O . SER B 1 55 ? -15.172 23.109 -16.703 1 85.81 55 SER B O 1
ATOM 2715 N N . PHE B 1 56 ? -14.609 23.75 -18.844 1 91.19 56 PHE B N 1
ATOM 2716 C CA . PHE B 1 56 ? -13.297 23.125 -18.797 1 91.19 56 PHE B CA 1
ATOM 2717 C C . PHE B 1 56 ? -12.203 24.141 -18.5 1 91.19 56 PHE B C 1
ATOM 2719 O O . PHE B 1 56 ? -11.023 23.875 -18.719 1 91.19 56 PHE B O 1
ATOM 2726 N N . ASP B 1 57 ? -12.508 25.266 -17.953 1 91.25 57 ASP B N 1
ATOM 2727 C CA . ASP B 1 57 ? -11.578 26.359 -17.688 1 91.25 57 ASP B CA 1
ATOM 2728 C C . ASP B 1 57 ? -10.5 25.938 -16.688 1 91.25 57 ASP B C 1
ATOM 2730 O O . ASP B 1 57 ? -9.344 26.359 -16.797 1 91.25 57 ASP B O 1
ATOM 2734 N N . ALA B 1 58 ? -10.961 25.109 -15.812 1 91.38 58 ALA B N 1
ATOM 2735 C CA . ALA B 1 58 ? -10.023 24.641 -14.789 1 91.38 58 ALA B CA 1
ATOM 2736 C C . ALA B 1 58 ? -8.836 23.922 -15.43 1 91.38 58 ALA B C 1
ATOM 2738 O O . ALA B 1 58 ? -7.715 23.984 -14.93 1 91.38 58 ALA B O 1
ATOM 2739 N N . TYR B 1 59 ? -9.07 23.266 -16.578 1 93.81 59 TYR B N 1
ATOM 2740 C CA . TYR B 1 59 ? -8.047 22.453 -17.234 1 93.81 59 TYR B CA 1
ATOM 2741 C C . TYR B 1 59 ? -7.039 23.344 -17.969 1 93.81 59 TYR B C 1
ATOM 2743 O O . TYR B 1 59 ? -5.938 22.906 -18.297 1 93.81 59 TYR B O 1
ATOM 2751 N N . SER B 1 60 ? -7.367 24.531 -18.156 1 93.31 60 SER B N 1
ATOM 2752 C CA . SER B 1 60 ? -6.438 25.484 -18.734 1 93.31 60 SER B CA 1
ATOM 2753 C C . SER B 1 60 ? -5.789 26.344 -17.656 1 93.31 60 SER B C 1
ATOM 2755 O O . SER B 1 60 ? -4.578 26.578 -17.672 1 93.31 60 SER B O 1
ATOM 2757 N N . ASP B 1 61 ? -6.523 26.781 -16.703 1 93.25 61 ASP B N 1
ATOM 2758 C CA . ASP B 1 61 ? -6.09 27.719 -15.664 1 93.25 61 ASP B CA 1
ATOM 2759 C C . ASP B 1 61 ? -5.094 27.062 -14.711 1 93.25 61 ASP B C 1
ATOM 2761 O O . ASP B 1 61 ? -4.238 27.734 -14.133 1 93.25 61 ASP B O 1
ATOM 2765 N N . MET B 1 62 ? -5.223 25.734 -14.586 1 93 62 MET B N 1
ATOM 2766 C CA . MET B 1 62 ? -4.398 25.031 -13.602 1 93 62 MET B CA 1
ATOM 2767 C C . MET B 1 62 ? -2.916 25.188 -13.93 1 93 62 MET B C 1
ATOM 2769 O O . MET B 1 62 ? -2.082 25.25 -13.023 1 93 62 MET B O 1
ATOM 2773 N N . TRP B 1 63 ? -2.607 25.375 -15.242 1 94.5 63 TRP B N 1
ATOM 2774 C CA . TRP B 1 63 ? -1.213 25.484 -15.656 1 94.5 63 TRP B CA 1
ATOM 2775 C C . TRP B 1 63 ? -0.661 26.875 -15.352 1 94.5 63 TRP B C 1
ATOM 2777 O O . TRP B 1 63 ? 0.555 27.062 -15.258 1 94.5 63 TRP B O 1
ATOM 2787 N N . VAL B 1 64 ? -1.514 27.859 -15.203 1 93.56 64 VAL B N 1
ATOM 2788 C CA . VAL B 1 64 ? -1.129 29.234 -14.898 1 93.56 64 VAL B CA 1
ATOM 2789 C C . VAL B 1 64 ? -1.044 29.422 -13.383 1 93.56 64 VAL B C 1
ATOM 2791 O O . VAL B 1 64 ? -0.111 30.047 -12.875 1 93.56 64 VAL B O 1
ATOM 2794 N N . THR B 1 65 ? -1.994 28.891 -12.688 1 91.06 65 THR B N 1
ATOM 2795 C CA . THR B 1 65 ? -2.049 29.016 -11.234 1 91.06 65 THR B CA 1
ATOM 2796 C C . THR B 1 65 ? -0.831 28.344 -10.594 1 91.06 65 THR B C 1
ATOM 2798 O O . THR B 1 65 ? -0.263 28.875 -9.633 1 91.06 65 THR B O 1
ATOM 2801 N N . VAL B 1 66 ? -0.484 27.203 -11.117 1 93.69 66 VAL B N 1
ATOM 2802 C CA . VAL B 1 66 ? 0.699 26.484 -10.648 1 93.69 66 VAL B CA 1
ATOM 2803 C C . VAL B 1 66 ? 1.63 26.203 -11.828 1 93.69 66 VAL B C 1
ATOM 2805 O O . VAL B 1 66 ? 1.547 25.141 -12.453 1 93.69 66 VAL B O 1
ATOM 2808 N N . PRO B 1 67 ? 2.521 27.062 -12.023 1 94.69 67 PRO B N 1
ATOM 2809 C CA . PRO B 1 67 ? 3.381 26.953 -13.203 1 94.69 67 PRO B CA 1
ATOM 2810 C C . PRO B 1 67 ? 4.262 25.719 -13.188 1 94.69 67 PRO B C 1
ATOM 2812 O O . PRO B 1 67 ? 4.648 25.219 -14.25 1 94.69 67 PRO B O 1
ATOM 2815 N N . LEU B 1 68 ? 4.562 25.172 -12.102 1 95.81 68 LEU B N 1
ATOM 2816 C CA . LEU B 1 68 ? 5.457 24.031 -11.984 1 95.81 68 LEU B CA 1
ATOM 2817 C C . LEU B 1 68 ? 4.68 22.719 -12.062 1 95.81 68 LEU B C 1
ATOM 2819 O O . LEU B 1 68 ? 5.242 21.641 -11.852 1 95.81 68 LEU B O 1
ATOM 2823 N N . LEU B 1 69 ? 3.482 22.781 -12.445 1 94.88 69 LEU B N 1
ATOM 2824 C CA . LEU B 1 69 ? 2.619 21.609 -12.461 1 94.88 69 LEU B CA 1
ATOM 2825 C C . LEU B 1 69 ? 3.199 20.516 -13.344 1 94.88 69 LEU B C 1
ATOM 2827 O O . LEU B 1 69 ? 3.238 19.344 -12.953 1 94.88 69 LEU B O 1
ATOM 2831 N N . GLY B 1 70 ? 3.674 20.891 -14.5 1 95 70 GLY B N 1
ATOM 2832 C CA . GLY B 1 70 ? 4.293 19.906 -15.383 1 95 70 GLY B CA 1
ATOM 2833 C C . GLY B 1 70 ? 5.484 19.219 -14.758 1 95 70 GLY B C 1
ATOM 2834 O O . GLY B 1 70 ? 5.668 18 -14.93 1 95 70 GLY B O 1
ATOM 2835 N N . ARG B 1 71 ? 6.246 19.984 -14.109 1 95.94 71 ARG B N 1
ATOM 2836 C CA . ARG B 1 71 ? 7.41 19.422 -13.43 1 95.94 71 ARG B CA 1
ATOM 2837 C C . ARG B 1 71 ? 6.988 18.5 -12.297 1 95.94 71 ARG B C 1
ATOM 2839 O O . ARG B 1 71 ? 7.617 17.453 -12.07 1 95.94 71 ARG B O 1
ATOM 2846 N N . TYR B 1 72 ? 5.945 18.828 -11.625 1 94.88 72 TYR B N 1
ATOM 2847 C CA . TYR B 1 72 ? 5.445 17.984 -10.539 1 94.88 72 TYR B CA 1
ATOM 2848 C C . TYR B 1 72 ? 4.969 16.641 -11.07 1 94.88 72 TYR B C 1
ATOM 2850 O O . TYR B 1 72 ? 5.203 15.609 -10.453 1 94.88 72 TYR B O 1
ATOM 2858 N N . ILE B 1 73 ? 4.383 16.688 -12.211 1 93.31 73 ILE B N 1
ATOM 2859 C CA . ILE B 1 73 ? 3.926 15.461 -12.844 1 93.31 73 ILE B CA 1
ATOM 2860 C C . ILE B 1 73 ? 5.129 14.602 -13.234 1 93.31 73 ILE B C 1
ATOM 2862 O O . ILE B 1 73 ? 5.156 13.398 -12.961 1 93.31 73 ILE B O 1
ATOM 2866 N N . PHE B 1 74 ? 6.07 15.227 -13.773 1 95.19 74 PHE B N 1
ATOM 2867 C CA . PHE B 1 74 ? 7.285 14.523 -14.164 1 95.19 74 PHE B CA 1
ATOM 2868 C C . PHE B 1 74 ? 7.992 13.945 -12.945 1 95.19 74 PHE B C 1
ATOM 2870 O O . PHE B 1 74 ? 8.43 12.789 -12.961 1 95.19 74 PHE B O 1
ATOM 2877 N N . ASN B 1 75 ? 8.109 14.734 -11.93 1 96.12 75 ASN B N 1
ATOM 2878 C CA . ASN B 1 75 ? 8.758 14.281 -10.703 1 96.12 75 ASN B CA 1
ATOM 2879 C C . ASN B 1 75 ? 8.07 13.047 -10.133 1 96.12 75 ASN B C 1
ATOM 2881 O O . ASN B 1 75 ? 8.742 12.125 -9.656 1 96.12 75 ASN B O 1
ATOM 2885 N N . SER B 1 76 ? 6.812 13.047 -10.164 1 93.12 76 SER B N 1
ATOM 2886 C CA . SER B 1 76 ? 6.059 11.906 -9.633 1 93.12 76 SER B CA 1
ATOM 2887 C C . SER B 1 76 ? 6.387 10.625 -10.391 1 93.12 76 SER B C 1
ATOM 2889 O O . SER B 1 76 ? 6.598 9.578 -9.789 1 93.12 76 SER B O 1
ATOM 2891 N N . ILE B 1 77 ? 6.422 10.75 -11.688 1 92.62 77 ILE B N 1
ATOM 2892 C CA . ILE B 1 77 ? 6.703 9.594 -12.523 1 92.62 77 ILE B CA 1
ATOM 2893 C C . ILE B 1 77 ? 8.156 9.156 -12.328 1 92.62 77 ILE B C 1
ATOM 2895 O O . ILE B 1 77 ? 8.438 7.965 -12.203 1 92.62 77 ILE B O 1
ATOM 2899 N N . PHE B 1 78 ? 9.008 10.102 -12.273 1 96.12 78 PHE B N 1
ATOM 2900 C CA . PHE B 1 78 ? 10.43 9.828 -12.109 1 96.12 78 PHE B CA 1
ATOM 2901 C C . PHE B 1 78 ? 10.695 9.133 -10.781 1 96.12 78 PHE B C 1
ATOM 2903 O O . PHE B 1 78 ? 11.383 8.109 -10.727 1 96.12 78 PHE B O 1
ATOM 2910 N N . ILE B 1 79 ? 10.148 9.656 -9.719 1 96.25 79 ILE B N 1
ATOM 2911 C CA . ILE B 1 79 ? 10.359 9.109 -8.383 1 96.25 79 ILE B CA 1
ATOM 2912 C C . ILE B 1 79 ? 9.773 7.699 -8.297 1 96.25 79 ILE B C 1
ATOM 2914 O O . ILE B 1 79 ? 10.438 6.766 -7.84 1 96.25 79 ILE B O 1
ATOM 2918 N N . ALA B 1 80 ? 8.539 7.547 -8.75 1 93.81 80 ALA B N 1
ATOM 2919 C CA . ALA B 1 80 ? 7.879 6.246 -8.68 1 93.81 80 ALA B CA 1
ATOM 2920 C C . ALA B 1 80 ? 8.625 5.203 -9.5 1 93.81 80 ALA B C 1
ATOM 2922 O O . ALA B 1 80 ? 8.773 4.055 -9.086 1 93.81 80 ALA B O 1
ATOM 2923 N N . THR B 1 81 ? 9.078 5.609 -10.688 1 94.88 81 THR B N 1
ATOM 2924 C CA . THR B 1 81 ? 9.82 4.699 -11.555 1 94.88 81 THR B CA 1
ATOM 2925 C C . THR B 1 81 ? 11.156 4.324 -10.922 1 94.88 81 THR B C 1
ATOM 2927 O O . THR B 1 81 ? 11.555 3.156 -10.945 1 94.88 81 THR B O 1
ATOM 2930 N N . SER B 1 82 ? 11.828 5.305 -10.406 1 97.5 82 SER B N 1
ATOM 2931 C CA . SER B 1 82 ? 13.117 5.055 -9.758 1 97.5 82 SER B CA 1
ATOM 2932 C C . SER B 1 82 ? 12.953 4.129 -8.562 1 97.5 82 SER B C 1
ATOM 2934 O O . SER B 1 82 ? 13.727 3.184 -8.391 1 97.5 82 SER B O 1
ATOM 2936 N N . VAL B 1 83 ? 11.938 4.41 -7.734 1 96.25 83 VAL B N 1
ATOM 2937 C CA . VAL B 1 83 ? 11.672 3.578 -6.566 1 96.25 83 VAL B CA 1
ATOM 2938 C C . VAL B 1 83 ? 11.367 2.15 -7.008 1 96.25 83 VAL B C 1
ATOM 2940 O O . VAL B 1 83 ? 11.875 1.188 -6.426 1 96.25 83 VAL B O 1
ATOM 2943 N N . THR B 1 84 ? 10.562 2.025 -8.031 1 95.5 84 THR B N 1
ATOM 2944 C CA . THR B 1 84 ? 10.18 0.707 -8.516 1 95.5 84 THR B CA 1
ATOM 2945 C C . THR B 1 84 ? 11.398 -0.057 -9.023 1 95.5 84 THR B C 1
ATOM 2947 O O . THR B 1 84 ? 11.609 -1.215 -8.664 1 95.5 84 THR B O 1
ATOM 2950 N N . PHE B 1 85 ? 12.156 0.585 -9.844 1 96.81 85 PHE B N 1
ATOM 2951 C CA . PHE B 1 85 ? 13.336 -0.039 -10.43 1 96.81 85 PHE B CA 1
ATOM 2952 C C . PHE B 1 85 ? 14.305 -0.495 -9.344 1 96.81 85 PHE B C 1
ATOM 2954 O O . PHE B 1 85 ? 14.75 -1.645 -9.352 1 96.81 85 PHE B O 1
ATOM 2961 N N . LEU B 1 86 ? 14.641 0.351 -8.445 1 95.75 86 LEU B N 1
ATOM 2962 C CA . LEU B 1 86 ? 15.586 0.036 -7.383 1 95.75 86 LEU B CA 1
ATOM 2963 C C . LEU B 1 86 ? 15.023 -1.037 -6.457 1 95.75 86 LEU B C 1
ATOM 2965 O O . LEU B 1 86 ? 15.75 -1.928 -6.016 1 95.75 86 LEU B O 1
ATOM 2969 N N . THR B 1 87 ? 13.734 -0.916 -6.129 1 94.75 87 THR B N 1
ATOM 2970 C CA . THR B 1 87 ? 13.094 -1.917 -5.281 1 94.75 87 THR B CA 1
ATOM 2971 C C . THR B 1 87 ? 13.18 -3.301 -5.922 1 94.75 87 THR B C 1
ATOM 2973 O O . THR B 1 87 ? 13.555 -4.273 -5.258 1 94.75 87 THR B O 1
ATOM 2976 N N . MET B 1 88 ? 12.922 -3.336 -7.238 1 94.12 88 MET B N 1
ATOM 2977 C CA . MET B 1 88 ? 12.906 -4.625 -7.926 1 94.12 88 MET B CA 1
ATOM 2978 C C . MET B 1 88 ? 14.312 -5.223 -7.988 1 94.12 88 MET B C 1
ATOM 2980 O O . MET B 1 88 ? 14.469 -6.441 -7.938 1 94.12 88 MET B O 1
ATOM 2984 N N . ILE B 1 89 ? 15.305 -4.41 -8.062 1 91.94 89 ILE B N 1
ATOM 2985 C CA . ILE B 1 89 ? 16.688 -4.875 -8.086 1 91.94 89 ILE B CA 1
ATOM 2986 C C . ILE B 1 89 ? 17 -5.629 -6.797 1 91.94 89 ILE B C 1
ATOM 2988 O O . ILE B 1 89 ? 17.703 -6.641 -6.816 1 91.94 89 ILE B O 1
ATOM 2992 N N . PHE B 1 90 ? 16.453 -5.188 -5.727 1 88.38 90 PHE B N 1
ATOM 2993 C CA . PHE B 1 90 ? 16.719 -5.824 -4.441 1 88.38 90 PHE B CA 1
ATOM 2994 C C . PHE B 1 90 ? 15.727 -6.949 -4.176 1 88.38 90 PHE B C 1
ATOM 2996 O O . PHE B 1 90 ? 16.078 -7.965 -3.576 1 88.38 90 PHE B O 1
ATOM 3003 N N . VAL B 1 91 ? 14.531 -6.785 -4.594 1 91.44 91 VAL B N 1
ATOM 3004 C CA . VAL B 1 91 ? 13.445 -7.715 -4.281 1 91.44 91 VAL B CA 1
ATOM 3005 C C . VAL B 1 91 ? 13.664 -9.023 -5.035 1 91.44 91 VAL B C 1
ATOM 3007 O O . VAL B 1 91 ? 13.438 -10.109 -4.488 1 91.44 91 VAL B O 1
ATOM 3010 N N . VAL B 1 92 ? 14.117 -8.969 -6.285 1 90.31 92 VAL B N 1
ATOM 3011 C CA . VAL B 1 92 ? 14.219 -10.156 -7.129 1 90.31 92 VAL B CA 1
ATOM 3012 C C . VAL B 1 92 ? 15.18 -11.164 -6.504 1 90.31 92 VAL B C 1
ATOM 3014 O O . VAL B 1 92 ? 14.805 -12.297 -6.215 1 90.31 92 VAL B O 1
ATOM 3017 N N . PRO B 1 93 ? 16.391 -10.75 -6.207 1 85.31 93 PRO B N 1
ATOM 3018 C CA . PRO B 1 93 ? 17.281 -11.727 -5.586 1 85.31 93 PRO B CA 1
ATOM 3019 C C . PRO B 1 93 ? 16.828 -12.133 -4.18 1 85.31 93 PRO B C 1
ATOM 3021 O O . PRO B 1 93 ? 17 -13.281 -3.779 1 85.31 93 PRO B O 1
ATOM 3024 N N . ALA B 1 94 ? 16.297 -11.211 -3.422 1 85.75 94 ALA B N 1
ATOM 3025 C CA . ALA B 1 94 ? 15.852 -11.516 -2.066 1 85.75 94 ALA B CA 1
ATOM 3026 C C . ALA B 1 94 ? 14.68 -12.492 -2.084 1 85.75 94 ALA B C 1
ATOM 3028 O O . ALA B 1 94 ? 14.648 -13.445 -1.298 1 85.75 94 ALA B O 1
ATOM 3029 N N . ALA B 1 95 ? 13.742 -12.227 -2.93 1 89.25 95 ALA B N 1
ATOM 3030 C CA . ALA B 1 95 ? 12.594 -13.125 -3.049 1 89.25 95 ALA B CA 1
ATOM 3031 C C . ALA B 1 95 ? 13.039 -14.516 -3.482 1 89.25 95 ALA B C 1
ATOM 3033 O O . ALA B 1 95 ? 12.477 -15.523 -3.035 1 89.25 95 ALA B O 1
ATOM 3034 N N . TYR B 1 96 ? 14 -14.594 -4.387 1 86.94 96 TYR B N 1
ATOM 3035 C CA . TYR B 1 96 ? 14.555 -15.883 -4.812 1 86.94 96 TYR B CA 1
ATOM 3036 C C . TYR B 1 96 ? 15.172 -16.625 -3.633 1 86.94 96 TYR B C 1
ATOM 3038 O O . TYR B 1 96 ? 14.969 -17.828 -3.473 1 86.94 96 TYR B O 1
ATOM 3046 N N . ALA B 1 97 ? 15.953 -15.898 -2.885 1 82.19 97 ALA B N 1
ATOM 3047 C CA . ALA B 1 97 ? 16.578 -16.5 -1.708 1 82.19 97 ALA B CA 1
ATOM 3048 C C . ALA B 1 97 ? 15.523 -17.031 -0.739 1 82.19 97 ALA B C 1
ATOM 3050 O O . ALA B 1 97 ? 15.641 -18.141 -0.218 1 82.19 97 ALA B O 1
ATOM 3051 N N . TYR B 1 98 ? 14.508 -16.297 -0.537 1 84.06 98 TYR B N 1
ATOM 3052 C CA . TYR B 1 98 ? 13.461 -16.688 0.397 1 84.06 98 TYR B CA 1
ATOM 3053 C C . TYR B 1 98 ? 12.648 -17.859 -0.152 1 84.06 98 TYR B C 1
ATOM 3055 O O . TYR B 1 98 ? 12.125 -18.672 0.613 1 84.06 98 TYR B O 1
ATOM 3063 N N . ALA B 1 99 ? 12.586 -17.969 -1.441 1 85 99 ALA B N 1
ATOM 3064 C CA . ALA B 1 99 ? 11.797 -19.031 -2.068 1 85 99 ALA B CA 1
ATOM 3065 C C . ALA B 1 99 ? 12.586 -20.344 -2.137 1 85 99 ALA B C 1
ATOM 3067 O O . ALA B 1 99 ? 12.008 -21.422 -2.057 1 85 99 ALA B O 1
ATOM 3068 N N . ARG B 1 100 ? 13.867 -20.234 -2.273 1 81.62 100 ARG B N 1
ATOM 3069 C CA . ARG B 1 100 ? 14.617 -21.422 -2.625 1 81.62 100 ARG B CA 1
ATOM 3070 C C . ARG B 1 100 ? 15.57 -21.828 -1.503 1 81.62 100 ARG B C 1
ATOM 3072 O O . ARG B 1 100 ? 15.938 -23 -1.375 1 81.62 100 ARG B O 1
ATOM 3079 N N . LEU B 1 101 ? 15.945 -20.859 -0.784 1 78.12 101 LEU B N 1
ATOM 3080 C CA . LEU B 1 101 ? 16.938 -21.172 0.238 1 78.12 101 LEU B CA 1
ATOM 3081 C C . LEU B 1 101 ? 16.281 -21.406 1.591 1 78.12 101 LEU B C 1
ATOM 3083 O O . LEU B 1 101 ? 15.211 -20.844 1.87 1 78.12 101 LEU B O 1
ATOM 3087 N N . ASP B 1 102 ? 16.938 -22.344 2.256 1 75 102 ASP B N 1
ATOM 3088 C CA . ASP B 1 102 ? 16.484 -22.594 3.621 1 75 102 ASP B CA 1
ATOM 3089 C C . ASP B 1 102 ? 17.484 -22.047 4.641 1 75 102 ASP B C 1
ATOM 3091 O O . ASP B 1 102 ? 18.625 -22.5 4.703 1 75 102 ASP B O 1
ATOM 3095 N N . PHE B 1 103 ? 17.172 -20.938 5.16 1 74 103 PHE B N 1
ATOM 3096 C CA . PHE B 1 103 ? 18.047 -20.359 6.168 1 74 103 PHE B CA 1
ATOM 3097 C C . PHE B 1 103 ? 17.297 -20.125 7.477 1 74 103 PHE B C 1
ATOM 3099 O O . PHE B 1 103 ? 16.062 -20.109 7.496 1 74 103 PHE B O 1
ATOM 3106 N N . PRO B 1 104 ? 18.078 -20.062 8.547 1 73.25 104 PRO B N 1
ATOM 3107 C CA . PRO B 1 104 ? 17.422 -19.922 9.852 1 73.25 104 PRO B CA 1
ATOM 3108 C C . PRO B 1 104 ? 16.625 -18.625 9.961 1 73.25 104 PRO B C 1
ATOM 3110 O O . PRO B 1 104 ? 17.031 -17.594 9.43 1 73.25 104 PRO B O 1
ATOM 3113 N N . PHE B 1 105 ? 15.492 -18.609 10.609 1 74.31 105 PHE B N 1
ATOM 3114 C CA . PHE B 1 105 ? 14.609 -17.484 10.906 1 74.31 105 PHE B CA 1
ATOM 3115 C C . PHE B 1 105 ? 14.055 -16.875 9.625 1 74.31 105 PHE B C 1
ATOM 3117 O O . PHE B 1 105 ? 13.828 -15.664 9.555 1 74.31 105 PHE B O 1
ATOM 3124 N N . LYS B 1 106 ? 13.984 -17.672 8.617 1 78.19 106 LYS B N 1
ATOM 3125 C CA . LYS B 1 106 ? 13.484 -17.219 7.316 1 78.19 106 LYS B CA 1
ATOM 3126 C C . LYS B 1 106 ? 12.102 -16.594 7.441 1 78.19 106 LYS B C 1
ATOM 3128 O O . LYS B 1 106 ? 11.898 -15.445 7.031 1 78.19 106 LYS B O 1
ATOM 3133 N N . SER B 1 107 ? 11.242 -17.266 8.125 1 75 107 SER B N 1
ATOM 3134 C CA . SER B 1 107 ? 9.867 -16.797 8.266 1 75 107 SER B CA 1
ATOM 3135 C C . SER B 1 107 ? 9.789 -15.617 9.227 1 75 107 SER B C 1
ATOM 3137 O O . SER B 1 107 ? 9.055 -14.656 8.977 1 75 107 SER B O 1
ATOM 3139 N N . ALA B 1 108 ? 10.57 -15.695 10.172 1 74.75 108 ALA B N 1
ATOM 3140 C CA . ALA B 1 108 ? 10.562 -14.641 11.172 1 74.75 108 ALA B CA 1
ATOM 3141 C C . ALA B 1 108 ? 11.125 -13.336 10.609 1 74.75 108 ALA B C 1
ATOM 3143 O O . ALA B 1 108 ? 10.625 -12.25 10.922 1 74.75 108 ALA B O 1
ATOM 3144 N N . SER B 1 109 ? 12.133 -13.5 9.844 1 78.19 109 SER B N 1
ATOM 3145 C CA . SER B 1 109 ? 12.734 -12.297 9.273 1 78.19 109 SER B CA 1
ATOM 3146 C C . SER B 1 109 ? 11.773 -11.609 8.305 1 78.19 109 SER B C 1
ATOM 3148 O O . SER B 1 109 ? 11.648 -10.383 8.312 1 78.19 109 SER B O 1
ATOM 3150 N N . LEU B 1 110 ? 11.109 -12.359 7.559 1 78.19 110 LEU B N 1
ATOM 3151 C CA . LEU B 1 110 ? 10.156 -11.773 6.621 1 78.19 110 LEU B CA 1
ATOM 3152 C C . LEU B 1 110 ? 8.992 -11.125 7.359 1 78.19 110 LEU B C 1
ATOM 3154 O O . LEU B 1 110 ? 8.539 -10.039 6.992 1 78.19 110 LEU B O 1
ATOM 3158 N N . ALA B 1 111 ? 8.578 -11.734 8.414 1 75.25 111 ALA B N 1
ATOM 3159 C CA . ALA B 1 111 ? 7.512 -11.172 9.25 1 75.25 111 ALA B CA 1
ATOM 3160 C C . ALA B 1 111 ? 7.941 -9.836 9.852 1 75.25 111 ALA B C 1
ATOM 3162 O O . ALA B 1 111 ? 7.152 -8.891 9.906 1 75.25 111 ALA B O 1
ATOM 3163 N N . GLY B 1 112 ? 9.156 -9.828 10.227 1 74.69 112 GLY B N 1
ATOM 3164 C CA . GLY B 1 112 ? 9.695 -8.594 10.766 1 74.69 112 GLY B CA 1
ATOM 3165 C C . GLY B 1 112 ? 9.727 -7.465 9.758 1 74.69 112 GLY B C 1
ATOM 3166 O O . GLY B 1 112 ? 9.359 -6.328 10.07 1 74.69 112 GLY B O 1
ATOM 3167 N N . PHE B 1 113 ? 10.016 -7.855 8.555 1 74.81 113 PHE B N 1
ATOM 3168 C CA . PHE B 1 113 ? 10.055 -6.871 7.477 1 74.81 113 PHE B CA 1
ATOM 3169 C C . PHE B 1 113 ? 8.664 -6.332 7.191 1 74.81 113 PHE B C 1
ATOM 3171 O O . PHE B 1 113 ? 8.484 -5.129 6.992 1 74.81 113 PHE B O 1
ATOM 3178 N N . LEU B 1 114 ? 7.762 -7.172 7.242 1 76 114 LEU B N 1
ATOM 3179 C CA . LEU B 1 114 ? 6.395 -6.777 6.922 1 76 114 LEU B CA 1
ATOM 3180 C C . LEU B 1 114 ? 5.797 -5.934 8.039 1 76 114 LEU B C 1
ATOM 3182 O O . LEU B 1 114 ? 5.02 -5.012 7.781 1 76 114 LEU B O 1
ATOM 3186 N N . ALA B 1 115 ? 6.227 -6.215 9.211 1 74.38 115 ALA B N 1
ATOM 3187 C CA . ALA B 1 115 ? 5.762 -5.449 10.367 1 74.38 115 ALA B CA 1
ATOM 3188 C C . ALA B 1 115 ? 6.23 -3.998 10.281 1 74.38 115 ALA B C 1
ATOM 3190 O O . ALA B 1 115 ? 5.523 -3.086 10.719 1 74.38 115 ALA B O 1
ATOM 3191 N N . VAL B 1 116 ? 7.316 -3.885 9.688 1 69.31 116 VAL B N 1
ATOM 3192 C CA . VAL B 1 116 ? 7.859 -2.539 9.531 1 69.31 116 VAL B CA 1
ATOM 3193 C C . VAL B 1 116 ? 6.91 -1.697 8.68 1 69.31 116 VAL B C 1
ATOM 3195 O O . VAL B 1 116 ? 6.73 -0.504 8.938 1 69.31 116 VAL B O 1
ATOM 3198 N N . ASN B 1 117 ? 6.254 -2.299 7.77 1 72.12 117 ASN B N 1
ATOM 3199 C CA . ASN B 1 117 ? 5.348 -1.591 6.875 1 72.12 117 ASN B CA 1
ATOM 3200 C C . ASN B 1 117 ? 4.059 -1.186 7.586 1 72.12 117 ASN B C 1
ATOM 3202 O O . ASN B 1 117 ? 3.324 -0.324 7.102 1 72.12 117 ASN B O 1
ATOM 3206 N N . MET B 1 118 ? 3.879 -1.878 8.68 1 69.81 118 MET B N 1
ATOM 3207 C CA . MET B 1 118 ? 2.652 -1.594 9.414 1 69.81 118 MET B CA 1
ATOM 3208 C C . MET B 1 118 ? 2.768 -0.277 10.172 1 69.81 118 MET B C 1
ATOM 3210 O O . MET B 1 118 ? 1.756 0.308 10.57 1 69.81 118 MET B O 1
ATOM 3214 N N . PHE B 1 119 ? 4.027 -0.004 10.469 1 64.94 119 PHE B N 1
ATOM 3215 C CA . PHE B 1 119 ? 4.199 1.282 11.141 1 64.94 119 PHE B CA 1
ATOM 3216 C C . PHE B 1 119 ? 3.756 2.424 10.234 1 64.94 119 PHE B C 1
ATOM 3218 O O . PHE B 1 119 ? 4.098 2.451 9.047 1 64.94 119 PHE B O 1
ATOM 3225 N N . ALA B 1 120 ? 2.701 3 10.719 1 57.22 120 ALA B N 1
ATOM 3226 C CA . ALA B 1 120 ? 2.25 4.172 9.969 1 57.22 120 ALA B CA 1
ATOM 3227 C C . ALA B 1 120 ? 3.424 5.078 9.609 1 57.22 120 ALA B C 1
ATOM 3229 O O . ALA B 1 120 ? 4.359 5.234 10.398 1 57.22 120 ALA B O 1
ATOM 3230 N N . GLY B 1 121 ? 3.604 5.285 8.344 1 58.69 121 GLY B N 1
ATOM 3231 C CA . GLY B 1 121 ? 4.641 6.176 7.848 1 58.69 121 GLY B CA 1
ATOM 3232 C C . GLY B 1 121 ? 4.906 7.352 8.766 1 58.69 121 GLY B C 1
ATOM 3233 O O . GLY B 1 121 ? 6.059 7.746 8.961 1 58.69 121 GLY B O 1
ATOM 3234 N N . ALA B 1 122 ? 3.934 7.656 9.586 1 61.19 122 ALA B N 1
ATOM 3235 C CA . ALA B 1 122 ? 4.086 8.883 10.367 1 61.19 122 ALA B CA 1
ATOM 3236 C C . ALA B 1 122 ? 5.047 8.68 11.531 1 61.19 122 ALA B C 1
ATOM 3238 O O . ALA B 1 122 ? 5.855 9.555 11.844 1 61.19 122 ALA B O 1
ATOM 3239 N N . VAL B 1 123 ? 5.008 7.496 12.086 1 65.25 123 VAL B N 1
ATOM 3240 C CA . VAL B 1 123 ? 5.82 7.262 13.273 1 65.25 123 VAL B CA 1
ATOM 3241 C C . VAL B 1 123 ? 7.285 7.105 12.875 1 65.25 123 VAL B C 1
ATOM 3243 O O . VAL B 1 123 ? 8.18 7.5 13.617 1 65.25 123 VAL B O 1
ATOM 3246 N N . LEU B 1 124 ? 7.422 6.617 11.68 1 73.38 124 LEU B N 1
ATOM 3247 C CA . LEU B 1 124 ? 8.797 6.355 11.258 1 73.38 124 LEU B CA 1
ATOM 3248 C C . LEU B 1 124 ? 9.391 7.57 10.555 1 73.38 124 LEU B C 1
ATOM 3250 O O . LEU B 1 124 ? 10.578 7.582 10.219 1 73.38 124 LEU B O 1
ATOM 3254 N N . LEU B 1 125 ? 8.555 8.594 10.461 1 76.06 125 LEU B N 1
ATOM 3255 C CA . LEU B 1 125 ? 9.016 9.75 9.688 1 76.06 125 LEU B CA 1
ATOM 3256 C C . LEU B 1 125 ? 10.094 10.516 10.445 1 76.06 125 LEU B C 1
ATOM 3258 O O . LEU B 1 125 ? 11.039 11.023 9.836 1 76.06 125 LEU B O 1
ATOM 3262 N N . ILE B 1 126 ? 9.922 10.461 11.742 1 72.5 126 ILE B N 1
ATOM 3263 C CA . ILE B 1 126 ? 10.852 11.258 12.531 1 72.5 126 ILE B CA 1
ATOM 3264 C C . ILE B 1 126 ? 12.227 10.594 12.539 1 72.5 126 ILE B C 1
ATOM 3266 O O . ILE B 1 126 ? 13.227 11.227 12.172 1 72.5 126 ILE B O 1
ATOM 3270 N N . PRO B 1 127 ? 12.266 9.305 12.906 1 75.5 127 PRO B N 1
ATOM 3271 C CA . PRO B 1 127 ? 13.578 8.664 12.828 1 75.5 127 PRO B CA 1
ATOM 3272 C C . PRO B 1 127 ? 14.156 8.68 11.414 1 75.5 127 PRO B C 1
ATOM 3274 O O . PRO B 1 127 ? 15.375 8.797 11.242 1 75.5 127 PRO B O 1
ATOM 3277 N N . LEU B 1 128 ? 13.359 8.617 10.477 1 80.62 128 LEU B N 1
ATOM 3278 C CA . LEU B 1 128 ? 13.828 8.641 9.094 1 80.62 128 LEU B CA 1
ATOM 3279 C C . LEU B 1 128 ? 14.375 10.016 8.734 1 80.62 128 LEU B C 1
ATOM 3281 O O . LEU B 1 128 ? 15.359 10.117 7.992 1 80.62 128 LEU B O 1
ATOM 3285 N N . TYR B 1 129 ? 13.711 11.016 9.203 1 83.5 129 TYR B N 1
ATOM 3286 C CA . TYR B 1 129 ? 14.18 12.383 8.969 1 83.5 129 TYR B CA 1
ATOM 3287 C C . TYR B 1 129 ? 15.594 12.57 9.508 1 83.5 129 TYR B C 1
ATOM 3289 O O . TYR B 1 129 ? 16.453 13.148 8.836 1 83.5 129 TYR B O 1
ATOM 3297 N N . ARG B 1 130 ? 15.742 12.016 10.688 1 77.38 130 ARG B N 1
ATOM 3298 C CA . ARG B 1 130 ? 17.047 12.156 11.328 1 77.38 130 ARG B CA 1
ATOM 3299 C C . ARG B 1 130 ? 18.125 11.414 10.547 1 77.38 130 ARG B C 1
ATOM 3301 O O . ARG B 1 130 ? 19.234 11.938 10.367 1 77.38 130 ARG B O 1
ATOM 3308 N N . VAL B 1 131 ? 17.828 10.258 10.102 1 79.31 131 VAL B N 1
ATOM 3309 C CA . VAL B 1 131 ? 18.797 9.453 9.352 1 79.31 131 VAL B CA 1
ATOM 3310 C C . VAL B 1 131 ? 19.109 10.141 8.023 1 79.31 131 VAL B C 1
ATOM 3312 O O . VAL B 1 131 ? 20.266 10.25 7.637 1 79.31 131 VAL B O 1
ATOM 3315 N N . LEU B 1 132 ? 18.094 10.648 7.371 1 87.75 132 LEU B N 1
ATOM 3316 C CA . LEU B 1 132 ? 18.297 11.297 6.078 1 87.75 132 LEU B CA 1
ATOM 3317 C C . LEU B 1 132 ? 19.062 12.602 6.238 1 87.75 132 LEU B C 1
ATOM 3319 O O . LEU B 1 132 ? 19.859 12.969 5.371 1 87.75 132 LEU B O 1
ATOM 3323 N N . ARG B 1 133 ? 18.719 13.25 7.309 1 87.62 133 ARG B N 1
ATOM 3324 C CA . ARG B 1 133 ? 19.453 14.477 7.605 1 87.62 133 ARG B CA 1
ATOM 3325 C C . ARG B 1 133 ? 20.938 14.203 7.824 1 87.62 133 ARG B C 1
ATOM 3327 O O . ARG B 1 133 ? 21.797 14.922 7.305 1 87.62 133 ARG B O 1
ATOM 3334 N N . MET B 1 134 ? 21.234 13.148 8.57 1 84.06 134 MET B N 1
ATOM 3335 C CA . MET B 1 134 ? 22.609 12.766 8.852 1 84.06 134 MET B CA 1
ATOM 3336 C C . MET B 1 134 ? 23.344 12.398 7.566 1 84.06 134 MET B C 1
ATOM 3338 O O . MET B 1 134 ? 24.531 12.672 7.43 1 84.06 134 MET B O 1
ATOM 3342 N N . MET B 1 135 ? 22.656 11.867 6.652 1 88.62 135 MET B N 1
ATOM 3343 C CA . MET B 1 135 ? 23.266 11.438 5.395 1 88.62 135 MET B CA 1
ATOM 3344 C C . MET B 1 135 ? 23.297 12.578 4.387 1 88.62 135 MET B C 1
ATOM 3346 O O . MET B 1 135 ? 23.844 12.438 3.297 1 88.62 135 MET B O 1
ATOM 3350 N N . GLY B 1 136 ? 22.688 13.688 4.703 1 92.75 136 GLY B N 1
ATOM 3351 C CA . GLY B 1 136 ? 22.656 14.836 3.814 1 92.75 136 GLY B CA 1
ATOM 3352 C C . GLY B 1 136 ? 21.766 14.633 2.607 1 92.75 136 GLY B C 1
ATOM 3353 O O . GLY B 1 136 ? 22.031 15.172 1.53 1 92.75 136 GLY B O 1
ATOM 3354 N N . LEU B 1 137 ? 20.734 13.859 2.783 1 94.69 137 LEU B N 1
ATOM 3355 C CA . LEU B 1 137 ? 19.906 13.508 1.641 1 94.69 137 LEU B CA 1
ATOM 3356 C C . LEU B 1 137 ? 18.625 14.336 1.624 1 94.69 137 LEU B C 1
ATOM 3358 O O . LEU B 1 137 ? 17.859 14.281 0.657 1 94.69 137 LEU B O 1
ATOM 3362 N N . LEU B 1 138 ? 18.422 15.148 2.65 1 94.56 138 LEU B N 1
ATOM 3363 C CA . LEU B 1 138 ? 17.203 15.945 2.684 1 94.56 138 LEU B CA 1
ATOM 3364 C C . LEU B 1 138 ? 17.156 16.922 1.509 1 94.56 138 LEU B C 1
ATOM 3366 O O . LEU B 1 138 ? 18.203 17.312 0.987 1 94.56 138 LEU B O 1
ATOM 3370 N N . ASN B 1 139 ? 15.992 17.234 1.02 1 96.75 139 ASN B N 1
ATOM 3371 C CA . ASN B 1 139 ? 15.773 18.203 -0.047 1 96.75 139 ASN B CA 1
ATOM 3372 C C . ASN B 1 139 ? 16.422 17.75 -1.354 1 96.75 139 ASN B C 1
ATOM 3374 O O . ASN B 1 139 ? 17.016 18.578 -2.062 1 96.75 139 ASN B O 1
ATOM 3378 N N . THR B 1 140 ? 16.469 16.453 -1.523 1 96.69 140 THR B N 1
ATOM 3379 C CA . THR B 1 140 ? 16.859 15.828 -2.781 1 96.69 140 THR B CA 1
ATOM 3380 C C . THR B 1 140 ? 15.836 14.773 -3.199 1 96.69 140 THR B C 1
ATOM 3382 O O . THR B 1 140 ? 14.938 14.422 -2.426 1 96.69 140 THR B O 1
ATOM 3385 N N . TYR B 1 141 ? 15.984 14.352 -4.469 1 96.75 141 TYR B N 1
ATOM 3386 C CA . TYR B 1 141 ? 15.109 13.273 -4.918 1 96.75 141 TYR B CA 1
ATOM 3387 C C . TYR B 1 141 ? 15.312 12.023 -4.07 1 96.75 141 TYR B C 1
ATOM 3389 O O . TYR B 1 141 ? 14.375 11.258 -3.85 1 96.75 141 TYR B O 1
ATOM 3397 N N . TRP B 1 142 ? 16.484 11.867 -3.516 1 95.44 142 TRP B N 1
ATOM 3398 C CA . TRP B 1 142 ? 16.828 10.656 -2.77 1 95.44 142 TRP B CA 1
ATOM 3399 C C . TRP B 1 142 ? 16.078 10.609 -1.441 1 95.44 142 TRP B C 1
ATOM 3401 O O . TRP B 1 142 ? 15.828 9.523 -0.905 1 95.44 142 TRP B O 1
ATOM 3411 N N . ALA B 1 143 ? 15.68 11.781 -0.966 1 94.56 143 ALA B N 1
ATOM 3412 C CA . ALA B 1 143 ? 14.93 11.852 0.287 1 94.56 143 ALA B CA 1
ATOM 3413 C C . ALA B 1 143 ? 13.578 11.164 0.154 1 94.56 143 ALA B C 1
ATOM 3415 O O . ALA B 1 143 ? 13.008 10.703 1.146 1 94.56 143 ALA B O 1
ATOM 3416 N N . MET B 1 144 ? 13.156 11.07 -1.062 1 94.25 144 MET B N 1
ATOM 3417 C CA . MET B 1 144 ? 11.883 10.414 -1.318 1 94.25 144 MET B CA 1
ATOM 3418 C C . MET B 1 144 ? 12.086 9.016 -1.883 1 94.25 144 MET B C 1
ATOM 3420 O O . MET B 1 144 ? 11.32 8.094 -1.579 1 94.25 144 MET B O 1
ATOM 3424 N N . ILE B 1 145 ? 13.141 8.805 -2.576 1 95.75 145 ILE B N 1
ATOM 3425 C CA . ILE B 1 145 ? 13.383 7.543 -3.27 1 95.75 145 ILE B CA 1
ATOM 3426 C C . ILE B 1 145 ? 13.859 6.488 -2.271 1 95.75 145 ILE B C 1
ATOM 3428 O O . ILE B 1 145 ? 13.352 5.367 -2.252 1 95.75 145 ILE B O 1
ATOM 3432 N N . VAL B 1 146 ? 14.727 6.832 -1.394 1 91.06 146 VAL B N 1
ATOM 3433 C CA . VAL B 1 146 ? 15.359 5.875 -0.49 1 91.06 146 VAL B CA 1
ATOM 3434 C C . VAL B 1 146 ? 14.312 5.293 0.457 1 91.06 146 VAL B C 1
ATOM 3436 O O . VAL B 1 146 ? 14.172 4.07 0.563 1 91.06 146 VAL B O 1
ATOM 3439 N N . PRO B 1 147 ? 13.539 6.152 1.133 1 88.38 147 PRO B N 1
ATOM 3440 C CA . PRO B 1 147 ? 12.5 5.566 1.99 1 88.38 147 PRO B CA 1
ATOM 3441 C C . PRO B 1 147 ? 11.461 4.773 1.203 1 88.38 147 PRO B C 1
ATOM 3443 O O . PRO B 1 147 ? 10.961 3.756 1.687 1 88.38 147 PRO B O 1
ATOM 3446 N N . GLY B 1 148 ? 11.125 5.246 0.013 1 89.88 148 GLY B N 1
ATOM 3447 C CA . GLY B 1 148 ? 10.211 4.504 -0.834 1 89.88 148 GLY B CA 1
ATOM 3448 C C . GLY B 1 148 ? 10.68 3.094 -1.131 1 89.88 148 GLY B C 1
ATOM 3449 O O . GLY B 1 148 ? 9.898 2.145 -1.061 1 89.88 148 GLY B O 1
ATOM 3450 N N . VAL B 1 149 ? 11.922 3.006 -1.423 1 91.06 149 VAL B N 1
ATOM 3451 C CA . VAL B 1 149 ? 12.516 1.704 -1.714 1 91.06 149 VAL B CA 1
ATOM 3452 C C . VAL B 1 149 ? 12.508 0.84 -0.455 1 91.06 149 VAL B C 1
ATOM 3454 O O . VAL B 1 149 ? 12.07 -0.315 -0.49 1 91.06 149 VAL B O 1
ATOM 3457 N N . ALA B 1 150 ? 12.93 1.435 0.585 1 84.44 150 ALA B N 1
ATOM 3458 C CA . ALA B 1 150 ? 13.086 0.705 1.842 1 84.44 150 ALA B CA 1
ATOM 3459 C C . ALA B 1 150 ? 11.742 0.143 2.312 1 84.44 150 ALA B C 1
ATOM 3461 O O . ALA B 1 150 ? 11.672 -0.998 2.773 1 84.44 150 ALA B O 1
ATOM 3462 N N . PHE B 1 151 ? 10.688 0.864 2.107 1 85.44 151 PHE B N 1
ATOM 3463 C CA . PHE B 1 151 ? 9.391 0.476 2.652 1 85.44 151 PHE B CA 1
ATOM 3464 C C . PHE B 1 151 ? 8.688 -0.501 1.724 1 85.44 151 PHE B C 1
ATOM 3466 O O . PHE B 1 151 ? 7.762 -1.204 2.139 1 85.44 151 PHE B O 1
ATOM 3473 N N . LEU B 1 152 ? 9.102 -0.602 0.512 1 90.44 152 LEU B N 1
ATOM 3474 C CA . LEU B 1 152 ? 8.383 -1.448 -0.44 1 90.44 152 LEU B CA 1
ATOM 3475 C C . LEU B 1 152 ? 9.102 -2.783 -0.62 1 90.44 152 LEU B C 1
ATOM 3477 O O . LEU B 1 152 ? 8.523 -3.736 -1.146 1 90.44 152 LEU B O 1
ATOM 3481 N N . ILE B 1 153 ? 10.32 -2.896 -0.139 1 89 153 ILE B N 1
ATOM 3482 C CA . ILE B 1 153 ? 11.117 -4.105 -0.327 1 89 153 ILE B CA 1
ATOM 3483 C C . ILE B 1 153 ? 10.43 -5.285 0.36 1 89 153 ILE B C 1
ATOM 3485 O O . ILE B 1 153 ? 10.234 -6.336 -0.253 1 89 153 ILE B O 1
ATOM 3489 N N . PRO B 1 154 ? 9.961 -5.102 1.591 1 85.88 154 PRO B N 1
ATOM 3490 C CA . PRO B 1 154 ? 9.352 -6.25 2.264 1 85.88 154 PRO B CA 1
ATOM 3491 C C . PRO B 1 154 ? 8.102 -6.754 1.552 1 85.88 154 PRO B C 1
ATOM 3493 O O . PRO B 1 154 ? 7.941 -7.965 1.356 1 85.88 154 PRO B O 1
ATOM 3496 N N . THR B 1 155 ? 7.32 -5.867 1.186 1 88.94 155 THR B N 1
ATOM 3497 C CA . THR B 1 155 ? 6.105 -6.254 0.477 1 88.94 155 THR B CA 1
ATOM 3498 C C . THR B 1 155 ? 6.445 -6.883 -0.871 1 88.94 155 THR B C 1
ATOM 3500 O O . THR B 1 155 ? 5.82 -7.867 -1.277 1 88.94 155 THR B O 1
ATOM 3503 N N . GLY B 1 156 ? 7.398 -6.309 -1.518 1 92.94 156 GLY B N 1
ATOM 3504 C CA . GLY B 1 156 ? 7.844 -6.887 -2.775 1 92.94 156 GLY B CA 1
ATOM 3505 C C . GLY B 1 156 ? 8.359 -8.305 -2.627 1 92.94 156 GLY B C 1
ATOM 3506 O O . GLY B 1 156 ? 8.031 -9.18 -3.434 1 92.94 156 GLY B O 1
ATOM 3507 N N . ILE B 1 157 ? 9.102 -8.516 -1.607 1 89.81 157 ILE B N 1
ATOM 3508 C CA . ILE B 1 157 ? 9.633 -9.852 -1.351 1 89.81 157 ILE B CA 1
ATOM 3509 C C . ILE B 1 157 ? 8.492 -10.82 -1.055 1 89.81 157 ILE B C 1
ATOM 3511 O O . ILE B 1 157 ? 8.445 -11.922 -1.597 1 89.81 157 ILE B O 1
ATOM 3515 N N . TRP B 1 158 ? 7.633 -10.328 -0.271 1 87.44 158 TRP B N 1
ATOM 3516 C CA . TRP B 1 158 ? 6.488 -11.141 0.131 1 87.44 158 TRP B CA 1
ATOM 3517 C C . TRP B 1 158 ? 5.684 -11.578 -1.084 1 87.44 158 TRP B C 1
ATOM 3519 O O . TRP B 1 158 ? 5.363 -12.766 -1.227 1 87.44 158 TRP B O 1
ATOM 3529 N N . LEU B 1 159 ? 5.48 -10.781 -1.924 1 91 159 LEU B N 1
ATOM 3530 C CA . LEU B 1 159 ? 4.645 -11.062 -3.084 1 91 159 LEU B CA 1
ATOM 3531 C C . LEU B 1 159 ? 5.395 -11.914 -4.102 1 91 159 LEU B C 1
ATOM 3533 O O . LEU B 1 159 ? 4.871 -12.922 -4.578 1 91 159 LEU B O 1
ATOM 3537 N N . LEU B 1 160 ? 6.574 -11.531 -4.352 1 91.94 160 LEU B N 1
ATOM 3538 C CA . LEU B 1 160 ? 7.312 -12.234 -5.395 1 91.94 160 LEU B CA 1
ATOM 3539 C C . LEU B 1 160 ? 7.719 -13.625 -4.93 1 91.94 160 LEU B C 1
ATOM 3541 O O . LEU B 1 160 ? 7.746 -14.57 -5.727 1 91.94 160 LEU B O 1
ATOM 3545 N N . ARG B 1 161 ? 8.047 -13.703 -3.701 1 89.19 161 ARG B N 1
ATOM 3546 C CA . ARG B 1 161 ? 8.375 -15.008 -3.148 1 89.19 161 ARG B CA 1
ATOM 3547 C C . ARG B 1 161 ? 7.223 -15.992 -3.361 1 89.19 161 ARG B C 1
ATOM 3549 O O . ARG B 1 161 ? 7.449 -17.141 -3.734 1 89.19 161 ARG B O 1
ATOM 3556 N N . SER B 1 162 ? 6.074 -15.523 -3.098 1 84.69 162 SER B N 1
ATOM 3557 C CA . SER B 1 162 ? 4.898 -16.375 -3.234 1 84.69 162 SER B CA 1
ATOM 3558 C C . SER B 1 162 ? 4.707 -16.828 -4.68 1 84.69 162 SER B C 1
ATOM 3560 O O . SER B 1 162 ? 4.25 -17.938 -4.93 1 84.69 162 SER B O 1
ATOM 3562 N N . TYR B 1 163 ? 5.102 -16.016 -5.613 1 84.5 163 TYR B N 1
ATOM 3563 C CA . TYR B 1 163 ? 5.027 -16.359 -7.027 1 84.5 163 TYR B CA 1
ATOM 3564 C C . TYR B 1 163 ? 6.117 -17.359 -7.402 1 84.5 163 TYR B C 1
ATOM 3566 O O . TYR B 1 163 ? 5.867 -18.312 -8.141 1 84.5 163 TYR B O 1
ATOM 3574 N N . LEU B 1 164 ? 7.258 -17.156 -6.895 1 87.62 164 LEU B N 1
ATOM 3575 C CA . LEU B 1 164 ? 8.406 -18 -7.227 1 87.62 164 LEU B CA 1
ATOM 3576 C C . LEU B 1 164 ? 8.234 -19.406 -6.648 1 87.62 164 LEU B C 1
ATOM 3578 O O . LEU B 1 164 ? 8.688 -20.391 -7.246 1 87.62 164 LEU B O 1
ATOM 3582 N N . GLU B 1 165 ? 7.609 -19.469 -5.574 1 85.5 165 GLU B N 1
ATOM 3583 C CA . GLU B 1 165 ? 7.402 -20.75 -4.918 1 85.5 165 GLU B CA 1
ATOM 3584 C C . GLU B 1 165 ? 6.496 -21.656 -5.75 1 85.5 165 GLU B C 1
ATOM 3586 O O . GLU B 1 165 ? 6.523 -22.875 -5.602 1 85.5 165 GLU B O 1
ATOM 3591 N N . LYS B 1 166 ? 5.797 -21.109 -6.648 1 81.88 166 LYS B N 1
ATOM 3592 C CA . LYS B 1 166 ? 4.891 -21.875 -7.488 1 81.88 166 LYS B CA 1
ATOM 3593 C C . LYS B 1 166 ? 5.629 -22.484 -8.672 1 81.88 166 LYS B C 1
ATOM 3595 O O . LYS B 1 166 ? 5.113 -23.391 -9.336 1 81.88 166 LYS B O 1
ATOM 3600 N N . ILE B 1 167 ? 6.797 -21.938 -8.914 1 82.69 167 ILE B N 1
ATOM 3601 C CA . ILE B 1 167 ? 7.621 -22.516 -9.977 1 82.69 167 ILE B CA 1
ATOM 3602 C C . ILE B 1 167 ? 8.32 -23.766 -9.469 1 82.69 167 ILE B C 1
ATOM 3604 O O . ILE B 1 167 ? 9.055 -23.719 -8.477 1 82.69 167 ILE B O 1
ATOM 3608 N N . PRO B 1 168 ? 8.094 -24.891 -10.133 1 85.81 168 PRO B N 1
ATOM 3609 C CA . PRO B 1 168 ? 8.68 -26.141 -9.68 1 85.81 168 PRO B CA 1
ATOM 3610 C C . PRO B 1 168 ? 10.203 -26.078 -9.57 1 85.81 168 PRO B C 1
ATOM 3612 O O . PRO B 1 168 ? 10.875 -25.609 -10.492 1 85.81 168 PRO B O 1
ATOM 3615 N N . ARG B 1 169 ? 10.648 -26.594 -8.555 1 85 169 ARG B N 1
ATOM 3616 C CA . ARG B 1 169 ? 12.086 -26.609 -8.297 1 85 169 ARG B CA 1
ATOM 3617 C C . ARG B 1 169 ? 12.812 -27.516 -9.281 1 85 169 ARG B C 1
ATOM 3619 O O . ARG B 1 169 ? 14 -27.344 -9.539 1 85 169 ARG B O 1
ATOM 3626 N N . GLU B 1 170 ? 12.039 -28.453 -9.781 1 85.88 170 GLU B N 1
ATOM 3627 C CA . GLU B 1 170 ? 12.602 -29.438 -10.703 1 85.88 170 GLU B CA 1
ATOM 3628 C C . GLU B 1 170 ? 13.195 -28.766 -11.938 1 85.88 170 GLU B C 1
ATOM 3630 O O . GLU B 1 170 ? 14.172 -29.266 -12.508 1 85.88 170 GLU B O 1
ATOM 3635 N N . LEU B 1 171 ? 12.594 -27.688 -12.234 1 82.44 171 LEU B N 1
ATOM 3636 C CA . LEU B 1 171 ? 13.094 -26.969 -13.398 1 82.44 171 LEU B CA 1
ATOM 3637 C C . LEU B 1 171 ? 14.484 -26.406 -13.133 1 82.44 171 LEU B C 1
ATOM 3639 O O . LEU B 1 171 ? 15.328 -26.344 -14.031 1 82.44 171 LEU B O 1
ATOM 3643 N N . GLU B 1 172 ? 14.656 -26.016 -11.953 1 84.31 172 GLU B N 1
ATOM 3644 C CA . GLU B 1 172 ? 15.961 -25.484 -11.562 1 84.31 172 GLU B CA 1
ATOM 3645 C C . GLU B 1 172 ? 16.984 -26.609 -11.383 1 84.31 172 GLU B C 1
ATOM 3647 O O . GLU B 1 172 ? 18.141 -26.453 -11.75 1 84.31 172 GLU B O 1
ATOM 3652 N N . GLU B 1 173 ? 16.578 -27.656 -10.875 1 83.88 173 GLU B N 1
ATOM 3653 C CA . GLU B 1 173 ? 17.453 -28.812 -10.68 1 83.88 173 GLU B CA 1
ATOM 3654 C C . GLU B 1 173 ? 17.953 -29.375 -12.016 1 83.88 173 GLU B C 1
ATOM 3656 O O . GLU B 1 173 ? 19.109 -29.781 -12.133 1 83.88 173 GLU B O 1
ATOM 3661 N N . ALA B 1 174 ? 17.047 -29.359 -12.938 1 85.38 174 ALA B N 1
ATOM 3662 C CA . ALA B 1 174 ? 17.406 -29.844 -14.273 1 85.38 174 ALA B CA 1
ATOM 3663 C C . ALA B 1 174 ? 18.5 -28.953 -14.883 1 85.38 174 ALA B C 1
ATOM 3665 O O . ALA B 1 174 ? 19.422 -29.453 -15.531 1 85.38 174 ALA B O 1
ATOM 3666 N N . ALA B 1 175 ? 18.438 -27.734 -14.664 1 84.31 175 ALA B N 1
ATOM 3667 C CA . ALA B 1 175 ? 19.438 -26.812 -15.172 1 84.31 175 ALA B CA 1
ATOM 3668 C C . ALA B 1 175 ? 20.781 -27 -14.477 1 84.31 175 ALA B C 1
ATOM 3670 O O . ALA B 1 175 ? 21.828 -26.922 -15.109 1 84.31 175 ALA B O 1
ATOM 3671 N N . PHE B 1 176 ? 20.656 -27.328 -13.242 1 81.88 176 PHE B N 1
ATOM 3672 C CA . PHE B 1 176 ? 21.859 -27.562 -12.469 1 81.88 176 PHE B CA 1
ATOM 3673 C C . PHE B 1 176 ? 22.562 -28.844 -12.945 1 81.88 176 PHE B C 1
ATOM 3675 O O . PHE B 1 176 ? 23.797 -28.891 -13.008 1 81.88 176 PHE B O 1
ATOM 3682 N N . VAL B 1 177 ? 21.797 -29.781 -13.242 1 84.88 177 VAL B N 1
ATOM 3683 C CA . VAL B 1 177 ? 22.344 -31.047 -13.742 1 84.88 177 VAL B CA 1
ATOM 3684 C C . VAL B 1 177 ? 23.031 -30.812 -15.078 1 84.88 177 VAL B C 1
ATOM 3686 O O . VAL B 1 177 ? 24.047 -31.453 -15.367 1 84.88 177 VAL B O 1
ATOM 3689 N N . ASP B 1 178 ? 22.609 -29.859 -15.812 1 86.81 178 ASP B N 1
ATOM 3690 C CA . ASP B 1 178 ? 23.203 -29.531 -17.109 1 86.81 178 ASP B CA 1
ATOM 3691 C C . ASP B 1 178 ? 24.422 -28.625 -16.938 1 86.81 178 ASP B C 1
ATOM 3693 O O . ASP B 1 178 ? 25.031 -28.219 -17.922 1 86.81 178 ASP B O 1
ATOM 3697 N N . GLY B 1 179 ? 24.734 -28.312 -15.742 1 82.38 179 GLY B N 1
ATOM 3698 C CA . GLY B 1 179 ? 25.953 -27.562 -15.453 1 82.38 179 GLY B CA 1
ATOM 3699 C C . GLY B 1 179 ? 25.734 -26.078 -15.375 1 82.38 179 GLY B C 1
ATOM 3700 O O . GLY B 1 179 ? 26.703 -25.297 -15.344 1 82.38 179 GLY B O 1
ATOM 3701 N N . ALA B 1 180 ? 24.516 -25.688 -15.367 1 82.25 180 ALA B N 1
ATOM 3702 C CA . ALA B 1 180 ? 24.234 -24.266 -15.336 1 82.25 180 ALA B CA 1
ATOM 3703 C C . ALA B 1 180 ? 24.5 -23.688 -13.945 1 82.25 180 ALA B C 1
ATOM 3705 O O . ALA B 1 180 ? 24.297 -24.359 -12.938 1 82.25 180 ALA B O 1
ATOM 3706 N N . SER B 1 181 ? 25 -22.391 -13.945 1 81.81 181 SER B N 1
ATOM 3707 C CA . SER B 1 181 ? 25.219 -21.703 -12.688 1 81.81 181 SER B CA 1
ATOM 3708 C C . SER B 1 181 ? 23.906 -21.172 -12.102 1 81.81 181 SER B C 1
ATOM 3710 O O . SER B 1 181 ? 22.891 -21.125 -12.805 1 81.81 181 SER B O 1
ATOM 3712 N N . ARG B 1 182 ? 23.891 -20.844 -10.883 1 76.19 182 ARG B N 1
ATOM 3713 C CA . ARG B 1 182 ? 22.703 -20.359 -10.195 1 76.19 182 ARG B CA 1
ATOM 3714 C C . ARG B 1 182 ? 22.219 -19.047 -10.812 1 76.19 182 ARG B C 1
ATOM 3716 O O . ARG B 1 182 ? 21.016 -18.844 -10.977 1 76.19 182 ARG B O 1
ATOM 3723 N N . MET B 1 183 ? 23.234 -18.266 -11.031 1 78.62 183 MET B N 1
ATOM 3724 C CA . MET B 1 183 ? 22.859 -16.984 -11.609 1 78.62 183 MET B CA 1
ATOM 3725 C C . MET B 1 183 ? 22.281 -17.156 -13.016 1 78.62 183 MET B C 1
ATOM 3727 O O . MET B 1 183 ? 21.344 -16.469 -13.391 1 78.62 183 MET B O 1
ATOM 3731 N N . TYR B 1 184 ? 22.875 -18.094 -13.703 1 81.5 184 TYR B N 1
ATOM 3732 C CA . TYR B 1 184 ? 22.344 -18.422 -15.023 1 81.5 184 TYR B CA 1
ATOM 3733 C C . TYR B 1 184 ? 20.938 -18.984 -14.914 1 81.5 184 TYR B C 1
ATOM 3735 O O . TYR B 1 184 ? 20.047 -18.609 -15.688 1 81.5 184 TYR B O 1
ATOM 3743 N N . THR B 1 185 ? 20.766 -19.875 -13.969 1 83.56 185 THR B N 1
ATOM 3744 C CA . THR B 1 185 ? 19.453 -20.5 -13.781 1 83.56 185 THR B CA 1
ATOM 3745 C C . THR B 1 185 ? 18.422 -19.469 -13.375 1 83.56 185 THR B C 1
ATOM 3747 O O . THR B 1 185 ? 17.281 -19.5 -13.852 1 83.56 185 THR B O 1
ATOM 3750 N N . LEU B 1 186 ? 18.859 -18.547 -12.531 1 83.69 186 LEU B N 1
ATOM 3751 C CA . LEU B 1 186 ? 17.938 -17.484 -12.109 1 83.69 186 LEU B CA 1
ATOM 3752 C C . LEU B 1 186 ? 17.547 -16.609 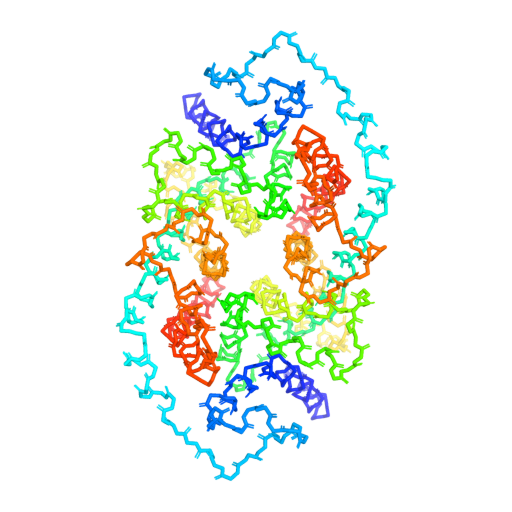-13.281 1 83.69 186 LEU B C 1
ATOM 3754 O O . LEU B 1 186 ? 16.359 -16.375 -13.523 1 83.69 186 LEU B O 1
ATOM 3758 N N . ARG B 1 187 ? 18.484 -16.188 -14.016 1 84.62 187 ARG B N 1
ATOM 3759 C CA . ARG B 1 187 ? 18.281 -15.203 -15.07 1 84.62 187 ARG B CA 1
ATOM 3760 C C . ARG B 1 187 ? 17.625 -15.836 -16.297 1 84.62 187 ARG B C 1
ATOM 3762 O O . ARG B 1 187 ? 16.797 -15.211 -16.953 1 84.62 187 ARG B O 1
ATOM 3769 N N . ARG B 1 188 ? 17.906 -17.125 -16.578 1 86.62 188 ARG B N 1
ATOM 3770 C CA . ARG B 1 188 ? 17.516 -17.703 -17.859 1 86.62 188 ARG B CA 1
ATOM 3771 C C . ARG B 1 188 ? 16.391 -18.719 -17.672 1 86.62 188 ARG B C 1
ATOM 3773 O O . ARG B 1 188 ? 15.703 -19.078 -18.641 1 86.62 188 ARG B O 1
ATOM 3780 N N . VAL B 1 189 ? 16.219 -19.172 -16.5 1 85.12 189 VAL B N 1
ATOM 3781 C CA . VAL B 1 189 ? 15.188 -20.188 -16.297 1 85.12 189 VAL B CA 1
ATOM 3782 C C . VAL B 1 189 ? 14.078 -19.641 -15.398 1 85.12 189 VAL B C 1
ATOM 3784 O O . VAL B 1 189 ? 12.922 -19.531 -15.82 1 85.12 189 VAL B O 1
ATOM 3787 N N . VAL B 1 190 ? 14.484 -19.125 -14.289 1 86.88 190 VAL B N 1
ATOM 3788 C CA . VAL B 1 190 ? 13.5 -18.781 -13.273 1 86.88 190 VAL B CA 1
ATOM 3789 C C . VAL B 1 190 ? 12.828 -17.453 -13.633 1 86.88 190 VAL B C 1
ATOM 3791 O O . VAL B 1 190 ? 11.602 -17.359 -13.648 1 86.88 190 VAL B O 1
ATOM 3794 N N . LEU B 1 191 ? 13.586 -16.422 -14.016 1 87.31 191 LEU B N 1
ATOM 3795 C CA . LEU B 1 191 ? 13.055 -15.078 -14.227 1 87.31 191 LEU B CA 1
ATOM 3796 C C . LEU B 1 191 ? 12.117 -15.047 -15.43 1 87.31 191 LEU B C 1
ATOM 3798 O O . LEU B 1 191 ? 11.047 -14.43 -15.375 1 87.31 191 LEU B O 1
ATOM 3802 N N . PRO B 1 192 ? 12.5 -15.727 -16.453 1 87.12 192 PRO B N 1
ATOM 3803 C CA . PRO B 1 192 ? 11.555 -15.766 -17.578 1 87.12 192 PRO B CA 1
ATOM 3804 C C . PRO B 1 192 ? 10.234 -16.438 -17.219 1 87.12 192 PRO B C 1
ATOM 3806 O O . PRO B 1 192 ? 9.172 -15.992 -17.672 1 87.12 192 PRO B O 1
ATOM 3809 N N . LEU B 1 193 ? 10.305 -17.469 -16.422 1 84.62 193 LEU B N 1
ATOM 3810 C CA . LEU B 1 193 ? 9.094 -18.172 -16 1 84.62 193 LEU B CA 1
ATOM 3811 C C . LEU B 1 193 ? 8.305 -17.312 -15.008 1 84.62 193 LEU B C 1
ATOM 3813 O O . LEU B 1 193 ? 7.086 -17.484 -14.883 1 84.62 193 LEU B O 1
ATOM 3817 N N . ALA B 1 194 ? 9.016 -16.391 -14.391 1 88.06 194 ALA B N 1
ATOM 3818 C CA . ALA B 1 194 ? 8.391 -15.57 -13.352 1 88.06 194 ALA B CA 1
ATOM 3819 C C . ALA B 1 194 ? 7.953 -14.219 -13.906 1 88.06 194 ALA B C 1
ATOM 3821 O O . ALA B 1 194 ? 7.547 -13.336 -13.148 1 88.06 194 ALA B O 1
ATOM 3822 N N . THR B 1 195 ? 8.008 -14 -15.164 1 87.38 195 THR B N 1
ATOM 3823 C CA . THR B 1 195 ? 7.727 -12.711 -15.789 1 87.38 195 THR B CA 1
ATOM 3824 C C . THR B 1 195 ? 6.352 -12.203 -15.375 1 87.38 195 THR B C 1
ATOM 3826 O O . THR B 1 195 ? 6.207 -11.031 -15 1 87.38 195 THR B O 1
ATOM 3829 N N . PRO B 1 196 ? 5.301 -13.016 -15.336 1 84.12 196 PRO B N 1
ATOM 3830 C CA . PRO B 1 196 ? 4 -12.508 -14.883 1 84.12 196 PRO B CA 1
ATOM 3831 C C . PRO B 1 196 ? 4.031 -12.008 -13.438 1 84.12 196 PRO B C 1
ATOM 3833 O O . PRO B 1 196 ? 3.426 -10.984 -13.125 1 84.12 196 PRO B O 1
ATOM 3836 N N . GLY B 1 197 ? 4.734 -12.852 -12.672 1 87.81 197 GLY B N 1
ATOM 3837 C CA . GLY B 1 197 ? 4.887 -12.422 -11.289 1 87.81 197 GLY B CA 1
ATOM 3838 C C . GLY B 1 197 ? 5.664 -11.125 -11.148 1 87.81 197 GLY B C 1
ATOM 3839 O O . GLY B 1 197 ? 5.316 -10.273 -10.328 1 87.81 197 GLY B O 1
ATOM 3840 N N . LEU B 1 198 ? 6.723 -10.961 -12.008 1 91.19 198 LEU B N 1
ATOM 3841 C CA . LEU B 1 198 ? 7.531 -9.75 -11.992 1 91.19 198 LEU B CA 1
ATOM 3842 C C . LEU B 1 198 ? 6.699 -8.539 -12.398 1 91.19 198 LEU B C 1
ATOM 3844 O O . LEU B 1 198 ? 6.836 -7.465 -11.805 1 91.19 198 LEU B O 1
ATOM 3848 N N . ILE B 1 199 ? 5.824 -8.719 -13.273 1 88.12 199 ILE B N 1
ATOM 3849 C CA . ILE B 1 199 ? 4.973 -7.633 -13.75 1 88.12 199 ILE B CA 1
ATOM 3850 C C . ILE B 1 199 ? 3.965 -7.258 -12.664 1 88.12 199 ILE B C 1
ATOM 3852 O O . ILE B 1 199 ? 3.771 -6.074 -12.367 1 88.12 199 ILE B O 1
ATOM 3856 N N . VAL B 1 200 ? 3.352 -8.273 -12.07 1 87.5 200 VAL B N 1
ATOM 3857 C CA . VAL B 1 200 ? 2.34 -8.039 -11.047 1 87.5 200 VAL B CA 1
ATOM 3858 C C . VAL B 1 200 ? 2.965 -7.316 -9.852 1 87.5 200 VAL B C 1
ATOM 3860 O O . VAL B 1 200 ? 2.414 -6.328 -9.367 1 87.5 200 VAL B O 1
ATOM 3863 N N . VAL B 1 201 ? 4.086 -7.812 -9.445 1 92.12 201 VAL B N 1
ATOM 3864 C CA . VAL B 1 201 ? 4.762 -7.219 -8.297 1 92.12 201 VAL B CA 1
ATOM 3865 C C . VAL B 1 201 ? 5.297 -5.836 -8.672 1 92.12 201 VAL B C 1
ATOM 3867 O O . VAL B 1 201 ? 5.184 -4.891 -7.887 1 92.12 201 VAL B O 1
ATOM 3870 N N . GLY B 1 202 ? 5.863 -5.723 -9.852 1 92 202 GLY B N 1
ATOM 3871 C CA . GLY B 1 202 ? 6.367 -4.438 -10.312 1 92 202 GLY B CA 1
ATOM 3872 C C . GLY B 1 202 ? 5.297 -3.363 -10.359 1 92 202 GLY B C 1
ATOM 3873 O O . GLY B 1 202 ? 5.531 -2.23 -9.93 1 92 202 GLY B O 1
ATOM 3874 N N . VAL B 1 203 ? 4.168 -3.686 -10.859 1 87.81 203 VAL B N 1
ATOM 3875 C CA . VAL B 1 203 ? 3.051 -2.748 -10.945 1 87.81 203 VAL B CA 1
ATOM 3876 C C . VAL B 1 203 ? 2.582 -2.371 -9.539 1 87.81 203 VAL B C 1
ATOM 3878 O O . VAL B 1 203 ? 2.309 -1.201 -9.266 1 87.81 203 VAL B O 1
ATOM 3881 N N . THR B 1 204 ? 2.473 -3.387 -8.773 1 88.81 204 THR B N 1
ATOM 3882 C CA . THR B 1 204 ? 2.061 -3.141 -7.395 1 88.81 204 THR B CA 1
ATOM 3883 C C . THR B 1 204 ? 3.029 -2.189 -6.699 1 88.81 204 THR B C 1
ATOM 3885 O O . THR B 1 204 ? 2.607 -1.256 -6.016 1 88.81 204 THR B O 1
ATOM 3888 N N . VAL B 1 205 ? 4.293 -2.406 -6.879 1 92.12 205 VAL B N 1
ATOM 3889 C CA . VAL B 1 205 ? 5.328 -1.568 -6.277 1 92.12 205 VAL B CA 1
ATOM 3890 C C . VAL B 1 205 ? 5.23 -0.151 -6.836 1 92.12 205 VAL B C 1
ATOM 3892 O O . VAL B 1 205 ? 5.348 0.826 -6.09 1 92.12 205 VAL B O 1
ATOM 3895 N N . PHE B 1 206 ? 5.023 -0.037 -8.062 1 90.69 206 PHE B N 1
ATOM 3896 C CA . PHE B 1 206 ? 4.93 1.269 -8.703 1 90.69 206 PHE B CA 1
ATOM 3897 C C . PHE B 1 206 ? 3.758 2.064 -8.141 1 90.69 206 PHE B C 1
ATOM 3899 O O . PHE B 1 206 ? 3.914 3.23 -7.773 1 90.69 206 PHE B O 1
ATOM 3906 N N . ILE B 1 207 ? 2.67 1.455 -8.125 1 87.19 207 ILE B N 1
ATOM 3907 C CA . ILE B 1 207 ? 1.464 2.123 -7.645 1 87.19 207 ILE B CA 1
ATOM 3908 C C . ILE B 1 207 ? 1.647 2.535 -6.188 1 87.19 207 ILE B C 1
ATOM 3910 O O . ILE B 1 207 ? 1.256 3.637 -5.793 1 87.19 207 ILE B O 1
ATOM 3914 N N . SER B 1 208 ? 2.219 1.647 -5.438 1 87.5 208 SER B N 1
ATOM 3915 C CA . SER B 1 208 ? 2.471 1.95 -4.031 1 87.5 208 SER B CA 1
ATOM 3916 C C . SER B 1 208 ? 3.457 3.104 -3.883 1 87.5 208 SER B C 1
ATOM 3918 O O . SER B 1 208 ? 3.285 3.967 -3.021 1 87.5 208 SER B O 1
ATOM 3920 N N . ALA B 1 209 ? 4.484 3.07 -4.676 1 90.69 209 ALA B N 1
ATOM 3921 C CA . ALA B 1 209 ? 5.477 4.141 -4.652 1 90.69 209 ALA B CA 1
ATOM 3922 C C . ALA B 1 209 ? 4.84 5.488 -4.984 1 90.69 209 ALA B C 1
ATOM 3924 O O . ALA B 1 209 ? 5.148 6.5 -4.348 1 90.69 209 ALA B O 1
ATOM 3925 N N . TYR B 1 210 ? 4.008 5.414 -5.93 1 87.75 210 TYR B N 1
ATOM 3926 C CA . TYR B 1 210 ? 3.328 6.637 -6.344 1 87.75 210 TYR B CA 1
ATOM 3927 C C . TYR B 1 210 ? 2.447 7.176 -5.227 1 87.75 210 TYR B C 1
ATOM 3929 O O . TYR B 1 210 ? 2.432 8.383 -4.965 1 87.75 210 TYR B O 1
ATOM 3937 N N . SER B 1 211 ? 1.82 6.355 -4.562 1 82.31 211 SER B N 1
ATOM 3938 C CA . SER B 1 211 ? 0.862 6.73 -3.531 1 82.31 211 SER B CA 1
ATOM 3939 C C . SER B 1 211 ? 1.569 7.242 -2.279 1 82.31 211 SER B C 1
ATOM 3941 O O . SER B 1 211 ? 1.025 8.07 -1.546 1 82.31 211 SER B O 1
ATOM 3943 N N . GLN B 1 212 ? 2.721 6.824 -2.047 1 82.31 212 GLN B N 1
ATOM 3944 C CA . GLN B 1 212 ? 3.404 7.121 -0.792 1 82.31 212 GLN B CA 1
ATOM 3945 C C . GLN B 1 212 ? 4.25 8.383 -0.912 1 82.31 212 GLN B C 1
ATOM 3947 O O . GLN B 1 212 ? 4.77 8.891 0.086 1 82.31 212 GLN B O 1
ATOM 3952 N N . GLN B 1 213 ? 4.344 8.93 -2.043 1 86.81 213 GLN B N 1
ATOM 3953 C CA . GLN B 1 213 ? 5.262 10.039 -2.275 1 86.81 213 GLN B CA 1
ATOM 3954 C C . GLN B 1 213 ? 4.852 11.266 -1.466 1 86.81 213 GLN B C 1
ATOM 3956 O O . GLN B 1 213 ? 5.703 12.062 -1.064 1 86.81 213 GLN B O 1
ATOM 3961 N N . PHE B 1 214 ? 3.648 11.398 -1.185 1 83.94 214 PHE B N 1
ATOM 3962 C CA . PHE B 1 214 ? 3.154 12.602 -0.53 1 83.94 214 PHE B CA 1
ATOM 3963 C C . PHE B 1 214 ? 3.789 12.773 0.846 1 83.94 214 PHE B C 1
ATOM 3965 O O . PHE B 1 214 ? 4.359 13.82 1.148 1 83.94 214 PHE B O 1
ATOM 3972 N N . ILE B 1 215 ? 3.701 11.766 1.611 1 81.31 215 ILE B N 1
ATOM 3973 C CA . ILE B 1 215 ? 4.148 11.867 2.996 1 81.31 215 ILE B CA 1
ATOM 3974 C C . ILE B 1 215 ? 5.66 12.086 3.035 1 81.31 215 ILE B C 1
ATOM 3976 O O . ILE B 1 215 ? 6.164 12.836 3.877 1 81.31 215 ILE B O 1
ATOM 3980 N N . PHE B 1 216 ? 6.375 11.523 2.143 1 88.75 216 PHE B N 1
ATOM 3981 C CA . PHE B 1 216 ? 7.824 11.688 2.107 1 88.75 216 PHE B CA 1
ATOM 3982 C C . PHE B 1 216 ? 8.195 13.086 1.626 1 88.75 216 PHE B C 1
ATOM 3984 O O . PHE B 1 216 ? 9.109 13.711 2.17 1 88.75 216 PHE B O 1
ATOM 3991 N N . ALA B 1 217 ? 7.434 13.523 0.676 1 91.31 217 ALA B N 1
ATOM 3992 C CA . ALA B 1 217 ? 7.73 14.828 0.096 1 91.31 217 ALA B CA 1
ATOM 3993 C C . ALA B 1 217 ? 7.512 15.945 1.114 1 91.31 217 ALA B C 1
ATOM 3995 O O . ALA B 1 217 ? 8.359 16.828 1.278 1 91.31 217 ALA B O 1
ATOM 3996 N N . ILE B 1 218 ? 6.426 15.883 1.797 1 86.12 218 ILE B N 1
ATOM 3997 C CA . ILE B 1 218 ? 6.09 16.984 2.701 1 86.12 218 ILE B CA 1
ATOM 3998 C C . ILE B 1 218 ? 6.969 16.906 3.947 1 86.12 218 ILE B C 1
ATOM 4000 O O . ILE B 1 218 ? 7.102 17.891 4.68 1 86.12 218 ILE B O 1
ATOM 4004 N N . THR B 1 219 ? 7.57 15.805 4.18 1 85.5 219 THR B N 1
ATOM 4005 C CA . THR B 1 219 ? 8.367 15.633 5.391 1 85.5 219 THR B CA 1
ATOM 4006 C C . THR B 1 219 ? 9.852 15.852 5.098 1 85.5 219 THR B C 1
ATOM 4008 O O . THR B 1 219 ? 10.562 16.453 5.898 1 85.5 219 THR B O 1
ATOM 4011 N N . PHE B 1 220 ? 10.305 15.406 3.932 1 93.31 220 PHE B N 1
ATOM 4012 C CA . PHE B 1 220 ? 11.75 15.32 3.732 1 93.31 220 PHE B CA 1
ATOM 4013 C C . PHE B 1 220 ? 12.211 16.297 2.662 1 93.31 220 PHE B C 1
ATOM 4015 O O . PHE B 1 220 ? 13.406 16.453 2.418 1 93.31 220 PHE B O 1
ATOM 4022 N N . ASN B 1 221 ? 11.258 16.938 2.02 1 93.81 221 ASN B N 1
ATOM 4023 C CA . ASN B 1 221 ? 11.609 17.844 0.927 1 93.81 221 ASN B CA 1
ATOM 4024 C C . ASN B 1 221 ? 10.969 19.219 1.102 1 93.81 221 ASN B C 1
ATOM 4026 O O . ASN B 1 221 ? 9.766 19.312 1.335 1 93.81 221 ASN B O 1
ATOM 4030 N N . GLN B 1 222 ? 11.797 20.25 1.028 1 92.31 222 GLN B N 1
ATOM 4031 C CA . GLN B 1 222 ? 11.305 21.625 1.108 1 92.31 222 GLN B CA 1
ATOM 4032 C C . GLN B 1 222 ? 11.57 22.375 -0.189 1 92.31 222 GLN B C 1
ATOM 4034 O O . GLN B 1 222 ? 11.195 23.547 -0.32 1 92.31 222 GLN B O 1
ATOM 4039 N N . THR B 1 223 ? 12.203 21.734 -1.109 1 94.94 223 THR B N 1
ATOM 4040 C CA . THR B 1 223 ? 12.492 22.344 -2.402 1 94.94 223 THR B CA 1
ATOM 4041 C C . THR B 1 223 ? 11.297 22.203 -3.344 1 94.94 223 THR B C 1
ATOM 4043 O O . THR B 1 223 ? 10.906 21.094 -3.705 1 94.94 223 THR B O 1
ATOM 4046 N N . ARG B 1 224 ? 10.852 23.281 -3.773 1 93.69 224 ARG B N 1
ATOM 4047 C CA . ARG B 1 224 ? 9.633 23.344 -4.57 1 93.69 224 ARG B CA 1
ATOM 4048 C C . ARG B 1 224 ? 9.797 22.578 -5.879 1 93.69 224 ARG B C 1
ATOM 4050 O O . ARG B 1 224 ? 8.914 21.812 -6.27 1 93.69 224 ARG B O 1
ATOM 4057 N N . GLU B 1 225 ? 10.898 22.703 -6.508 1 95.88 225 GLU B N 1
ATOM 4058 C CA . GLU B 1 225 ? 11.148 22.141 -7.828 1 95.88 225 GLU B CA 1
ATOM 4059 C C . GLU B 1 225 ? 11.234 20.609 -7.766 1 95.88 225 GLU B C 1
ATOM 4061 O O . GLU B 1 225 ? 11.117 19.938 -8.789 1 95.88 225 GLU B O 1
ATOM 4066 N N . LEU B 1 226 ? 11.383 20.078 -6.59 1 96.56 226 LEU B N 1
ATOM 4067 C CA . LEU B 1 226 ? 11.578 18.641 -6.457 1 96.56 226 LEU B CA 1
ATOM 4068 C C . LEU B 1 226 ? 10.289 17.953 -5.996 1 96.56 226 LEU B C 1
ATOM 4070 O O . LEU B 1 226 ? 10.242 16.734 -5.875 1 96.56 226 LEU B O 1
ATOM 4074 N N . GLN B 1 227 ? 9.25 18.75 -5.84 1 95.12 227 GLN B N 1
ATOM 4075 C CA . GLN B 1 227 ? 8 18.203 -5.32 1 95.12 227 GLN B CA 1
ATOM 4076 C C . GLN B 1 227 ? 7.336 17.281 -6.34 1 95.12 227 GLN B C 1
ATOM 4078 O O . GLN B 1 227 ? 7.34 17.562 -7.539 1 95.12 227 GLN B O 1
ATOM 4083 N N . PRO B 1 228 ? 6.805 16.078 -5.816 1 94.38 228 PRO B N 1
ATOM 4084 C CA . PRO B 1 228 ? 5.922 15.289 -6.676 1 94.38 228 PRO B CA 1
ATOM 4085 C C . PRO B 1 228 ? 4.52 15.883 -6.793 1 94.38 228 PRO B C 1
ATOM 4087 O O . PRO B 1 228 ? 4.207 16.875 -6.117 1 94.38 228 PRO B O 1
ATOM 4090 N N . LEU B 1 229 ? 3.756 15.312 -7.605 1 90.56 229 LEU B N 1
ATOM 4091 C CA . LEU B 1 229 ? 2.439 15.844 -7.945 1 90.56 229 LEU B CA 1
ATOM 4092 C C . LEU B 1 229 ? 1.566 15.961 -6.699 1 90.56 229 LEU B C 1
ATOM 4094 O O . LEU B 1 229 ? 0.967 17.016 -6.453 1 90.56 229 LEU B O 1
ATOM 4098 N N . PRO B 1 230 ? 1.533 14.93 -5.859 1 86.38 230 PRO B N 1
ATOM 4099 C CA . PRO B 1 230 ? 0.628 15.055 -4.711 1 86.38 230 PRO B CA 1
ATOM 4100 C C . PRO B 1 230 ? 0.993 16.219 -3.791 1 86.38 230 PRO B C 1
ATOM 4102 O O . PRO B 1 230 ? 0.107 16.859 -3.232 1 86.38 230 PRO B O 1
ATOM 4105 N N . ALA B 1 231 ? 2.217 16.438 -3.617 1 87.06 231 ALA B N 1
ATOM 4106 C CA . ALA B 1 231 ? 2.643 17.578 -2.799 1 87.06 231 ALA B CA 1
ATOM 4107 C C . ALA B 1 231 ? 2.439 18.891 -3.539 1 87.06 231 ALA B C 1
ATOM 4109 O O . ALA B 1 231 ? 2.07 19.906 -2.932 1 87.06 231 ALA B O 1
ATOM 4110 N N . GLY B 1 232 ? 2.684 18.859 -4.785 1 88.75 232 GLY B N 1
ATOM 4111 C CA . GLY B 1 232 ? 2.514 20.062 -5.59 1 88.75 232 GLY B CA 1
ATOM 4112 C C . GLY B 1 232 ? 1.07 20.516 -5.684 1 88.75 232 GLY B C 1
ATOM 4113 O O . GLY B 1 232 ? 0.802 21.703 -5.863 1 88.75 232 GLY B O 1
ATOM 4114 N N . LEU B 1 233 ? 0.141 19.641 -5.535 1 87.5 233 LEU B N 1
ATOM 4115 C CA . LEU B 1 233 ? -1.28 19.969 -5.594 1 87.5 233 LEU B CA 1
ATOM 4116 C C . LEU B 1 233 ? -1.674 20.875 -4.434 1 87.5 233 LEU B C 1
ATOM 4118 O O . LEU B 1 233 ? -2.666 21.594 -4.52 1 87.5 233 LEU B O 1
ATOM 4122 N N . TYR B 1 234 ? -0.905 20.828 -3.443 1 83.62 234 TYR B N 1
ATOM 4123 C CA . TYR B 1 234 ? -1.208 21.656 -2.281 1 83.62 234 TYR B CA 1
ATOM 4124 C C . TYR B 1 234 ? -0.949 23.125 -2.576 1 83.62 234 TYR B C 1
ATOM 4126 O O . TYR B 1 234 ? -1.38 24 -1.822 1 83.62 234 TYR B O 1
ATOM 4134 N N . GLU B 1 235 ? -0.281 23.406 -3.604 1 85.94 235 GLU B N 1
ATOM 4135 C CA . GLU B 1 235 ? -0.068 24.797 -4 1 85.94 235 GLU B CA 1
ATOM 4136 C C . GLU B 1 235 ? -1.369 25.438 -4.465 1 85.94 235 GLU B C 1
ATOM 4138 O O . GLU B 1 235 ? -1.458 26.672 -4.566 1 85.94 235 GLU B O 1
ATOM 4143 N N . PHE B 1 236 ? -2.316 24.594 -4.75 1 87.75 236 PHE B N 1
ATOM 4144 C CA . PHE B 1 236 ? -3.621 25.141 -5.113 1 87.75 236 PHE B CA 1
ATOM 4145 C C . PHE B 1 236 ? -4.363 25.641 -3.879 1 87.75 236 PHE B C 1
ATOM 4147 O O . PHE B 1 236 ? -5.402 26.297 -3.996 1 87.75 236 PHE B O 1
ATOM 4154 N N . ILE B 1 237 ? -3.84 25.172 -2.748 1 78.12 237 ILE B N 1
ATOM 4155 C CA . ILE B 1 237 ? -4.383 25.672 -1.491 1 78.12 237 ILE B CA 1
ATOM 4156 C C . ILE B 1 237 ? -3.645 26.953 -1.085 1 78.12 237 ILE B C 1
ATOM 4158 O O . ILE B 1 237 ? -2.469 26.906 -0.721 1 78.12 237 ILE B O 1
ATOM 4162 N N . GLY B 1 238 ? -4.082 28.109 -1.438 1 67.06 238 GLY B N 1
ATOM 4163 C CA . GLY B 1 238 ? -3.459 29.375 -1.119 1 67.06 238 GLY B CA 1
ATOM 4164 C C . GLY B 1 238 ? -3.928 29.953 0.202 1 67.06 238 GLY B C 1
ATOM 4165 O O . GLY B 1 238 ? -4.707 29.328 0.921 1 67.06 238 GLY B O 1
ATOM 4166 N N . TYR B 1 239 ? -3.213 31.062 0.554 1 57.03 239 TYR B N 1
ATOM 4167 C CA . TYR B 1 239 ? -3.502 31.766 1.799 1 57.03 239 TYR B CA 1
ATOM 4168 C C . TYR B 1 239 ? -4.949 32.219 1.835 1 57.03 239 TYR B C 1
ATOM 4170 O O . TYR B 1 239 ? -5.617 32.125 2.865 1 57.03 239 TYR B O 1
ATOM 4178 N N . GLN B 1 240 ? -5.422 32.719 0.715 1 56.22 240 GLN B N 1
ATOM 4179 C CA . GLN B 1 240 ? -6.734 33.344 0.794 1 56.22 240 GLN B CA 1
ATOM 4180 C C . GLN B 1 240 ? -7.797 32.5 0.115 1 56.22 240 GLN B C 1
ATOM 4182 O O . GLN B 1 240 ? -8.984 32.594 0.434 1 56.22 240 GLN B O 1
ATOM 4187 N N . SER B 1 241 ? -7.434 31.625 -0.872 1 66.88 241 SER B N 1
ATOM 4188 C CA . SER B 1 241 ? -8.469 30.875 -1.563 1 66.88 241 SER B CA 1
ATOM 4189 C C . SER B 1 241 ? -7.938 29.531 -2.061 1 66.88 241 SER B C 1
ATOM 4191 O O . SER B 1 241 ? -6.738 29.391 -2.305 1 66.88 241 SER B O 1
ATOM 4193 N N . VAL B 1 242 ? -8.781 28.641 -1.813 1 70.88 242 VAL B N 1
ATOM 4194 C CA . VAL B 1 242 ? -8.5 27.328 -2.359 1 70.88 242 VAL B CA 1
ATOM 4195 C C . VAL B 1 242 ? -9.172 27.172 -3.723 1 70.88 242 VAL B C 1
ATOM 4197 O O . VAL B 1 242 ? -10.367 27.438 -3.865 1 70.88 242 VAL B O 1
ATOM 4200 N N . THR B 1 243 ? -8.328 26.984 -4.797 1 83.44 243 THR B N 1
ATOM 4201 C CA . THR B 1 243 ? -8.859 26.688 -6.125 1 83.44 243 THR B CA 1
ATOM 4202 C C . THR B 1 243 ? -9.125 25.203 -6.289 1 83.44 243 THR B C 1
ATOM 4204 O O . THR B 1 243 ? -8.422 24.516 -7.039 1 83.44 243 THR B O 1
ATOM 4207 N N . TRP B 1 244 ? -10.203 24.844 -5.805 1 79.75 244 TRP B N 1
ATOM 4208 C CA . TRP B 1 244 ? -10.547 23.438 -5.691 1 79.75 244 TRP B CA 1
ATOM 4209 C C . TRP B 1 244 ? -10.742 22.812 -7.066 1 79.75 244 TRP B C 1
ATOM 4211 O O . TRP B 1 244 ? -10.32 21.672 -7.309 1 79.75 244 TRP B O 1
ATOM 4221 N N . ASN B 1 245 ? -11.375 23.516 -7.875 1 86.12 245 ASN B N 1
ATOM 4222 C CA . ASN B 1 245 ? -11.664 22.984 -9.195 1 86.12 245 ASN B CA 1
ATOM 4223 C C . ASN B 1 245 ? -10.383 22.719 -9.984 1 86.12 245 ASN B C 1
ATOM 4225 O O . ASN B 1 245 ? -10.242 21.672 -10.625 1 86.12 245 ASN B O 1
ATOM 4229 N N . GLU B 1 246 ? -9.445 23.672 -9.836 1 88.56 246 GLU B N 1
ATOM 4230 C CA . GLU B 1 246 ? -8.172 23.484 -10.523 1 88.56 246 GLU B CA 1
ATOM 4231 C C . GLU B 1 246 ? -7.359 22.359 -9.898 1 88.56 246 GLU B C 1
ATOM 4233 O O . GLU B 1 246 ? -6.672 21.625 -10.602 1 88.56 246 GLU B O 1
ATOM 4238 N N . MET B 1 247 ? -7.453 22.297 -8.633 1 87.12 247 MET B N 1
ATOM 4239 C CA . MET B 1 247 ? -6.75 21.219 -7.938 1 87.12 247 MET B CA 1
ATOM 4240 C C . MET B 1 247 ? -7.25 19.859 -8.398 1 87.12 247 MET B C 1
ATOM 4242 O O . MET B 1 247 ? -6.453 18.938 -8.633 1 87.12 247 MET B O 1
ATOM 4246 N N . MET B 1 248 ? -8.547 19.734 -8.508 1 85.19 248 MET B N 1
ATOM 4247 C CA . MET B 1 248 ? -9.141 18.469 -8.945 1 85.19 248 MET B CA 1
ATOM 4248 C C . MET B 1 248 ? -8.773 18.172 -10.398 1 85.19 248 MET B C 1
ATOM 4250 O O . MET B 1 248 ? -8.469 17.031 -10.742 1 85.19 248 MET B O 1
ATOM 4254 N N . ALA B 1 249 ? -8.789 19.141 -11.172 1 89.44 249 ALA B N 1
ATOM 4255 C CA . ALA B 1 249 ? -8.391 18.984 -12.57 1 89.44 249 ALA B CA 1
ATOM 4256 C C . ALA B 1 249 ? -6.934 18.531 -12.672 1 89.44 249 ALA B C 1
ATOM 4258 O O . ALA B 1 249 ? -6.609 17.625 -13.453 1 89.44 249 ALA B O 1
ATOM 4259 N N . ALA B 1 250 ? -6.125 19.188 -11.93 1 90 250 ALA B N 1
ATOM 4260 C CA . ALA B 1 250 ? -4.699 18.859 -11.93 1 90 250 ALA B CA 1
ATOM 4261 C C . ALA B 1 250 ? -4.461 17.438 -11.461 1 90 250 ALA B C 1
ATOM 4263 O O . ALA B 1 250 ? -3.611 16.734 -12.016 1 90 250 ALA B O 1
ATOM 4264 N N . ALA B 1 251 ? -5.172 17.031 -10.453 1 86.38 251 ALA B N 1
ATOM 4265 C CA . ALA B 1 251 ? -5.062 15.672 -9.945 1 86.38 251 ALA B CA 1
ATOM 4266 C C . ALA B 1 251 ? -5.457 14.656 -11.016 1 86.38 251 ALA B C 1
ATOM 4268 O O . ALA B 1 251 ? -4.789 13.633 -11.188 1 86.38 251 ALA B O 1
ATOM 4269 N N . LEU B 1 252 ? -6.496 14.914 -11.742 1 85.06 252 LEU B N 1
ATOM 4270 C CA . LEU B 1 252 ? -6.984 14.016 -12.789 1 85.06 252 LEU B CA 1
ATOM 4271 C C . LEU B 1 252 ? -5.996 13.945 -13.945 1 85.06 252 LEU B C 1
ATOM 4273 O O . LEU B 1 252 ? -5.68 12.859 -14.43 1 85.06 252 LEU B O 1
ATOM 4277 N N . VAL B 1 253 ? -5.477 15.039 -14.297 1 87.81 253 VAL B N 1
ATOM 4278 C CA . VAL B 1 253 ? -4.539 15.094 -15.406 1 87.81 253 VAL B CA 1
ATOM 4279 C C . VAL B 1 253 ? -3.223 14.43 -15.016 1 87.81 253 VAL B C 1
ATOM 4281 O O . VAL B 1 253 ? -2.582 13.766 -15.836 1 87.81 253 VAL B O 1
ATOM 4284 N N . GLY B 1 254 ? -2.83 14.656 -13.82 1 85.94 254 GLY B N 1
ATOM 4285 C CA . GLY B 1 254 ? -1.566 14.133 -13.328 1 85.94 254 GLY B CA 1
ATOM 4286 C C . GLY B 1 254 ? -1.529 12.617 -13.297 1 85.94 254 GLY B C 1
ATOM 4287 O O . GLY B 1 254 ? -0.461 12.008 -13.422 1 85.94 254 GLY B O 1
ATOM 4288 N N . VAL B 1 255 ? -2.656 12 -13.195 1 80.5 255 VAL B N 1
ATOM 4289 C CA . VAL B 1 255 ? -2.711 10.555 -13.062 1 80.5 255 VAL B CA 1
ATOM 4290 C C . VAL B 1 255 ? -2.818 9.914 -14.445 1 80.5 255 VAL B C 1
ATOM 4292 O O . VAL B 1 255 ? -2.523 8.727 -14.609 1 80.5 255 VAL B O 1
ATOM 4295 N N . LEU B 1 256 ? -3.127 10.602 -15.469 1 82.25 256 LEU B N 1
ATOM 4296 C CA . LEU B 1 256 ? -3.414 10.102 -16.812 1 82.25 256 LEU B CA 1
ATOM 4297 C C . LEU B 1 256 ? -2.193 9.398 -17.391 1 82.25 256 LEU B C 1
ATOM 4299 O O . LEU B 1 256 ? -2.309 8.305 -17.953 1 82.25 256 LEU B O 1
ATOM 4303 N N . PRO B 1 257 ? -1.023 9.969 -17.234 1 80.62 257 PRO B N 1
ATOM 4304 C CA . PRO B 1 257 ? 0.129 9.289 -17.828 1 80.62 257 PRO B CA 1
ATOM 4305 C C . PRO B 1 257 ? 0.363 7.902 -17.25 1 80.62 257 PRO B C 1
ATOM 4307 O O . PRO B 1 257 ? 0.702 6.969 -17.984 1 80.62 257 PRO B O 1
ATOM 4310 N N . VAL B 1 258 ? 0.156 7.812 -16.062 1 76.94 258 VAL B N 1
ATOM 4311 C CA . VAL B 1 258 ? 0.369 6.531 -15.398 1 76.94 258 VAL B CA 1
ATOM 4312 C C . VAL B 1 258 ? -0.7 5.535 -15.844 1 76.94 258 VAL B C 1
ATOM 4314 O O . VAL B 1 258 ? -0.41 4.355 -16.062 1 76.94 258 VAL B O 1
ATOM 4317 N N . MET B 1 259 ? -1.87 6.008 -16.016 1 76.12 259 MET B N 1
ATOM 4318 C CA . MET B 1 259 ? -2.955 5.156 -16.5 1 76.12 259 MET B CA 1
ATOM 4319 C C . MET B 1 259 ? -2.656 4.625 -17.891 1 76.12 259 MET B C 1
ATOM 4321 O O . MET B 1 259 ? -2.924 3.461 -18.188 1 76.12 259 MET B O 1
ATOM 4325 N N . VAL B 1 260 ? -2.127 5.398 -18.641 1 75.31 260 VAL B N 1
ATOM 4326 C CA . VAL B 1 260 ? -1.815 5.023 -20.016 1 75.31 260 VAL B CA 1
ATOM 4327 C C . VAL B 1 260 ? -0.727 3.951 -20.016 1 75.31 260 VAL B C 1
ATOM 4329 O O . VAL B 1 260 ? -0.819 2.969 -20.766 1 75.31 260 VAL B O 1
ATOM 4332 N N . VAL B 1 261 ? 0.222 4.098 -19.203 1 70.81 261 VAL B N 1
ATOM 4333 C CA . VAL B 1 261 ? 1.306 3.123 -19.125 1 70.81 261 VAL B CA 1
ATOM 4334 C C . VAL B 1 261 ? 0.762 1.784 -18.625 1 70.81 261 VAL B C 1
ATOM 4336 O O . VAL B 1 261 ? 1.13 0.728 -19.141 1 70.81 261 VAL B O 1
ATOM 4339 N N . PHE B 1 262 ? -0.065 1.838 -17.672 1 71.44 262 PHE B N 1
ATOM 4340 C CA . PHE B 1 262 ? -0.657 0.617 -17.141 1 71.44 262 PHE B CA 1
ATOM 4341 C C . PHE B 1 262 ? -1.459 -0.111 -18.219 1 71.44 262 PHE B C 1
ATOM 4343 O O . PHE B 1 262 ? -1.398 -1.338 -18.312 1 71.44 262 PHE B O 1
ATOM 4350 N N . LEU B 1 263 ? -2.189 0.623 -18.984 1 70.81 263 LEU B N 1
ATOM 4351 C CA . LEU B 1 263 ? -3.016 0.019 -20.016 1 70.81 263 LEU B CA 1
ATOM 4352 C C . LEU B 1 263 ? -2.152 -0.688 -21.062 1 70.81 263 LEU B C 1
ATOM 4354 O O . LEU B 1 263 ? -2.543 -1.728 -21.594 1 70.81 263 LEU B O 1
ATOM 4358 N N . PHE B 1 264 ? -1.007 -0.214 -21.156 1 68.12 264 PHE B N 1
ATOM 4359 C CA . PHE B 1 264 ? -0.102 -0.83 -22.109 1 68.12 264 PHE B CA 1
ATOM 4360 C C . PHE B 1 264 ? 0.569 -2.061 -21.516 1 68.12 264 PHE B C 1
ATOM 4362 O O . PHE B 1 264 ? 0.822 -3.041 -22.219 1 68.12 264 PHE B O 1
ATOM 4369 N N . LEU B 1 265 ? 0.817 -2.072 -20.234 1 66.06 265 LEU B N 1
ATOM 4370 C CA . LEU B 1 265 ? 1.506 -3.174 -19.578 1 66.06 265 LEU B CA 1
ATOM 4371 C C . LEU B 1 265 ? 0.575 -4.371 -19.391 1 66.06 265 LEU B C 1
ATOM 4373 O O . LEU B 1 265 ? 1.027 -5.516 -19.375 1 66.06 265 LEU B O 1
ATOM 4377 N N . GLN B 1 266 ? -0.591 -4.086 -19.188 1 63.38 266 GLN B N 1
ATOM 4378 C CA . GLN B 1 266 ? -1.565 -5.145 -18.953 1 63.38 266 GLN B CA 1
ATOM 4379 C C . GLN B 1 266 ? -1.651 -6.082 -20.156 1 63.38 266 GLN B C 1
ATOM 4381 O O . GLN B 1 266 ? -1.997 -7.258 -20 1 63.38 266 GLN B O 1
ATOM 4386 N N . LYS B 1 267 ? -1.402 -5.598 -21.281 1 62.03 267 LYS B N 1
ATOM 4387 C CA . LYS B 1 267 ? -1.411 -6.457 -22.469 1 62.03 267 LYS B CA 1
ATOM 4388 C C . LYS B 1 267 ? -0.369 -7.566 -22.344 1 62.03 267 LYS B C 1
ATOM 4390 O O . LYS B 1 267 ? -0.557 -8.664 -22.875 1 62.03 267 LYS B O 1
ATOM 4395 N N . TYR B 1 268 ? 0.573 -7.219 -21.625 1 57.12 268 TYR B N 1
ATOM 4396 C CA . TYR B 1 268 ? 1.627 -8.211 -21.453 1 57.12 268 TYR B CA 1
ATOM 4397 C C . TYR B 1 268 ? 1.259 -9.227 -20.375 1 57.12 268 TYR B C 1
ATOM 4399 O O . TYR B 1 268 ? 1.745 -10.359 -20.391 1 57.12 268 TYR B O 1
ATOM 4407 N N . LEU B 1 269 ? 0.548 -8.797 -19.453 1 57.09 269 LEU B N 1
ATOM 4408 C CA . LEU B 1 269 ? 0.108 -9.711 -18.406 1 57.09 269 LEU B CA 1
ATOM 4409 C C . LEU B 1 269 ? -0.741 -10.836 -18.984 1 57.09 269 LEU B C 1
ATOM 4411 O O . LEU B 1 269 ? -0.623 -11.992 -18.562 1 57.09 269 LEU B O 1
ATOM 4415 N N . VAL B 1 270 ? -1.603 -10.461 -19.844 1 52.72 270 VAL B N 1
ATOM 4416 C CA . VAL B 1 270 ? -2.494 -11.438 -20.453 1 52.72 270 VAL B CA 1
ATOM 4417 C C . VAL B 1 270 ? -1.693 -12.375 -21.359 1 52.72 270 VAL B C 1
ATOM 4419 O O . VAL B 1 270 ? -1.93 -13.586 -21.375 1 52.72 270 VAL B O 1
ATOM 4422 N N . ALA B 1 271 ? -0.756 -11.82 -21.984 1 49.31 271 ALA B N 1
ATOM 4423 C CA . ALA B 1 271 ? -0.014 -12.625 -22.953 1 49.31 271 ALA B CA 1
ATOM 4424 C C . ALA B 1 271 ? 0.948 -13.578 -22.25 1 49.31 271 ALA B C 1
ATOM 4426 O O . ALA B 1 271 ? 1.141 -14.719 -22.688 1 49.31 271 ALA B O 1
ATOM 4427 N N . GLY B 1 272 ? 1.626 -13.172 -21.281 1 46.72 272 GLY B N 1
ATOM 4428 C CA . GLY B 1 272 ? 2.621 -14 -20.609 1 46.72 272 GLY B CA 1
ATOM 4429 C C . GLY B 1 272 ? 2.023 -15.195 -19.906 1 46.72 272 GLY B C 1
ATOM 4430 O O . GLY B 1 272 ? 2.639 -16.266 -19.859 1 46.72 272 GLY B O 1
ATOM 4431 N N . LEU B 1 273 ? 0.838 -15.062 -19.328 1 47.16 273 LEU B N 1
ATOM 4432 C CA . LEU B 1 273 ? 0.17 -16.172 -18.672 1 47.16 273 LEU B CA 1
ATOM 4433 C C . LEU B 1 273 ? -0.236 -17.25 -19.672 1 47.16 273 LEU B C 1
ATOM 4435 O O . LEU B 1 273 ? -0.205 -18.438 -19.359 1 47.16 273 LEU B O 1
ATOM 4439 N N . THR B 1 274 ? -0.601 -16.797 -20.844 1 45.44 274 THR B N 1
ATOM 4440 C CA . THR B 1 274 ? -1.024 -17.734 -21.875 1 45.44 274 THR B CA 1
ATOM 4441 C C . THR B 1 274 ? 0.177 -18.469 -22.469 1 45.44 274 THR B C 1
ATOM 4443 O O . THR B 1 274 ? 0.072 -19.625 -22.859 1 45.44 274 THR B O 1
ATOM 4446 N N . ALA B 1 275 ? 1.237 -17.859 -22.594 1 45.78 275 ALA B N 1
ATOM 4447 C CA . ALA B 1 275 ? 2.375 -18.484 -23.25 1 45.78 275 ALA B CA 1
ATOM 4448 C C . ALA B 1 275 ? 2.977 -19.594 -22.391 1 45.78 275 ALA B C 1
ATOM 4450 O O . ALA B 1 275 ? 3.459 -20.594 -22.891 1 45.78 275 ALA B O 1
ATOM 4451 N N . GLY B 1 276 ? 3.062 -19.422 -21.109 1 43.03 276 GLY B N 1
ATOM 4452 C CA . GLY B 1 276 ? 3.629 -20.453 -20.266 1 43.03 276 GLY B CA 1
ATOM 4453 C C . GLY B 1 276 ? 2.766 -21.703 -20.188 1 43.03 276 GLY B C 1
ATOM 4454 O O . GLY B 1 276 ? 3.227 -22.766 -19.75 1 43.03 276 GLY B O 1
ATOM 4455 N N . ALA B 1 277 ? 1.443 -21.688 -20.281 1 42.34 277 ALA B N 1
ATOM 4456 C CA . ALA B 1 277 ? 0.562 -22.859 -20.266 1 42.34 277 ALA B CA 1
ATOM 4457 C C . ALA B 1 277 ? 0.722 -23.672 -21.531 1 42.34 277 ALA B C 1
ATOM 4459 O O . ALA B 1 277 ? 0.523 -24.891 -21.531 1 42.34 277 ALA B O 1
ATOM 4460 N N . VAL B 1 278 ? 0.977 -23.047 -22.625 1 39.41 278 VAL B N 1
ATOM 4461 C CA . VAL B 1 278 ? 0.917 -23.828 -23.859 1 39.41 278 VAL B CA 1
ATOM 4462 C C . VAL B 1 278 ? 2.201 -24.625 -24.016 1 39.41 278 VAL B C 1
ATOM 4464 O O . VAL B 1 278 ? 2.266 -25.547 -24.844 1 39.41 278 VAL B O 1
ATOM 4467 N N . LYS B 1 279 ? 3.299 -24.375 -23.422 1 39 279 LYS B N 1
ATOM 4468 C CA . LYS B 1 279 ? 4.383 -25.234 -23.891 1 39 279 LYS B CA 1
ATOM 4469 C C . LYS B 1 279 ? 4.242 -26.641 -23.344 1 39 279 LYS B C 1
ATOM 4471 O O . LYS B 1 279 ? 5.133 -27.484 -23.531 1 39 279 LYS B O 1
ATOM 4476 N N . GLU B 1 280 ? 3.26 -27.094 -22.469 1 34.91 280 GLU B N 1
ATOM 4477 C CA . GLU B 1 280 ? 3.314 -28.547 -22.469 1 34.91 280 GLU B CA 1
ATOM 4478 C C . GLU B 1 280 ? 2.633 -29.125 -23.703 1 34.91 280 GLU B C 1
ATOM 4480 O O . GLU B 1 280 ? 1.635 -28.594 -24.172 1 34.91 280 GLU B O 1
#

Nearest PDB structures (foldseek):
  8ja7-assembly1_B  TM=8.334E-01  e=5.833E-11  Mycobacterium tuberculosis H37Rv
  7cad-assembly1_B  TM=8.173E-01  e=5.833E-11  Mycolicibacterium smegmatis MC2 155
  8hpn-assembly1_B  TM=8.580E-01  e=3.023E-10  Mycolicibacterium smegmatis MC2 155
  8y5f-assembly1_C  TM=8.031E-01  e=5.179E-07  Escherichia coli
  8ja7-assembly1_A  TM=7.712E-01  e=8.946E-05  Mycobacterium tuberculosis H37Rv

Organism: NCBI:txid391626

Radius of gyration: 24.52 Å; Cα contacts (8 Å, |Δi|>4): 670; chains: 2; bounding box: 61×69×56 Å

Solvent-accessible surface area (backbone atoms only — not comparable to full-atom values): 29388 Å² total; per-residue (Å²): 130,82,80,65,64,51,70,64,54,44,50,49,48,51,48,49,50,48,51,48,48,47,62,67,38,41,60,53,49,49,36,52,48,41,15,22,35,49,70,84,57,70,75,45,86,70,87,62,85,72,58,94,60,59,40,68,58,26,72,58,47,36,54,68,78,37,70,58,48,67,51,10,38,49,37,32,51,50,44,16,50,50,21,30,53,56,24,48,66,53,18,53,61,49,12,48,44,66,47,70,50,89,57,87,59,52,69,56,51,53,40,52,42,44,46,57,48,33,48,28,64,70,73,51,42,58,60,46,45,52,54,34,51,74,69,64,31,50,58,41,73,55,36,43,28,51,57,44,21,64,58,42,29,39,56,42,22,56,52,38,18,62,48,51,57,70,51,64,61,64,62,54,50,52,39,43,74,72,66,48,49,67,67,52,39,41,64,69,49,48,43,65,73,35,43,54,44,51,49,54,44,46,49,52,43,27,39,50,36,41,25,51,43,35,66,34,33,72,70,36,37,84,48,74,88,69,28,28,37,65,50,47,47,51,67,36,54,46,95,88,50,64,45,55,16,25,35,33,32,49,54,57,58,56,46,44,64,58,43,55,52,46,59,60,50,50,58,48,50,59,48,49,57,54,56,68,64,58,74,111,131,81,82,64,63,52,71,65,54,43,49,47,48,51,48,50,51,47,52,48,49,48,62,68,38,40,62,53,49,50,35,52,48,43,16,21,35,49,69,85,57,70,74,45,88,70,86,62,87,75,60,94,63,60,40,69,58,26,71,57,47,34,55,67,78,37,69,58,48,66,52,11,38,49,36,33,51,51,45,17,48,51,20,30,53,56,24,48,64,52,19,53,60,49,12,47,43,66,49,71,48,88,57,88,60,52,67,56,50,52,41,53,43,43,47,58,47,33,48,28,65,70,74,51,43,56,59,47,46,53,53,33,50,74,69,65,32,50,57,41,74,56,35,42,28,52,56,45,23,62,59,43,29,38,56,41,21,56,52,39,18,61,48,53,56,69,51,64,63,64,63,55,51,54,39,44,73,72,67,47,50,68,68,51,38,42,64,68,49,47,44,64,73,36,41,53,44,52,50,53,45,46,50,50,44,27,40,49,35,41,24,50,44,36,67,35,32,71,69,36,36,82,47,73,87,69,28,29,37,65,49,48,46,51,67,35,54,47,95,87,51,67,44,57,15,26,36,33,32,48,54,55,58,57,46,45,64,59,44,54,52,47,59,58,50,50,59,49,50,60,47,49,59,53,55,70,64,57,75,112

Sequence (560 aa):
MMDRYTKLQTVGLYAAIAVFLLFMLLPFLEMFLTSLRPLQHLFRRPYQFWSEDFSFDAYSDMWVTVPLLGRYIFNSIFIATSVTFLTMIFVVPAAYAYARLDFPFKSASLAGFLAVNMFAGAVLLIPLYRVLRMMGLLNTYWAMIVPGVAFLIPTGIWLLRSYLEKIPRELEEAAFVDGASRMYTLRRVVLPLATPGLIVVGVTVFISAYSQQFIFAITFNQTRELQPLPAGLYEFIGYQSVTWNEMMAAALVGVLPVMVVFLFLQKYLVAGLTAGAVKEMMDRYTKLQTVGLYAAIAVFLLFMLLPFLEMFLTSLRPLQHLFRRPYQFWSEDFSFDAYSDMWVTVPLLGRYIFNSIFIATSVTFLTMIFVVPAAYAYARLDFPFKSASLAGFLAVNMFAGAVLLIPLYRVLRMMGLLNTYWAMIVPGVAFLIPTGIWLLRSYLEKIPRELEEAAFVDGASRMYTLRRVVLPLATPGLIVVGVTVFISAYSQQFIFAITFNQTRELQPLPAGLYEFIGYQSVTWNEMMAAALVGVLPVMVVFLFLQKYLVAGLTAGAVKE

InterPro domains:
  IPR000515 ABC transporter type 1, transmembrane domain MetI-like [PF00528] (86-272)
  IPR000515 ABC transporter type 1, transmembrane domain MetI-like [PS50928] (73-265)
  IPR000515 ABC transporter type 1, transmembrane domain MetI-like [cd06261] (73-256)
  IPR035906 MetI-like superfamily [G3DSA:1.10.3720.10] (1-271)
  IPR035906 MetI-like superfamily [SSF161098] (7-279)
  IPR050901 Binding-protein-dependent ABC transporter permease [PTHR32243] (6-280)